Protein AF-A0A8T5GVD8-F1 (afdb_monomer_lite)

Sequence (443 aa):
IVLYRKSLIHLAFAGQWKEAVELLDAQPALKSAITKRFQLYLRVSFTSTQNTNEATRLLKDFVRSTKTITQENEEGEIESIDVTYFAEDDLDMLKTYPLEHQRVLPTDPFCGRVTAAVNSLQKNRRRQRNAFDTRFTQLMQGSSPSLDELYELAKEAAQEKPVEGLMFLERAQNKGQFNVREIKRIADAEQGLFSAYKDQIPNGSRRYLRNLSLSPLVLIDTNVLIDALMDAIKQRLEVFTEASLDIGGHGHFHHVLLKRAQEGKIQLWLPKIVKQELRGIASDLEFLRGRFSGLLVPPTMLDTVFRKEVISEIVDQVLSDYSTWRPMDLQLEVESEDAENKSRVVEFFKDYTEIYEEITAMKRTRGEPARTVVDGLDVYPESPDCTIMHLALHLAKQSLGNLGTVLVATRDSDFTLVSRALEERFGFGVAKNSRALNGFLHG

Secondary structure (DSSP, 8-state):
-HHHHHHHHHHHHTT-HHHHHHHHHH-HHHHHHS-HHHHHHHHHHHHHHH-HHHHHHHHHHHTEEEEEEEEE-TTS-EEEEEEEEE-HHHHHHGGGGGGSSSSPPP-TTHHHHHHHHHHHHHHH-TT-S--HHHHHHHHHHSSS--HHHHHHHHHHHHHH-HHHHHHHHHHHHHTS-S-HHHHHHHHHHHHHHHHHHGGGS-TTTGGG--SS--EEEEEEPHHHHHHHHHHHHHHHTT--------TT--TTHHHHHHHHHHTTS-EEE--HHHHHHHHHHHH-HHHHHHTTTTS---HHHHHHHTSHHHHHHHHHHHHHHT-----S-S-HHHHHT-HHHHHHHHHHHHHTHHHHHHHHHHHHTTS----EEETTEEEEPPHHHHHHHHHHHHHHHS--TTEEEEEEE---HHHHSSHHHHHHHHS-EEE-SHHHHHTT---

Radius of gyration: 24.91 Å; chains: 1; bounding box: 84×48×64 Å

Structure (mmCIF, N/CA/C/O backbone):
data_AF-A0A8T5GVD8-F1
#
_entry.id   AF-A0A8T5GVD8-F1
#
loop_
_atom_site.group_PDB
_atom_site.id
_atom_site.type_symbol
_atom_site.label_atom_id
_atom_site.label_alt_id
_atom_site.label_comp_id
_atom_site.label_asym_id
_atom_site.label_entity_id
_atom_site.label_seq_id
_atom_site.pdbx_PDB_ins_code
_atom_site.Cartn_x
_atom_site.Cartn_y
_atom_site.Cartn_z
_atom_site.occupancy
_atom_site.B_iso_or_equiv
_atom_site.auth_seq_id
_atom_site.auth_comp_id
_atom_site.auth_asym_id
_atom_site.auth_atom_id
_atom_site.pdbx_PDB_model_num
ATOM 1 N N . ILE A 1 1 ? 11.918 19.798 2.314 1.00 62.75 1 ILE A N 1
ATOM 2 C CA . ILE A 1 1 ? 10.892 19.324 3.294 1.00 62.75 1 ILE A CA 1
ATOM 3 C C . ILE A 1 1 ? 11.234 17.987 3.987 1.00 62.75 1 ILE A C 1
ATOM 5 O O . ILE A 1 1 ? 10.845 17.756 5.133 1.00 62.75 1 ILE A O 1
ATOM 9 N N . VAL A 1 2 ? 12.036 17.120 3.355 1.00 68.25 2 VAL A N 1
ATOM 10 C CA . VAL A 1 2 ? 12.390 15.771 3.855 1.00 68.25 2 VAL A CA 1
ATOM 11 C C . VAL A 1 2 ? 13.000 15.731 5.269 1.00 68.25 2 VAL A C 1
ATOM 13 O O . VAL A 1 2 ? 12.661 14.839 6.050 1.00 68.25 2 VAL A O 1
ATOM 16 N N . LEU A 1 3 ? 13.891 16.670 5.616 1.00 74.94 3 LEU A N 1
ATOM 17 C CA . LEU A 1 3 ? 14.541 16.703 6.934 1.00 74.94 3 LEU A CA 1
ATOM 18 C C . LEU A 1 3 ? 13.518 16.948 8.052 1.00 74.94 3 LEU A C 1
ATOM 20 O O . LEU A 1 3 ? 13.451 16.174 9.002 1.00 74.94 3 LEU A O 1
ATOM 24 N N . TYR A 1 4 ? 12.670 17.964 7.890 1.00 79.62 4 TYR A N 1
ATOM 25 C CA . TYR A 1 4 ? 11.619 18.295 8.850 1.00 79.62 4 TYR A CA 1
ATOM 26 C C . TYR A 1 4 ? 10.609 17.159 9.021 1.00 79.62 4 TYR A C 1
ATOM 28 O O . TYR A 1 4 ? 10.221 16.856 10.146 1.00 79.62 4 TYR A O 1
ATOM 36 N N . ARG A 1 5 ? 10.251 16.455 7.936 1.00 77.62 5 ARG A N 1
ATOM 37 C CA . ARG A 1 5 ? 9.379 15.274 8.013 1.00 77.62 5 ARG A CA 1
ATOM 38 C C . ARG A 1 5 ? 9.999 14.163 8.863 1.00 77.62 5 ARG A C 1
ATOM 40 O O . ARG A 1 5 ? 9.307 13.572 9.688 1.00 77.62 5 ARG A O 1
ATOM 47 N N . LYS A 1 6 ? 11.298 13.883 8.694 1.00 81.00 6 LYS A N 1
ATOM 48 C CA . LYS A 1 6 ? 12.009 12.903 9.534 1.00 81.00 6 LYS A CA 1
ATOM 49 C C . LYS A 1 6 ? 12.049 13.346 10.994 1.00 81.00 6 LYS A C 1
ATOM 51 O O . LYS A 1 6 ? 11.733 12.540 11.863 1.00 81.00 6 LYS A O 1
ATOM 56 N N . SER A 1 7 ? 12.391 14.606 11.259 1.00 84.62 7 SER A N 1
ATOM 57 C CA . SER A 1 7 ? 12.412 15.156 12.619 1.00 84.62 7 SER A CA 1
ATOM 58 C C . SER A 1 7 ? 11.055 15.012 13.302 1.00 84.62 7 SER A C 1
ATOM 60 O O . SER A 1 7 ? 10.984 14.518 14.421 1.00 84.62 7 SER A O 1
ATOM 62 N N . LEU A 1 8 ? 9.969 15.340 12.602 1.00 86.31 8 LEU A N 1
ATOM 63 C CA . LEU A 1 8 ? 8.612 15.241 13.130 1.00 86.31 8 LEU A CA 1
ATOM 64 C C . LEU A 1 8 ? 8.214 13.790 13.456 1.00 86.31 8 LEU A C 1
ATOM 66 O O . LEU A 1 8 ? 7.635 13.529 14.508 1.00 86.31 8 LEU A O 1
ATOM 70 N N . ILE A 1 9 ? 8.603 12.826 12.617 1.00 82.88 9 ILE A N 1
ATOM 71 C CA . ILE A 1 9 ? 8.431 11.394 12.907 1.00 82.88 9 ILE A CA 1
ATOM 72 C C . ILE A 1 9 ? 9.222 10.980 14.162 1.00 82.88 9 ILE A C 1
ATOM 74 O O . ILE A 1 9 ? 8.708 10.237 14.997 1.00 82.88 9 ILE A O 1
ATOM 78 N N . HIS A 1 10 ? 10.457 11.459 14.329 1.00 86.50 10 HIS A N 1
ATOM 79 C CA . HIS A 1 10 ? 11.262 11.166 15.519 1.00 86.50 10 HIS A CA 1
ATOM 80 C C . HIS A 1 10 ? 10.666 11.762 16.801 1.00 86.50 10 HIS A C 1
ATOM 82 O O . HIS A 1 10 ? 10.634 11.067 17.815 1.00 86.50 10 HIS A O 1
ATOM 88 N N . LEU A 1 11 ? 10.148 12.992 16.744 1.00 90.00 11 LEU A N 1
ATOM 89 C CA . LEU A 1 11 ? 9.444 13.626 17.864 1.00 90.00 11 LEU A CA 1
ATOM 90 C C . LEU A 1 11 ? 8.19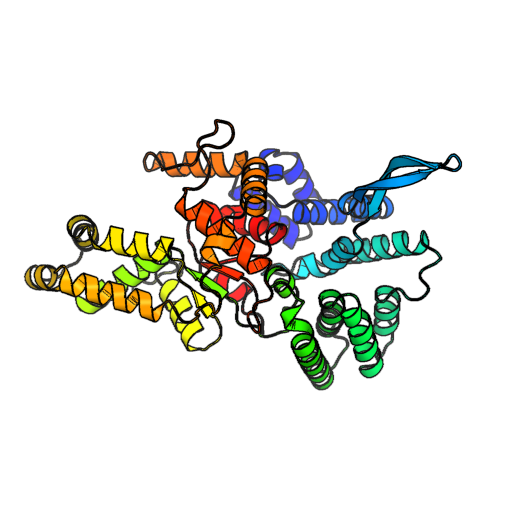5 12.827 18.259 1.00 90.00 11 LEU A C 1
ATOM 92 O O . LEU A 1 11 ? 7.981 12.566 19.442 1.00 90.00 11 LEU A O 1
ATOM 96 N N . ALA A 1 12 ? 7.427 12.349 17.272 1.00 87.94 12 ALA A N 1
ATOM 97 C CA . ALA A 1 12 ? 6.271 11.485 17.505 1.00 87.94 12 ALA A CA 1
ATOM 98 C C . ALA A 1 12 ? 6.660 10.183 18.226 1.00 87.94 12 ALA A C 1
ATOM 100 O O . ALA A 1 12 ? 6.010 9.776 19.185 1.00 87.94 12 ALA A O 1
ATOM 101 N N . PHE A 1 13 ? 7.762 9.547 17.814 1.00 87.31 13 PHE A N 1
ATOM 102 C CA . PHE A 1 13 ? 8.274 8.348 18.487 1.00 87.31 13 PHE A CA 1
ATOM 103 C C . PHE A 1 13 ? 8.755 8.604 19.915 1.00 87.31 13 PHE A C 1
ATOM 105 O O . PHE A 1 13 ? 8.694 7.698 20.741 1.00 87.31 13 PHE A O 1
ATOM 112 N N . ALA A 1 14 ? 9.255 9.805 20.195 1.00 88.31 14 ALA A N 1
ATOM 113 C CA . ALA A 1 14 ? 9.714 10.199 21.521 1.00 88.31 14 ALA A CA 1
ATOM 114 C C . ALA A 1 14 ? 8.572 10.650 22.450 1.00 88.31 14 ALA A C 1
ATOM 116 O O . ALA A 1 14 ? 8.824 10.940 23.616 1.00 88.31 14 ALA A O 1
ATOM 117 N N . GLY A 1 15 ? 7.333 10.742 21.953 1.00 86.69 15 GLY A N 1
ATOM 118 C CA . GLY A 1 15 ? 6.210 11.301 22.708 1.00 86.69 15 GLY A CA 1
ATOM 119 C C . GLY A 1 15 ? 6.299 12.815 22.929 1.00 86.69 15 GLY A C 1
ATOM 120 O O . GLY A 1 15 ? 5.605 13.359 23.785 1.00 86.69 15 GLY A O 1
ATOM 121 N N . GLN A 1 16 ? 7.145 13.507 22.162 1.00 91.06 16 GLN A N 1
ATOM 122 C CA . GLN A 1 16 ? 7.331 14.959 22.206 1.00 91.06 16 GLN A CA 1
ATOM 123 C C . GLN A 1 16 ? 6.262 15.653 21.352 1.00 91.06 16 GLN A C 1
ATOM 125 O O . GLN A 1 16 ? 6.522 16.191 20.273 1.00 91.06 16 GLN A O 1
ATOM 130 N N . TRP A 1 17 ? 5.007 15.554 21.806 1.00 91.56 17 TRP A N 1
ATOM 131 C CA . TRP A 1 17 ? 3.833 15.991 21.042 1.00 91.56 17 TRP A CA 1
ATOM 132 C C . TRP A 1 17 ? 3.801 17.497 20.809 1.00 91.56 17 TRP A C 1
ATOM 134 O O . TRP A 1 17 ? 3.390 17.940 19.740 1.00 91.56 17 TRP A O 1
ATOM 144 N N . LYS A 1 18 ? 4.235 18.276 21.804 1.00 91.38 18 LYS A N 1
ATOM 145 C CA . LYS A 1 18 ? 4.238 19.738 21.738 1.00 91.38 18 LYS A CA 1
ATOM 146 C C . LYS A 1 18 ? 5.166 20.216 20.628 1.00 91.38 18 LYS A C 1
ATOM 148 O O . LYS A 1 18 ? 4.728 20.920 19.726 1.00 91.38 18 LYS A O 1
ATOM 153 N N . GLU A 1 19 ? 6.411 19.758 20.652 1.00 91.12 19 GLU A N 1
ATOM 154 C CA . GLU A 1 19 ? 7.435 20.101 19.670 1.00 91.12 19 GLU A CA 1
ATOM 155 C C . GLU A 1 19 ? 7.040 19.625 18.265 1.00 91.12 19 GLU A C 1
ATOM 157 O O . GLU A 1 19 ? 7.272 20.321 17.277 1.00 91.12 19 GLU A O 1
ATOM 162 N N . ALA A 1 20 ? 6.402 18.452 18.160 1.00 90.75 20 ALA A N 1
ATOM 163 C CA . ALA A 1 20 ? 5.908 17.936 16.887 1.00 90.75 20 ALA A CA 1
ATOM 164 C C . ALA A 1 20 ? 4.792 18.812 16.291 1.00 90.75 20 ALA A C 1
ATOM 166 O O . ALA A 1 20 ? 4.801 19.070 15.086 1.00 90.75 20 ALA A O 1
ATOM 167 N N . VAL A 1 21 ? 3.843 19.275 17.114 1.00 90.19 21 VAL A N 1
ATOM 168 C CA . VAL A 1 21 ? 2.747 20.156 16.673 1.00 90.19 21 VAL A CA 1
ATOM 169 C C . VAL A 1 21 ? 3.262 21.559 16.352 1.00 90.19 21 VAL A C 1
ATOM 171 O O . VAL A 1 21 ? 2.897 22.101 15.314 1.00 90.19 21 VAL A O 1
ATOM 174 N N . GLU A 1 22 ? 4.165 22.116 17.161 1.00 90.81 22 GLU A N 1
ATOM 175 C CA . GLU A 1 22 ? 4.802 23.411 16.883 1.00 90.81 22 GLU A CA 1
ATOM 176 C C . GLU A 1 22 ? 5.573 23.385 15.557 1.00 90.81 22 GLU A C 1
ATOM 178 O O . GLU A 1 22 ? 5.430 24.295 14.740 1.00 90.81 22 GLU A O 1
ATOM 183 N N . LEU A 1 23 ? 6.329 22.313 15.289 1.00 89.38 23 LEU A N 1
ATOM 184 C CA . LEU A 1 23 ? 7.026 22.132 14.016 1.00 89.38 23 LEU A CA 1
ATOM 185 C C . LEU A 1 23 ? 6.051 22.010 12.834 1.00 89.38 23 LEU A C 1
ATOM 187 O O . LEU A 1 23 ? 6.309 22.568 11.766 1.00 89.38 23 LEU A O 1
ATOM 191 N N . LEU A 1 24 ? 4.939 21.291 13.021 1.00 87.56 24 LEU A N 1
ATOM 192 C CA . LEU A 1 24 ? 3.889 21.153 12.012 1.00 87.56 24 LEU A CA 1
ATOM 193 C C . LEU A 1 24 ? 3.224 22.499 11.702 1.00 87.56 24 LEU A C 1
ATOM 195 O O . LEU A 1 24 ? 2.934 22.789 10.545 1.00 87.56 24 LEU A O 1
ATOM 199 N N . ASP A 1 25 ? 2.963 23.317 12.721 1.00 87.31 25 ASP A N 1
ATOM 200 C CA . ASP A 1 25 ? 2.303 24.611 12.563 1.00 87.31 25 ASP A CA 1
ATOM 201 C C . ASP A 1 25 ? 3.237 25.695 12.015 1.00 87.31 25 ASP A C 1
ATOM 203 O O . ASP A 1 25 ? 2.787 26.525 11.225 1.00 87.31 25 ASP A O 1
ATOM 207 N N . ALA A 1 26 ? 4.530 25.640 12.345 1.00 87.19 26 ALA A N 1
ATOM 208 C CA . ALA A 1 26 ? 5.538 26.569 11.841 1.00 87.19 26 ALA A CA 1
ATOM 209 C C . ALA A 1 26 ? 5.844 26.397 10.344 1.00 87.19 26 ALA A C 1
ATOM 211 O O . ALA A 1 26 ? 6.363 27.323 9.723 1.00 87.19 26 ALA A O 1
ATOM 212 N N . GLN A 1 27 ? 5.566 25.226 9.763 1.00 84.12 27 GLN A N 1
ATOM 213 C CA . GLN A 1 27 ? 5.912 24.907 8.377 1.00 84.12 27 GLN A CA 1
ATOM 214 C C . GLN A 1 27 ? 4.674 24.460 7.583 1.00 84.12 27 GLN A C 1
ATOM 216 O O . GLN A 1 27 ? 4.335 23.275 7.598 1.00 84.12 27 GLN A O 1
ATOM 221 N N . PRO A 1 28 ? 4.014 25.371 6.836 1.00 76.69 28 PRO A N 1
ATOM 222 C CA . PRO A 1 28 ? 2.846 25.046 6.011 1.00 76.69 28 PRO A CA 1
ATOM 223 C C . PRO A 1 28 ? 3.104 23.906 5.019 1.00 76.69 28 PRO A C 1
ATOM 225 O O . PRO A 1 28 ? 2.301 22.981 4.934 1.00 76.69 28 PRO A O 1
ATOM 228 N N . ALA A 1 29 ? 4.285 23.893 4.392 1.00 71.44 29 ALA A N 1
ATOM 229 C CA . ALA A 1 29 ? 4.700 22.835 3.469 1.00 71.44 29 ALA A CA 1
ATOM 230 C C . ALA A 1 29 ? 4.856 21.451 4.130 1.00 71.44 29 ALA A C 1
ATOM 232 O O . ALA A 1 29 ? 4.947 20.424 3.466 1.00 71.44 29 ALA A O 1
ATOM 233 N N . LEU A 1 30 ? 4.914 21.390 5.464 1.00 75.31 30 LEU A N 1
ATOM 234 C CA . LEU A 1 30 ? 4.904 20.131 6.203 1.00 75.31 30 LEU A CA 1
ATOM 235 C C . LEU A 1 30 ? 3.483 19.586 6.387 1.00 75.31 30 LEU A C 1
ATOM 237 O O . LEU A 1 30 ? 3.305 18.372 6.483 1.00 75.31 30 LEU A O 1
ATOM 241 N N . LYS A 1 31 ? 2.477 20.470 6.432 1.00 74.88 31 LYS A N 1
ATOM 242 C CA . LYS A 1 31 ? 1.060 20.098 6.556 1.00 74.88 31 LYS A CA 1
ATOM 243 C C . LYS A 1 31 ? 0.537 19.450 5.282 1.00 74.88 31 LYS A C 1
ATOM 245 O O . LYS A 1 31 ? -0.225 18.498 5.371 1.00 74.88 31 LYS A O 1
ATOM 250 N N . SER A 1 32 ? 0.955 19.922 4.116 1.00 70.62 32 SER A N 1
ATOM 251 C CA . SER A 1 32 ? 0.665 19.262 2.837 1.00 70.62 32 SER A CA 1
ATOM 252 C C . SER A 1 32 ? 1.442 17.945 2.697 1.00 70.62 32 SER A C 1
ATOM 254 O O . SER A 1 32 ? 0.926 16.955 2.185 1.00 70.62 32 SER A O 1
ATOM 256 N N . ALA A 1 33 ? 2.672 17.895 3.222 1.00 70.75 33 ALA A N 1
ATOM 257 C CA . ALA A 1 33 ? 3.576 16.765 3.027 1.00 70.75 33 ALA A CA 1
ATOM 258 C C . ALA A 1 33 ? 3.292 15.515 3.883 1.00 70.75 33 ALA A C 1
ATOM 260 O O . ALA A 1 33 ? 3.931 14.471 3.695 1.00 70.75 33 ALA A O 1
ATOM 261 N N . ILE A 1 34 ? 2.395 15.608 4.868 1.00 81.81 34 ILE A N 1
ATOM 262 C CA . ILE A 1 34 ? 2.126 14.533 5.825 1.00 81.81 34 ILE A CA 1
ATOM 263 C C . ILE A 1 34 ? 0.640 14.178 5.836 1.00 81.81 34 ILE A C 1
ATOM 265 O O . ILE A 1 34 ? -0.221 15.042 5.707 1.00 81.81 34 ILE A O 1
ATOM 269 N N . THR A 1 35 ? 0.322 12.898 6.033 1.00 84.31 35 THR A N 1
ATOM 270 C CA . THR A 1 35 ? -1.054 12.415 5.965 1.00 84.31 35 THR A CA 1
ATOM 271 C C . THR A 1 35 ? -1.954 13.021 7.038 1.00 84.31 35 THR A C 1
ATOM 273 O O . THR A 1 35 ? -1.535 13.281 8.172 1.00 84.31 35 THR A O 1
ATOM 276 N N . LYS A 1 36 ? -3.233 13.208 6.689 1.00 85.25 36 LYS A N 1
ATOM 277 C CA . LYS A 1 36 ? -4.244 13.758 7.602 1.00 85.25 36 LYS A CA 1
ATOM 278 C C . LYS A 1 36 ? -4.392 12.904 8.870 1.00 85.25 36 LYS A C 1
ATOM 280 O O . LYS A 1 36 ? -4.549 13.467 9.951 1.00 85.25 36 LYS A O 1
ATOM 285 N N . ARG A 1 37 ? -4.268 11.570 8.774 1.00 87.62 37 ARG A N 1
ATOM 286 C CA . ARG A 1 37 ? -4.314 10.670 9.944 1.00 87.62 37 ARG A CA 1
ATOM 287 C C . ARG A 1 37 ? -3.134 10.886 10.890 1.00 87.62 37 ARG A C 1
ATOM 289 O O . ARG A 1 37 ? -3.333 10.925 12.100 1.00 87.62 37 ARG A O 1
ATOM 296 N N . PHE A 1 38 ? -1.924 11.098 10.374 1.00 88.62 38 PHE A N 1
ATOM 297 C CA . PHE A 1 38 ? -0.779 11.374 11.242 1.00 88.62 38 PHE A CA 1
ATOM 298 C C . PHE A 1 38 ? -0.860 12.756 11.891 1.00 88.62 38 PHE A C 1
ATOM 300 O O . PHE A 1 38 ? -0.538 12.906 13.068 1.00 88.62 38 PHE A O 1
ATOM 307 N N . GLN A 1 39 ? -1.350 13.762 11.162 1.00 89.69 39 GLN A N 1
ATOM 308 C CA . GLN A 1 39 ? -1.625 15.078 11.743 1.00 89.69 39 GLN A CA 1
ATOM 309 C C . GLN A 1 39 ? -2.670 14.989 12.861 1.00 89.69 39 GLN A C 1
ATOM 311 O O . GLN A 1 39 ? -2.480 15.579 13.926 1.00 89.69 39 GLN A O 1
ATOM 316 N N . LEU A 1 40 ? -3.741 14.217 12.647 1.00 91.12 40 LEU A N 1
ATOM 317 C CA . LEU A 1 40 ? -4.749 13.933 13.666 1.00 91.12 40 LEU A CA 1
ATOM 318 C C . LEU A 1 40 ? -4.125 13.247 14.883 1.00 91.12 40 LEU A C 1
ATOM 320 O O . LEU A 1 40 ? -4.363 13.687 16.004 1.00 91.12 40 LEU A O 1
ATOM 324 N N . TYR A 1 41 ? -3.301 12.219 14.668 1.00 92.50 41 TYR A N 1
ATOM 325 C CA . TYR A 1 41 ? -2.597 11.510 15.735 1.00 92.50 41 TYR A CA 1
ATOM 326 C C . TYR A 1 41 ? -1.802 12.467 16.628 1.00 92.50 41 TYR A C 1
ATOM 328 O O . TYR A 1 41 ? -1.970 12.454 17.848 1.00 92.50 41 TYR A O 1
ATOM 336 N N . LEU A 1 42 ? -1.002 13.354 16.032 1.00 91.75 42 LEU A N 1
ATOM 337 C CA . LEU A 1 42 ? -0.202 14.326 16.780 1.00 91.75 42 LEU A CA 1
ATOM 338 C C . LEU A 1 42 ? -1.065 15.343 17.524 1.00 91.75 42 LEU A C 1
ATOM 340 O O . LEU A 1 42 ? -0.851 15.565 18.715 1.00 91.75 42 LEU A O 1
ATOM 344 N N . ARG A 1 43 ? -2.061 15.929 16.846 1.00 92.44 43 ARG A N 1
ATOM 345 C CA . ARG A 1 43 ? -2.952 16.934 17.441 1.00 92.44 43 ARG A CA 1
ATOM 346 C C . ARG A 1 43 ? -3.752 16.351 18.599 1.00 92.44 43 ARG A C 1
ATOM 348 O O . ARG A 1 43 ? -3.760 16.932 19.673 1.00 92.44 43 ARG A O 1
ATOM 355 N N . VAL A 1 44 ? -4.361 15.179 18.429 1.00 92.69 44 VAL A N 1
ATOM 356 C CA . VAL A 1 44 ? -5.123 14.508 19.494 1.00 92.69 44 VAL A CA 1
ATOM 357 C C . VAL A 1 44 ? -4.212 14.148 20.664 1.00 92.69 44 VAL A C 1
ATOM 359 O O . VAL A 1 44 ? -4.596 14.359 21.815 1.00 92.69 44 VAL A O 1
ATOM 362 N N . SER A 1 45 ? -3.000 13.656 20.389 1.00 91.94 45 SER A N 1
ATOM 363 C CA . SER A 1 45 ? -2.046 13.287 21.439 1.00 91.94 45 SER A CA 1
ATOM 364 C C . SER A 1 45 ? -1.583 14.501 22.243 1.00 91.94 45 SER A C 1
ATOM 366 O O . SER A 1 45 ? -1.586 14.457 23.471 1.00 91.94 45 SER A O 1
ATOM 368 N N . PHE A 1 46 ? -1.282 15.612 21.567 1.00 92.94 46 PHE A N 1
ATOM 369 C CA . PHE A 1 46 ? -0.939 16.882 22.202 1.00 92.94 46 PHE A CA 1
ATOM 370 C C . PHE A 1 46 ? -2.116 17.473 22.984 1.00 92.94 46 PHE A C 1
ATOM 372 O O . PHE A 1 46 ? -2.002 17.703 24.188 1.00 92.94 46 PHE A O 1
ATOM 379 N N . THR A 1 47 ? -3.272 17.663 22.344 1.00 91.38 47 THR A N 1
ATOM 380 C CA . THR A 1 47 ? -4.456 18.257 22.977 1.00 91.38 47 THR A CA 1
ATOM 381 C C . THR A 1 47 ? -4.929 17.418 24.158 1.00 91.38 47 THR A C 1
ATOM 383 O O . THR A 1 47 ? -5.374 17.978 25.151 1.00 91.38 47 THR A O 1
ATOM 386 N N . SER A 1 48 ? -4.758 16.091 24.137 1.00 90.12 48 SER A N 1
ATOM 387 C CA . SER A 1 48 ? -5.115 15.240 25.277 1.00 90.12 48 SER A CA 1
ATOM 388 C C . SER A 1 48 ? -4.298 15.528 26.541 1.00 90.12 48 SER A C 1
ATOM 390 O O . SER A 1 48 ? -4.758 15.169 27.624 1.00 90.12 48 SER A O 1
ATOM 392 N N . THR A 1 49 ? -3.116 16.147 26.431 1.00 87.00 49 THR A N 1
ATOM 393 C CA . THR A 1 49 ? -2.326 16.573 27.602 1.00 87.00 49 THR A CA 1
ATOM 394 C C . THR A 1 49 ? -2.890 17.833 28.263 1.00 87.00 49 THR A C 1
ATOM 396 O O . THR A 1 49 ? -2.643 18.063 29.442 1.00 87.00 49 THR A O 1
ATOM 399 N N . GLN A 1 50 ? -3.674 18.626 27.524 1.00 87.94 50 GLN A N 1
ATOM 400 C CA . GLN A 1 50 ? -4.260 19.888 27.984 1.00 87.94 50 GLN A CA 1
ATOM 401 C C . GLN A 1 50 ? -5.759 19.751 28.276 1.00 87.94 50 GLN A C 1
ATOM 403 O O . GLN A 1 50 ? -6.226 20.082 29.363 1.00 87.94 50 GLN A O 1
ATOM 408 N N . ASN A 1 51 ? -6.522 19.250 27.302 1.00 89.88 51 ASN A N 1
ATOM 409 C CA . ASN A 1 51 ? -7.973 19.154 27.330 1.00 89.88 51 ASN A CA 1
ATOM 410 C C . ASN A 1 51 ? -8.462 17.869 26.642 1.00 89.88 51 ASN A C 1
ATOM 412 O O . ASN A 1 51 ? -8.542 17.747 25.417 1.00 89.88 51 ASN A O 1
ATOM 416 N N . THR A 1 52 ? -8.862 16.897 27.457 1.00 88.50 52 THR A N 1
ATOM 417 C CA . THR A 1 52 ? -9.322 15.586 26.983 1.00 88.50 52 THR A CA 1
ATOM 418 C C . THR A 1 52 ? -10.637 15.644 26.199 1.00 88.50 52 THR A C 1
ATOM 420 O O . THR A 1 52 ? -10.841 14.825 25.297 1.00 88.50 52 THR A O 1
ATOM 423 N N . ASN A 1 53 ? -11.518 16.605 26.496 1.00 86.44 53 ASN A N 1
ATOM 424 C CA . ASN A 1 53 ? -12.790 16.780 25.789 1.00 86.44 53 ASN A CA 1
ATOM 425 C C . ASN A 1 53 ? -12.568 17.347 24.386 1.00 86.44 53 ASN A C 1
ATOM 427 O O . ASN A 1 53 ? -13.170 16.874 23.423 1.00 86.44 53 ASN A O 1
ATOM 431 N N . GLU A 1 54 ? -11.664 18.314 24.262 1.00 89.06 54 GLU A N 1
ATOM 432 C CA . GLU A 1 54 ? -11.292 18.902 22.977 1.00 89.06 54 GLU A CA 1
ATOM 433 C C . GLU A 1 54 ? -10.588 17.882 22.074 1.00 89.06 54 GLU A C 1
ATOM 435 O O . GLU A 1 54 ? -10.962 17.732 20.914 1.00 89.06 54 GLU A O 1
ATOM 440 N N . ALA A 1 55 ? -9.677 17.075 22.627 1.00 87.00 55 ALA A N 1
ATOM 441 C CA . ALA A 1 55 ? -9.051 15.972 21.893 1.00 87.00 55 ALA A CA 1
ATOM 442 C C . ALA A 1 55 ? -10.087 14.962 21.360 1.00 87.00 55 ALA A C 1
ATOM 444 O O . ALA A 1 55 ? -9.981 14.469 20.238 1.00 87.00 55 ALA A O 1
ATOM 445 N N . THR A 1 56 ? -11.131 14.687 22.149 1.00 86.56 56 THR A N 1
ATOM 446 C CA . THR A 1 56 ? -12.244 13.814 21.742 1.00 86.56 56 THR A CA 1
ATOM 447 C C . THR A 1 56 ? -13.090 14.458 20.638 1.00 86.56 56 THR A C 1
ATOM 449 O O . THR A 1 56 ? -13.587 13.763 19.754 1.00 86.56 56 THR A O 1
ATOM 452 N N . ARG A 1 57 ? -13.254 15.786 20.661 1.00 86.94 57 ARG A N 1
ATOM 453 C CA . ARG A 1 57 ? -13.963 16.537 19.619 1.00 86.94 57 ARG A CA 1
ATOM 454 C C . ARG A 1 57 ? -13.207 16.506 18.290 1.00 86.94 57 ARG A C 1
ATOM 456 O O . ARG A 1 57 ? -13.840 16.226 17.282 1.00 86.94 57 ARG A O 1
ATOM 463 N N . LEU A 1 58 ? -11.8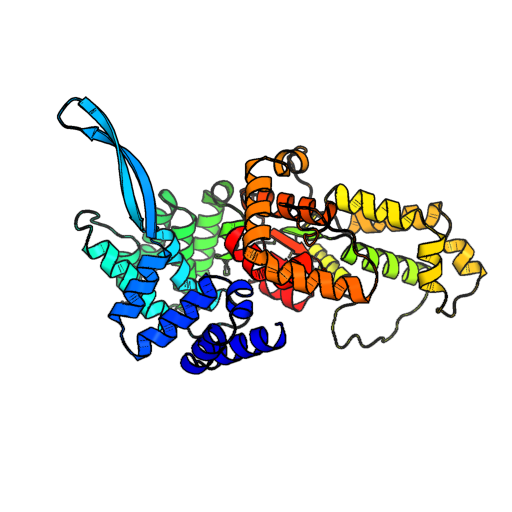82 16.677 18.298 1.00 88.06 58 LEU A N 1
ATOM 464 C CA . LEU A 1 58 ? -11.050 16.579 17.089 1.00 88.06 58 LEU A CA 1
ATOM 465 C C . LEU A 1 58 ? -11.234 15.239 16.362 1.00 88.06 58 LEU A C 1
ATOM 467 O O . LEU A 1 58 ? -11.347 15.207 15.141 1.00 88.06 58 LEU A O 1
ATOM 471 N N . LEU A 1 59 ? -11.312 14.136 17.112 1.00 86.88 59 LEU A N 1
ATOM 472 C CA . LEU A 1 59 ? -11.568 12.806 16.554 1.00 86.88 59 LEU A CA 1
ATOM 473 C C . LEU A 1 59 ? -12.952 12.694 15.907 1.00 86.88 59 LEU A C 1
ATOM 475 O O . LEU A 1 59 ? -13.079 12.123 14.829 1.00 86.88 59 LEU A O 1
ATOM 479 N N . LYS A 1 60 ? -13.986 13.251 16.547 1.00 83.75 60 LYS A N 1
ATOM 480 C CA . LYS A 1 60 ? -15.345 13.267 15.989 1.00 83.75 60 LYS A CA 1
ATOM 481 C C . LYS A 1 60 ? -15.426 14.133 14.740 1.00 83.75 60 LYS A C 1
ATOM 483 O O . LYS A 1 60 ? -16.033 13.717 13.765 1.00 83.75 60 LYS A O 1
ATOM 488 N N . ASP A 1 61 ? -14.801 15.305 14.766 1.00 84.50 61 ASP A N 1
ATOM 489 C CA . ASP A 1 61 ? -14.769 16.223 13.630 1.00 84.50 61 ASP A CA 1
ATOM 490 C C . ASP A 1 61 ? -14.012 15.608 12.441 1.00 84.50 61 ASP A C 1
ATOM 492 O O . ASP A 1 61 ? -14.399 15.828 11.299 1.00 84.50 61 ASP A O 1
ATOM 496 N N . PHE A 1 62 ? -12.999 14.770 12.691 1.00 82.88 62 PHE A N 1
ATOM 497 C CA . PHE A 1 62 ? -12.271 14.057 11.638 1.00 82.88 62 PHE A CA 1
ATOM 498 C C . PHE A 1 62 ? -13.123 13.026 10.888 1.00 82.88 62 PHE A C 1
ATOM 500 O O . PHE A 1 62 ? -12.989 12.891 9.677 1.00 82.88 62 PHE A O 1
ATOM 507 N N . VAL A 1 63 ? -14.000 12.305 11.593 1.00 77.75 63 VAL A N 1
ATOM 508 C CA . VAL A 1 63 ? -14.905 11.309 10.985 1.00 77.75 63 VAL A CA 1
ATOM 509 C C . VAL A 1 63 ? -16.270 11.891 10.622 1.00 77.75 63 VAL A C 1
ATOM 511 O O . VAL A 1 63 ? -17.183 11.162 10.229 1.00 77.75 63 VAL A O 1
ATOM 514 N N . ARG A 1 64 ? -16.436 13.207 10.779 1.00 77.50 64 ARG A N 1
ATOM 515 C CA . ARG A 1 64 ? -17.658 13.920 10.431 1.00 77.50 64 ARG A CA 1
ATOM 516 C C . ARG A 1 64 ? -17.776 13.987 8.913 1.00 77.50 64 ARG A C 1
ATOM 518 O O . ARG A 1 64 ? -16.935 14.573 8.245 1.00 77.50 64 ARG A O 1
ATOM 525 N N . SER A 1 65 ? -18.852 13.424 8.388 1.00 63.25 65 SER A N 1
ATOM 526 C CA . SER A 1 65 ? -19.223 13.494 6.978 1.00 63.25 65 SER A CA 1
ATOM 527 C C . SER A 1 65 ? -20.649 14.026 6.853 1.00 63.25 65 SER A C 1
ATOM 529 O O . SER A 1 65 ? -21.494 13.809 7.720 1.00 63.25 65 SER A O 1
ATOM 531 N N . THR A 1 66 ? -20.936 14.754 5.785 1.00 49.94 66 THR A N 1
ATOM 532 C CA . THR A 1 66 ? -22.287 15.220 5.455 1.00 49.94 66 THR A CA 1
ATOM 533 C C . THR A 1 66 ? -22.828 14.362 4.322 1.00 49.94 66 THR A C 1
ATOM 535 O O . THR A 1 66 ? -22.178 14.227 3.289 1.00 49.94 66 THR A O 1
ATOM 538 N N . LYS A 1 67 ? -23.997 13.742 4.523 1.00 47.06 67 LYS A N 1
ATOM 539 C CA . LYS A 1 67 ? -24.731 13.039 3.467 1.00 47.06 67 LYS A CA 1
ATOM 540 C C . LYS A 1 67 ? -26.040 13.765 3.232 1.00 47.06 67 LYS A C 1
ATOM 542 O O . LYS A 1 67 ? -26.812 13.949 4.170 1.00 47.06 67 LYS A O 1
ATOM 547 N N . THR A 1 68 ? -26.296 14.121 1.986 1.00 51.00 68 THR A N 1
ATOM 548 C CA . THR A 1 68 ? -27.591 14.638 1.566 1.00 51.00 68 THR A CA 1
ATOM 549 C C . THR A 1 68 ? -28.558 13.459 1.482 1.00 51.00 68 THR A C 1
ATOM 551 O O . THR A 1 68 ? -28.342 12.518 0.716 1.00 51.00 68 THR A O 1
ATOM 554 N N . ILE A 1 69 ? -29.574 13.453 2.340 1.00 50.84 69 ILE A N 1
ATOM 555 C CA . ILE A 1 69 ? -30.617 12.427 2.372 1.00 50.84 69 ILE A CA 1
ATOM 556 C C . ILE A 1 69 ? -31.896 13.080 1.861 1.00 50.84 69 ILE A C 1
ATOM 558 O O . ILE A 1 69 ? -32.271 14.157 2.315 1.00 50.84 69 ILE A O 1
ATOM 562 N N . THR A 1 70 ? -32.554 12.434 0.905 1.00 51.31 70 THR A N 1
ATOM 563 C CA . THR A 1 70 ? -33.891 12.823 0.457 1.00 51.31 70 THR A CA 1
ATOM 564 C C . THR A 1 70 ? -34.909 12.331 1.476 1.00 51.31 70 THR A C 1
ATOM 566 O O . THR A 1 70 ? -35.044 11.119 1.666 1.00 51.31 70 THR A O 1
ATOM 569 N N . GLN A 1 71 ? -35.592 13.256 2.141 1.00 50.25 71 GLN A N 1
ATOM 570 C CA . GLN A 1 71 ? -36.658 12.971 3.091 1.00 50.25 71 GLN A CA 1
ATOM 571 C C . GLN A 1 71 ? -37.954 13.611 2.591 1.00 50.25 71 GLN A C 1
ATOM 573 O O . GLN A 1 71 ? -37.956 14.739 2.113 1.00 50.25 71 GLN A O 1
ATOM 578 N N . GLU A 1 72 ? -39.047 12.860 2.668 1.00 41.12 72 GLU A N 1
ATOM 579 C CA . GLU A 1 72 ? -40.380 13.351 2.330 1.00 41.12 72 GLU A CA 1
ATOM 580 C C . GLU A 1 72 ? -40.943 14.094 3.553 1.00 41.12 72 GLU A C 1
ATOM 582 O O . GLU A 1 72 ? -41.008 13.526 4.650 1.00 41.12 72 GLU A O 1
ATOM 587 N N . ASN A 1 73 ? -41.267 15.377 3.391 1.00 56.31 73 ASN A N 1
ATOM 588 C CA . ASN A 1 73 ? -41.837 16.207 4.453 1.00 56.31 73 ASN A CA 1
ATOM 589 C C . ASN A 1 73 ? -43.310 15.846 4.721 1.00 56.31 73 ASN A C 1
ATOM 591 O O . ASN A 1 73 ? -43.932 15.116 3.952 1.00 56.31 73 ASN A O 1
ATOM 595 N N . GLU A 1 74 ? -43.895 16.378 5.803 1.00 51.84 74 GLU A N 1
ATOM 596 C CA . GLU A 1 74 ? -45.293 16.107 6.207 1.00 51.84 74 GLU A CA 1
ATOM 597 C C . GLU A 1 74 ? -46.341 16.480 5.132 1.00 51.84 74 GLU A C 1
ATOM 599 O O . GLU A 1 74 ? -47.478 16.015 5.194 1.00 51.84 74 GLU A O 1
ATOM 604 N N . GL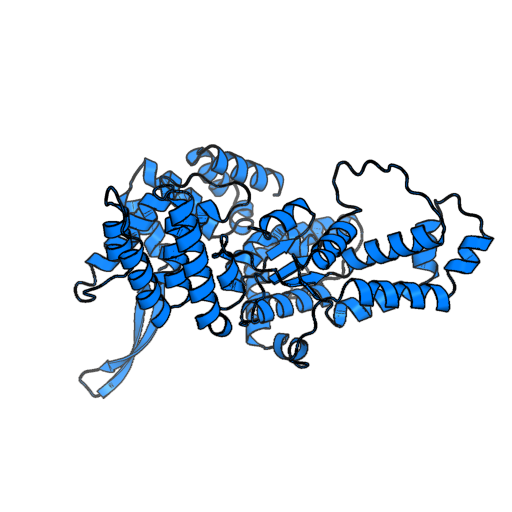U A 1 75 ? -45.949 17.262 4.120 1.00 56.62 75 GLU A N 1
ATOM 605 C CA . GLU A 1 75 ? -46.771 17.679 2.974 1.00 56.62 75 GLU A CA 1
ATOM 606 C C . GLU A 1 75 ? -46.551 16.831 1.697 1.00 56.62 75 GLU A C 1
ATOM 608 O O . GLU A 1 75 ? -47.199 17.079 0.682 1.00 56.62 75 GLU A O 1
ATOM 613 N N . GLY A 1 76 ? -45.687 15.805 1.732 1.00 48.75 76 GLY A N 1
ATOM 614 C CA . GLY A 1 76 ? -45.427 14.908 0.592 1.00 48.75 76 GLY A CA 1
ATOM 615 C C . GLY A 1 76 ? -44.381 15.414 -0.413 1.00 48.75 76 GLY A C 1
ATOM 616 O O . GLY A 1 76 ? -44.224 14.836 -1.488 1.00 48.75 76 GLY A O 1
ATOM 617 N N . GLU A 1 77 ? -43.661 16.494 -0.096 1.00 52.75 77 GLU A N 1
ATOM 618 C CA . GLU A 1 77 ? -42.570 17.016 -0.928 1.00 52.75 77 GLU A CA 1
ATOM 619 C C . GLU A 1 77 ? -41.219 16.405 -0.530 1.00 52.75 77 GLU A C 1
ATOM 621 O O . GLU A 1 77 ? -40.902 16.269 0.654 1.00 52.75 77 GLU A O 1
ATOM 626 N N . ILE A 1 78 ? -40.413 16.028 -1.528 1.00 58.34 78 ILE A N 1
ATOM 627 C CA . ILE A 1 78 ? -39.082 15.441 -1.329 1.00 58.34 78 ILE A CA 1
ATOM 628 C C . ILE A 1 78 ? -38.070 16.572 -1.125 1.00 58.34 78 ILE A C 1
ATOM 630 O O . ILE A 1 78 ? -37.655 17.215 -2.090 1.00 58.34 78 ILE A O 1
ATOM 634 N N . GLU A 1 79 ? -37.627 16.782 0.112 1.00 47.69 79 GLU A N 1
ATOM 635 C CA . GLU A 1 79 ? -36.550 17.717 0.435 1.00 47.69 79 GLU A CA 1
ATOM 636 C C . GLU A 1 79 ? -35.208 16.998 0.604 1.00 47.69 79 GLU A C 1
ATOM 638 O O . GLU A 1 79 ? -35.097 15.915 1.184 1.00 47.69 79 GLU A O 1
ATOM 643 N N . SER A 1 80 ? -34.147 17.618 0.092 1.00 49.56 80 SER A N 1
ATOM 644 C CA . SER A 1 80 ? -32.769 17.173 0.282 1.00 49.56 80 SER A CA 1
ATOM 645 C C . SER A 1 80 ? -32.190 17.812 1.547 1.00 49.56 80 SER A C 1
ATOM 647 O O . SER A 1 80 ? -31.823 18.987 1.531 1.00 49.56 80 SER A O 1
ATOM 649 N N . ILE A 1 81 ? -32.096 17.051 2.639 1.00 55.97 81 ILE A N 1
ATOM 650 C CA . ILE A 1 81 ? -31.545 17.526 3.914 1.00 55.97 81 ILE A CA 1
ATOM 651 C C . ILE A 1 81 ? -30.109 17.018 4.066 1.00 55.97 81 ILE A C 1
ATOM 653 O O . ILE A 1 81 ? -29.840 15.818 3.964 1.00 55.97 81 ILE A O 1
ATOM 657 N N . ASP A 1 82 ? -29.178 17.924 4.364 1.00 56.25 82 ASP A N 1
ATOM 658 C CA . ASP A 1 82 ? -27.798 17.569 4.696 1.00 56.25 82 ASP A CA 1
ATOM 659 C C . ASP A 1 82 ? -27.714 17.035 6.128 1.00 56.25 82 ASP A C 1
ATOM 661 O O . ASP A 1 82 ? -27.632 17.774 7.114 1.00 56.25 82 ASP A O 1
ATOM 665 N N . VAL A 1 83 ? -27.704 15.711 6.257 1.00 56.44 83 VAL A N 1
ATOM 666 C CA . VAL A 1 83 ? -27.542 15.045 7.545 1.00 56.44 83 VAL A CA 1
ATOM 667 C C . VAL A 1 83 ? -26.055 14.859 7.820 1.00 56.44 83 VAL A C 1
ATOM 669 O O . VAL A 1 83 ? -25.329 14.173 7.098 1.00 56.44 83 VAL A O 1
ATOM 672 N N . THR A 1 84 ? -25.584 15.462 8.913 1.00 62.62 84 THR A N 1
ATOM 673 C CA . THR A 1 84 ? -24.250 15.170 9.443 1.00 62.62 84 THR A CA 1
ATOM 674 C C . THR A 1 84 ? -24.255 13.766 10.049 1.00 62.62 84 THR A C 1
ATOM 676 O O . THR A 1 84 ? -24.951 13.513 11.034 1.00 62.62 84 THR A O 1
ATOM 679 N N . TYR A 1 85 ? -23.448 12.865 9.501 1.00 59.53 85 TYR A N 1
ATOM 680 C CA . TYR A 1 85 ? -23.178 11.550 10.069 1.00 59.53 85 TYR A CA 1
ATOM 681 C C . TYR A 1 85 ? -21.700 11.427 10.454 1.00 59.53 85 TYR A C 1
ATOM 683 O O . TYR A 1 85 ? -20.838 12.150 9.963 1.00 59.53 85 TYR A O 1
ATOM 691 N N . PHE A 1 86 ? -21.406 10.522 11.380 1.00 62.50 86 PHE A N 1
ATOM 692 C CA . PHE A 1 86 ? -20.039 10.197 11.773 1.00 62.50 86 PHE A CA 1
ATOM 693 C C . PHE A 1 86 ? -19.729 8.792 11.265 1.00 62.50 86 PHE A C 1
ATOM 695 O O . PHE A 1 86 ? -20.506 7.872 11.533 1.00 62.50 86 PHE A O 1
ATOM 702 N N . ALA A 1 87 ? -18.636 8.636 10.521 1.00 63.31 87 ALA A N 1
ATOM 703 C CA . ALA A 1 87 ? -18.136 7.333 10.099 1.00 63.31 87 ALA A CA 1
ATOM 704 C C . ALA A 1 87 ? -17.510 6.626 11.314 1.00 63.31 87 ALA A C 1
ATOM 706 O O . ALA A 1 87 ? -16.321 6.765 11.598 1.00 63.31 87 ALA A O 1
ATOM 707 N N . GLU A 1 88 ? -18.344 5.936 12.096 1.00 64.00 88 GLU A N 1
ATOM 708 C CA . GLU A 1 88 ? -17.914 5.228 13.310 1.00 64.00 88 GLU A CA 1
ATOM 709 C C . GLU A 1 88 ? -16.880 4.139 12.992 1.00 64.00 88 GLU A C 1
ATOM 711 O O . GLU A 1 88 ? -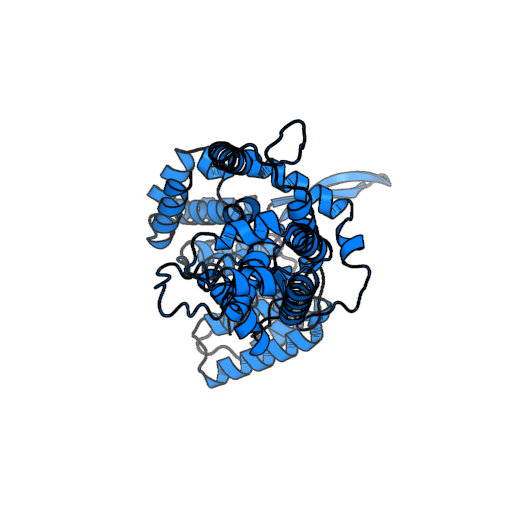15.926 3.972 13.745 1.00 64.00 88 GLU A O 1
ATOM 716 N N . ASP A 1 89 ? -17.007 3.493 11.836 1.00 62.41 89 ASP A N 1
ATOM 717 C CA . ASP A 1 89 ? -16.086 2.465 11.346 1.00 62.41 89 ASP A CA 1
ATOM 718 C C . ASP A 1 89 ? -14.681 3.043 11.140 1.00 62.41 89 ASP A C 1
ATOM 720 O O . ASP A 1 89 ? -13.690 2.493 11.616 1.00 62.41 89 ASP A O 1
ATOM 724 N N . ASP A 1 90 ? -14.589 4.217 10.505 1.00 68.88 90 ASP A N 1
ATOM 725 C CA . ASP A 1 90 ? -13.319 4.921 10.316 1.00 68.88 90 ASP A CA 1
ATOM 726 C C . ASP A 1 90 ? -12.715 5.358 11.651 1.00 68.88 90 ASP A C 1
ATOM 728 O O . ASP A 1 90 ? -11.493 5.338 11.815 1.00 68.88 90 ASP A O 1
ATOM 732 N N . LEU A 1 91 ? -13.560 5.730 12.619 1.00 77.88 91 LEU A N 1
ATOM 733 C CA . LEU A 1 91 ? -13.122 6.078 13.967 1.00 77.88 91 LEU A CA 1
ATOM 734 C C . LEU A 1 91 ? -12.568 4.854 14.698 1.00 77.88 91 LEU A C 1
ATOM 736 O O . LEU A 1 91 ? -11.555 4.964 15.387 1.00 77.88 91 LEU A O 1
ATOM 740 N N . ASP A 1 92 ? -13.207 3.697 14.548 1.00 71.44 92 ASP A N 1
ATOM 741 C CA . ASP A 1 92 ? -12.757 2.459 15.170 1.00 71.44 92 ASP A CA 1
ATOM 742 C C . ASP A 1 92 ? -11.428 1.975 14.573 1.00 71.44 92 ASP A C 1
ATOM 744 O O . ASP A 1 92 ? -10.511 1.608 15.313 1.00 71.44 92 ASP A O 1
ATOM 748 N N . MET A 1 93 ? -11.255 2.088 13.253 1.00 74.88 93 MET A N 1
ATOM 749 C CA . MET A 1 93 ? -9.985 1.787 12.578 1.00 74.88 93 MET A CA 1
ATOM 750 C C . MET A 1 93 ? -8.813 2.621 13.120 1.00 74.88 93 MET A C 1
ATOM 752 O O . MET A 1 93 ? -7.673 2.158 13.130 1.00 74.88 93 MET A O 1
ATOM 756 N N . LEU A 1 94 ? -9.059 3.824 13.658 1.00 84.88 94 LEU A N 1
ATOM 757 C CA . LEU A 1 94 ? -7.995 4.620 14.279 1.00 84.88 94 LEU A CA 1
ATOM 758 C C . LEU A 1 94 ? -7.407 3.965 15.539 1.00 84.88 94 LEU A C 1
ATOM 760 O O . LEU A 1 94 ? -6.272 4.280 15.892 1.00 84.88 94 LEU A O 1
ATOM 764 N N . LYS A 1 95 ? -8.094 3.022 16.203 1.00 81.44 95 LYS A N 1
ATOM 765 C CA . LYS A 1 95 ? -7.535 2.315 17.374 1.00 81.44 95 LYS A CA 1
ATOM 766 C C . LYS A 1 95 ? -6.260 1.536 17.033 1.00 81.44 95 LYS A C 1
ATOM 768 O O . LYS A 1 95 ? -5.406 1.372 17.903 1.00 81.44 95 LYS A O 1
ATOM 773 N N . THR A 1 96 ? -6.120 1.069 15.791 1.00 79.38 96 THR A N 1
ATOM 774 C CA . THR A 1 96 ? -4.938 0.329 15.324 1.00 79.38 96 THR A CA 1
ATOM 775 C C . THR A 1 96 ? -3.892 1.207 14.659 1.00 79.38 96 THR A C 1
ATOM 777 O O . THR A 1 96 ? -2.779 0.739 14.436 1.00 79.38 96 THR A O 1
ATOM 780 N N . TYR A 1 97 ? -4.183 2.491 14.436 1.00 86.31 97 TYR A N 1
ATOM 781 C CA . TYR A 1 97 ? -3.277 3.407 13.748 1.00 86.31 97 TYR A CA 1
ATOM 782 C C . TYR A 1 97 ? -1.847 3.428 14.327 1.00 86.31 97 TYR A C 1
ATOM 784 O O . TYR A 1 97 ? -0.902 3.300 13.549 1.00 86.31 97 TYR A O 1
ATOM 792 N N . PRO A 1 98 ? -1.617 3.487 15.660 1.00 85.56 98 PRO A N 1
ATOM 793 C CA . PRO A 1 98 ? -0.250 3.470 16.194 1.00 85.56 98 PRO A CA 1
ATOM 794 C C . PRO A 1 98 ? 0.517 2.175 15.897 1.00 85.56 98 PRO A C 1
ATOM 796 O O . PRO A 1 98 ? 1.747 2.190 15.791 1.00 85.56 98 PRO A O 1
ATOM 799 N N . LEU A 1 99 ? -0.213 1.069 15.738 1.00 81.62 99 LEU A N 1
ATOM 800 C CA . LEU A 1 99 ? 0.329 -0.245 15.412 1.00 81.62 99 LEU A CA 1
ATOM 801 C C . LEU A 1 99 ? 0.618 -0.386 13.917 1.00 81.62 99 LEU A C 1
ATOM 803 O O . LEU A 1 99 ? 1.429 -1.226 13.556 1.00 81.62 99 LEU A O 1
ATOM 807 N N . GLU A 1 100 ? 0.019 0.441 13.051 1.00 77.31 100 GLU A N 1
ATOM 808 C CA . GLU A 1 100 ? 0.209 0.374 11.596 1.00 77.31 100 GLU A CA 1
ATOM 809 C C . GLU A 1 100 ? 1.636 0.741 11.147 1.00 77.31 100 GLU A C 1
ATOM 811 O O . GLU A 1 100 ? 2.066 0.436 10.032 1.00 77.31 100 GLU A O 1
ATOM 816 N N . HIS A 1 101 ? 2.418 1.390 12.000 1.00 75.00 101 HIS A N 1
ATOM 817 C CA . HIS A 1 101 ? 3.759 1.832 11.643 1.00 75.00 101 HIS A CA 1
ATOM 818 C C . HIS A 1 101 ? 4.792 0.706 11.801 1.00 75.00 101 HIS A C 1
ATOM 820 O O . HIS A 1 101 ? 4.751 -0.064 12.755 1.00 75.00 101 HIS A O 1
ATOM 826 N N . GLN A 1 102 ? 5.781 0.643 10.893 1.00 66.06 102 GLN A N 1
ATOM 827 C CA . GLN A 1 102 ? 6.899 -0.323 10.975 1.00 66.06 102 GLN A CA 1
ATOM 828 C C . GLN A 1 102 ? 7.609 -0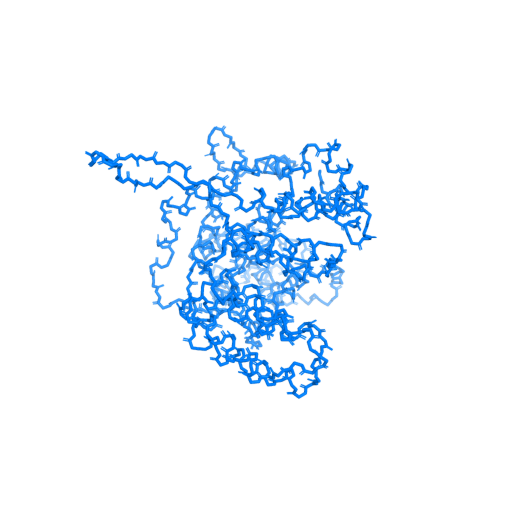.292 12.333 1.00 66.06 102 GLN A C 1
ATOM 830 O O . GLN A 1 102 ? 8.074 -1.309 12.839 1.00 66.06 102 GLN A O 1
ATOM 835 N N . ARG A 1 103 ? 7.723 0.908 12.901 1.00 76.44 103 ARG A N 1
ATOM 836 C CA . ARG A 1 103 ? 8.046 1.111 14.305 1.00 76.44 103 ARG A CA 1
ATOM 837 C C . ARG A 1 103 ? 6.759 1.568 14.965 1.00 76.44 103 ARG A C 1
ATOM 839 O O . ARG A 1 103 ? 6.204 2.567 14.525 1.00 76.44 103 ARG A O 1
ATOM 846 N N . VAL A 1 104 ? 6.317 0.850 15.989 1.00 82.44 104 VAL A N 1
ATOM 847 C CA . VAL A 1 104 ? 5.076 1.152 16.707 1.00 82.44 104 VAL A CA 1
ATOM 848 C C . VAL A 1 104 ? 5.158 2.551 17.319 1.00 82.44 104 VAL A C 1
ATOM 850 O O . VAL A 1 104 ? 6.156 2.902 17.957 1.00 82.44 104 VAL A O 1
ATOM 853 N N . LEU A 1 105 ? 4.129 3.361 17.077 1.00 88.25 105 LEU A N 1
ATOM 854 C CA . LEU A 1 105 ? 3.958 4.655 17.733 1.00 88.25 105 LEU A CA 1
ATOM 855 C C . LEU A 1 105 ? 3.383 4.461 19.146 1.00 88.25 105 LEU A C 1
ATOM 857 O O . LEU A 1 105 ? 2.674 3.480 19.382 1.00 88.25 105 LEU A O 1
ATOM 861 N N . PRO A 1 106 ? 3.622 5.398 20.081 1.00 89.31 106 PRO A N 1
ATOM 862 C CA . PRO A 1 106 ? 2.957 5.380 21.380 1.00 89.31 106 PRO A CA 1
ATOM 863 C C . PRO A 1 106 ? 1.430 5.279 21.239 1.00 89.31 106 PRO A C 1
ATOM 865 O O . PRO A 1 106 ? 0.803 6.082 20.540 1.00 89.31 106 PRO A O 1
ATOM 868 N N . THR A 1 107 ? 0.832 4.277 21.885 1.00 87.06 107 THR A N 1
ATOM 869 C CA . THR A 1 107 ? -0.617 4.029 21.827 1.00 87.06 107 THR A CA 1
ATOM 870 C C . THR A 1 107 ? -1.393 5.069 22.622 1.00 87.06 107 THR A C 1
ATOM 872 O O . THR A 1 107 ? -2.412 5.574 22.155 1.00 87.06 107 THR A O 1
ATOM 875 N N . ASP A 1 108 ? -0.900 5.430 23.805 1.00 86.75 108 ASP A N 1
ATOM 876 C CA . ASP A 1 108 ? -1.508 6.437 24.666 1.00 86.75 108 ASP A CA 1
ATOM 877 C C . ASP A 1 108 ? -0.817 7.800 24.525 1.00 86.75 108 ASP A C 1
ATOM 879 O O . ASP A 1 108 ? 0.403 7.864 24.355 1.00 86.75 108 ASP A O 1
ATOM 883 N N . PRO A 1 109 ? -1.584 8.907 24.589 1.00 89.31 109 PRO A N 1
ATOM 884 C CA . PRO A 1 109 ? -3.005 8.973 24.969 1.00 89.31 109 PRO A CA 1
ATOM 885 C C . PRO A 1 109 ? -4.005 8.750 23.812 1.00 89.31 109 PRO A C 1
ATOM 887 O O . PRO A 1 109 ? -5.217 8.761 24.041 1.00 89.31 109 PRO A O 1
ATOM 890 N N . PHE A 1 110 ? -3.529 8.561 22.576 1.00 91.12 110 PHE A N 1
ATOM 891 C CA . PHE A 1 110 ? -4.359 8.530 21.368 1.00 91.12 110 PHE A CA 1
ATOM 892 C C . PHE A 1 110 ? -5.460 7.456 21.392 1.00 91.12 110 PHE A C 1
ATOM 894 O O . PHE A 1 110 ? -6.641 7.793 21.301 1.00 91.12 110 PHE A O 1
ATOM 901 N N . CYS A 1 111 ? -5.113 6.178 21.575 1.00 86.00 111 CYS A N 1
ATOM 902 C CA . CYS A 1 111 ? -6.074 5.067 21.572 1.00 86.00 111 CYS A CA 1
ATOM 903 C C . CYS A 1 111 ? -7.124 5.206 22.686 1.00 86.00 111 CYS A C 1
ATOM 905 O O . CYS A 1 111 ? -8.311 4.927 22.475 1.00 86.00 111 CYS A O 1
ATOM 907 N N . GLY A 1 112 ? -6.720 5.707 23.859 1.00 85.50 112 GLY A N 1
ATOM 908 C CA . GLY A 1 112 ? -7.642 6.044 24.941 1.00 85.50 112 GLY A CA 1
ATOM 909 C C . GLY A 1 112 ? -8.653 7.128 24.543 1.00 85.50 112 GLY A C 1
ATOM 910 O O . GLY A 1 112 ? -9.833 7.031 24.891 1.00 85.50 112 GLY A O 1
ATOM 911 N N . ARG A 1 113 ? -8.232 8.144 23.773 1.00 90.44 113 ARG A N 1
ATOM 912 C CA . ARG A 1 113 ? -9.136 9.184 23.248 1.00 90.44 113 ARG A CA 1
ATOM 913 C C . ARG A 1 113 ? -10.057 8.667 22.147 1.00 90.44 113 ARG A C 1
ATOM 915 O O . ARG A 1 113 ? -11.238 9.004 22.173 1.00 90.44 113 ARG A O 1
ATOM 922 N N . VAL A 1 114 ? -9.571 7.810 21.248 1.00 86.75 114 VAL A N 1
ATOM 923 C CA . VAL A 1 114 ? -10.409 7.139 20.234 1.00 86.75 114 VAL A CA 1
ATOM 924 C C . VAL A 1 114 ? -11.526 6.345 20.909 1.00 86.75 114 VAL A C 1
ATOM 926 O O . VAL A 1 114 ? -12.699 6.526 20.591 1.00 86.75 114 VAL A O 1
ATOM 929 N N . THR A 1 115 ? -11.188 5.565 21.936 1.00 82.88 115 THR A N 1
ATOM 930 C CA . THR A 1 115 ? -12.171 4.801 22.720 1.00 82.88 115 THR A CA 1
ATOM 931 C C . THR A 1 115 ? -13.208 5.714 23.386 1.00 82.88 115 THR A C 1
ATOM 933 O O . THR A 1 115 ? -14.405 5.426 23.369 1.00 82.88 115 THR A O 1
ATOM 936 N N . ALA A 1 116 ? -12.784 6.855 23.939 1.00 84.44 116 ALA A N 1
ATOM 937 C CA . ALA A 1 116 ? -13.701 7.838 24.515 1.00 84.44 116 ALA A CA 1
ATOM 938 C C . ALA A 1 116 ? -14.628 8.478 23.461 1.00 84.44 116 ALA A C 1
ATOM 940 O O . ALA A 1 116 ? -15.809 8.702 23.741 1.00 84.44 116 ALA A O 1
ATOM 941 N N . ALA A 1 117 ? -14.117 8.747 22.255 1.00 84.19 117 ALA A N 1
ATOM 942 C CA . ALA A 1 117 ? -14.888 9.312 21.151 1.00 84.19 117 ALA A CA 1
ATOM 943 C C . ALA A 1 117 ? -15.976 8.345 20.668 1.00 84.19 117 ALA A C 1
ATOM 945 O O . ALA A 1 117 ? -17.140 8.750 20.609 1.00 84.19 117 ALA A O 1
ATOM 946 N N . VAL A 1 118 ? -15.617 7.076 20.434 1.00 78.88 118 VAL A N 1
ATOM 947 C CA . VAL A 1 118 ? -16.551 5.997 20.062 1.00 78.88 118 VAL A CA 1
ATOM 948 C C . VAL A 1 118 ? -17.658 5.865 21.109 1.00 78.88 118 VAL A C 1
ATOM 950 O O . VAL A 1 118 ? -18.840 6.006 20.794 1.00 78.88 118 VAL A O 1
ATOM 953 N N . ASN A 1 119 ? -17.285 5.728 22.386 1.00 76.44 119 ASN A N 1
ATOM 954 C CA . ASN A 1 119 ? -18.246 5.613 23.485 1.00 76.44 119 ASN A CA 1
ATOM 955 C C . ASN A 1 119 ? -19.186 6.824 23.574 1.00 76.44 119 ASN A C 1
ATOM 957 O O . ASN A 1 119 ? -20.360 6.694 23.923 1.00 76.44 119 ASN A O 1
ATOM 961 N N . SER A 1 120 ? -18.685 8.027 23.286 1.00 79.38 120 SER A N 1
ATOM 962 C CA . SER A 1 120 ? -19.505 9.235 23.321 1.00 79.38 120 SER A CA 1
ATOM 963 C C . SER A 1 120 ? -20.491 9.320 22.154 1.00 79.38 120 SER A C 1
ATOM 965 O O . SER A 1 120 ? -21.592 9.827 22.366 1.00 79.38 120 SER A O 1
ATOM 967 N N . LEU A 1 121 ? -20.128 8.849 20.958 1.00 74.38 121 LEU A N 1
ATOM 968 C CA . LEU A 1 121 ? -21.048 8.777 19.817 1.00 74.38 121 LEU A CA 1
ATOM 969 C C . LEU A 1 121 ? -22.138 7.722 20.058 1.00 74.38 121 LEU A C 1
ATOM 971 O O . LEU A 1 121 ? -23.322 8.019 19.891 1.00 74.38 121 LEU A O 1
ATOM 975 N N . GLN A 1 122 ? -21.761 6.556 20.589 1.00 68.38 122 GLN A N 1
ATOM 976 C CA . GLN A 1 122 ? -22.697 5.479 20.932 1.00 68.38 122 GLN A CA 1
ATOM 977 C C . GLN A 1 122 ? -23.689 5.887 22.038 1.00 68.38 122 GLN A C 1
ATOM 979 O O . GLN A 1 122 ? -24.883 5.610 21.932 1.00 68.38 122 GLN A O 1
ATOM 984 N N . LYS A 1 123 ? -23.249 6.629 23.070 1.00 64.56 123 LYS A N 1
ATOM 985 C CA . LYS A 1 123 ? -24.140 7.136 24.139 1.00 64.56 123 LYS A CA 1
ATOM 986 C C . LYS A 1 123 ? -25.246 8.067 23.632 1.00 64.56 123 LYS A C 1
ATOM 988 O O . LYS A 1 123 ? -26.338 8.059 24.201 1.00 64.56 123 LYS A O 1
ATOM 993 N N . ASN A 1 124 ? -24.985 8.846 22.581 1.00 58.75 124 ASN A N 1
ATOM 994 C CA . ASN A 1 124 ? -25.986 9.737 21.986 1.00 58.75 124 ASN A CA 1
ATOM 995 C C . ASN A 1 124 ? -27.046 8.963 21.180 1.00 58.75 124 ASN A C 1
ATOM 997 O O . ASN A 1 124 ? -28.170 9.434 21.030 1.00 58.75 124 ASN A O 1
ATOM 1001 N N . ARG A 1 125 ? -26.731 7.744 20.722 1.00 56.59 125 ARG A N 1
ATOM 1002 C CA . ARG A 1 125 ? -27.620 6.861 19.952 1.00 56.59 125 ARG A CA 1
ATOM 1003 C C . ARG A 1 125 ? -28.189 5.736 20.826 1.00 56.59 125 ARG A C 1
ATOM 1005 O O . ARG A 1 125 ? -28.003 4.560 20.531 1.00 56.59 125 ARG A O 1
ATOM 1012 N N . ARG A 1 126 ? -28.936 6.090 21.883 1.00 48.19 126 ARG A N 1
ATOM 1013 C CA . ARG A 1 126 ? -29.607 5.202 22.876 1.00 48.19 126 ARG A CA 1
ATOM 1014 C C . ARG A 1 126 ? -30.570 4.108 22.322 1.00 48.19 126 ARG A C 1
ATOM 1016 O O . ARG A 1 126 ? -31.426 3.630 23.061 1.00 48.19 126 ARG A O 1
ATOM 1023 N N . ARG A 1 127 ? -30.465 3.677 21.058 1.00 48.53 127 ARG A N 1
ATOM 1024 C CA . ARG A 1 127 ? -31.293 2.625 20.434 1.00 48.53 127 ARG A CA 1
ATOM 1025 C C . ARG A 1 127 ? -30.535 1.456 19.787 1.00 48.53 127 ARG A C 1
ATOM 1027 O O . ARG A 1 127 ? -31.204 0.527 19.351 1.00 48.53 127 ARG A O 1
ATOM 1034 N N . GLN A 1 128 ? -29.199 1.417 19.763 1.00 49.12 128 GLN A N 1
ATOM 1035 C CA . GLN A 1 128 ? -28.487 0.186 19.381 1.00 49.12 128 GLN A CA 1
ATOM 1036 C C . GLN A 1 128 ? -28.092 -0.604 20.627 1.00 49.12 128 GLN A C 1
ATOM 1038 O O . GLN A 1 128 ? -27.147 -0.282 21.339 1.00 49.12 128 GLN A O 1
ATOM 1043 N N . ARG A 1 129 ? -28.889 -1.630 20.921 1.00 42.00 129 ARG A N 1
ATOM 1044 C CA . ARG A 1 129 ? -28.834 -2.415 22.156 1.00 42.00 129 ARG A CA 1
ATOM 1045 C C . ARG A 1 129 ? -27.618 -3.359 22.240 1.00 42.00 129 ARG A C 1
ATOM 1047 O O . ARG A 1 129 ? -27.444 -3.937 23.298 1.00 42.00 129 ARG A O 1
ATOM 1054 N N . ASN A 1 130 ? -26.770 -3.464 21.205 1.00 52.97 130 ASN A N 1
ATOM 1055 C CA . ASN A 1 130 ? -25.615 -4.375 21.137 1.00 52.97 130 ASN A CA 1
ATOM 1056 C C . ASN A 1 130 ? -24.457 -3.804 20.281 1.00 52.97 130 ASN A C 1
ATOM 1058 O O . ASN A 1 130 ? -24.173 -4.324 19.209 1.00 52.97 130 ASN A O 1
ATOM 1062 N N . ALA A 1 131 ? -23.768 -2.742 20.709 1.00 72.12 131 ALA A N 1
ATOM 1063 C CA . ALA A 1 131 ? -22.546 -2.333 20.005 1.00 72.12 131 ALA A CA 1
ATOM 1064 C C . ALA A 1 131 ? -21.443 -3.386 20.240 1.00 72.12 131 ALA A C 1
ATOM 1066 O O . ALA A 1 131 ? -21.007 -3.563 21.385 1.00 72.12 131 ALA A O 1
ATOM 1067 N N . PHE A 1 132 ? -20.998 -4.083 19.185 1.00 78.25 132 PHE A N 1
ATOM 1068 C CA . PHE A 1 132 ? -19.957 -5.124 19.255 1.00 78.25 132 PHE A CA 1
ATOM 1069 C C . PHE A 1 132 ? -18.708 -4.650 20.012 1.00 78.25 132 PHE A C 1
ATOM 1071 O O . PHE A 1 132 ? -18.167 -5.367 20.848 1.00 78.25 132 PHE A O 1
ATOM 1078 N N . ASP A 1 133 ? -18.341 -3.384 19.832 1.00 72.94 133 ASP A N 1
ATOM 1079 C CA . ASP A 1 133 ? -17.245 -2.706 20.526 1.00 72.94 133 ASP A CA 1
ATOM 1080 C C . ASP A 1 133 ? -17.389 -2.654 22.056 1.00 72.94 133 ASP A C 1
ATOM 1082 O O . ASP A 1 133 ? -16.416 -2.820 22.801 1.00 72.94 133 ASP A O 1
ATOM 1086 N N . THR A 1 134 ? -18.609 -2.414 22.546 1.00 76.31 134 THR A N 1
ATOM 1087 C CA . THR A 1 134 ? -18.883 -2.377 23.988 1.00 76.31 134 THR A CA 1
ATOM 1088 C C . THR A 1 134 ? -18.745 -3.780 24.570 1.00 76.31 134 THR A C 1
ATOM 1090 O O . THR A 1 134 ? -18.104 -3.944 25.608 1.00 76.31 134 THR A O 1
ATOM 1093 N N . ARG A 1 135 ? -19.272 -4.795 23.870 1.00 81.31 135 ARG A N 1
ATOM 1094 C CA . ARG A 1 135 ? -19.129 -6.207 24.260 1.00 81.31 135 ARG A CA 1
ATOM 1095 C C . ARG A 1 135 ? -17.664 -6.643 24.241 1.00 81.31 135 ARG A C 1
ATOM 1097 O O . ARG A 1 135 ? -17.207 -7.227 25.216 1.00 81.31 135 ARG A O 1
ATOM 1104 N N . PHE A 1 136 ? -16.907 -6.279 23.204 1.00 84.94 136 PHE A N 1
ATOM 1105 C CA . PHE A 1 136 ? -15.468 -6.539 23.130 1.00 84.94 136 PHE A CA 1
ATOM 1106 C C . PHE A 1 136 ? -14.726 -5.903 24.305 1.00 84.94 136 PHE A C 1
ATOM 1108 O O . PHE A 1 136 ? -13.923 -6.545 24.976 1.00 84.94 136 PHE A O 1
ATOM 1115 N N . THR A 1 137 ? -15.004 -4.630 24.588 1.00 80.12 137 THR A N 1
ATOM 1116 C CA . THR A 1 137 ? -14.344 -3.911 25.680 1.00 80.12 137 THR A CA 1
ATOM 1117 C C . THR A 1 137 ? -14.654 -4.547 27.033 1.00 80.12 137 THR A C 1
ATOM 1119 O O . THR A 1 137 ? -13.737 -4.719 27.829 1.00 80.12 137 THR A O 1
ATOM 1122 N N . GLN A 1 138 ? -15.910 -4.929 27.279 1.00 82.19 138 GLN A N 1
ATOM 1123 C CA . GLN A 1 138 ? -16.323 -5.623 28.502 1.00 82.19 138 GLN A CA 1
ATOM 1124 C C . GLN A 1 138 ? -15.642 -6.988 28.639 1.00 82.19 138 GLN A C 1
ATOM 1126 O O . GLN A 1 138 ? -15.089 -7.286 29.695 1.00 82.19 138 GLN A O 1
ATOM 1131 N N . LEU A 1 139 ? -15.608 -7.776 27.563 1.00 84.62 139 LEU A N 1
ATOM 1132 C CA . LEU A 1 139 ? -14.951 -9.082 27.537 1.00 84.62 139 LEU A CA 1
ATOM 1133 C C . LEU A 1 139 ? -13.456 -8.960 27.857 1.00 84.62 139 LEU A C 1
ATOM 1135 O O . LEU A 1 139 ? -12.938 -9.672 28.711 1.00 84.62 139 LEU A O 1
ATOM 1139 N N . MET A 1 140 ? -12.779 -7.987 27.244 1.00 84.38 140 MET A N 1
ATOM 1140 C CA . MET A 1 140 ? -11.347 -7.749 27.444 1.00 84.38 140 MET A CA 1
ATOM 1141 C C . MET A 1 140 ? -10.999 -7.012 28.754 1.00 84.38 140 MET A C 1
ATOM 1143 O O . MET A 1 140 ? -9.817 -6.836 29.058 1.00 84.38 140 MET A O 1
ATOM 1147 N N . GLN A 1 141 ? -11.988 -6.516 29.506 1.00 80.62 141 GLN A N 1
ATOM 1148 C CA . GLN A 1 141 ? -11.789 -5.961 30.854 1.00 80.62 141 GLN A CA 1
ATOM 1149 C C . GLN A 1 141 ? -11.755 -7.054 31.930 1.00 80.62 141 GLN A C 1
ATOM 1151 O O . GLN A 1 141 ? -11.241 -6.810 33.021 1.00 80.62 141 GLN A O 1
ATOM 1156 N N . GLY A 1 142 ? -12.292 -8.243 31.638 1.00 75.12 142 GLY A N 1
ATOM 1157 C CA . GLY A 1 142 ? -12.239 -9.384 32.544 1.00 75.12 142 GLY A CA 1
ATOM 1158 C C . GLY A 1 142 ? -10.811 -9.893 32.753 1.00 75.12 142 GLY A C 1
ATOM 1159 O O . GLY A 1 142 ? -9.980 -9.841 31.851 1.00 75.12 142 GLY A O 1
ATOM 1160 N N . SER A 1 143 ? -10.529 -10.427 33.944 1.00 67.38 143 SER A N 1
ATOM 1161 C CA . SER A 1 143 ? -9.214 -10.990 34.300 1.00 67.38 143 SER A CA 1
ATOM 1162 C C . SER A 1 143 ? -8.825 -12.212 33.454 1.00 67.38 143 SER A C 1
ATOM 1164 O O . SER A 1 143 ? -7.647 -12.541 33.360 1.00 67.38 143 SER A O 1
ATOM 1166 N N . SER A 1 144 ? -9.813 -12.891 32.866 1.00 74.06 144 SER A N 1
ATOM 1167 C CA . SER A 1 144 ? -9.655 -14.064 32.004 1.00 74.06 144 SER A CA 1
ATOM 1168 C C . SER A 1 144 ? -10.727 -14.023 30.898 1.00 74.06 144 SER A C 1
ATOM 1170 O O . SER A 1 144 ? -11.816 -14.572 31.091 1.00 74.06 144 SER A O 1
ATOM 1172 N N . PRO A 1 145 ? -10.480 -13.313 29.782 1.00 81.75 145 PRO A N 1
ATOM 1173 C CA . PRO A 1 145 ? -11.432 -13.214 28.675 1.00 81.75 145 PRO A CA 1
ATOM 1174 C C . PRO A 1 145 ? -11.762 -14.596 28.088 1.00 81.75 145 PRO A C 1
ATOM 1176 O O . PRO A 1 145 ? -10.865 -15.394 27.813 1.00 81.75 145 PRO A O 1
ATOM 1179 N N . SER A 1 146 ? -13.053 -14.882 27.889 1.00 86.50 146 SER A N 1
ATOM 1180 C CA . SER A 1 146 ? -13.515 -16.149 27.308 1.00 86.50 146 SER A CA 1
ATOM 1181 C C . SER A 1 146 ? -13.242 -16.193 25.803 1.00 86.50 146 SER A C 1
ATOM 1183 O O . SER A 1 146 ? -13.686 -15.317 25.058 1.00 86.50 146 SER A O 1
ATOM 1185 N N . LEU A 1 147 ? -12.531 -17.231 25.347 1.00 86.62 147 LEU A N 1
ATOM 1186 C CA . LEU A 1 147 ? -12.253 -17.448 23.923 1.00 86.62 147 LEU A CA 1
ATOM 1187 C C . LEU A 1 147 ? -13.525 -17.712 23.114 1.00 86.62 147 LEU A C 1
ATOM 1189 O O . LEU A 1 147 ? -13.642 -17.218 21.995 1.00 86.62 147 LEU A O 1
ATOM 1193 N N . ASP A 1 148 ? -14.469 -18.464 23.678 1.00 87.19 148 ASP A N 1
ATOM 1194 C CA . ASP A 1 148 ? -15.704 -18.836 22.984 1.00 87.19 148 ASP A CA 1
ATOM 1195 C C . ASP A 1 148 ? -16.597 -17.606 22.779 1.00 87.19 148 ASP A C 1
ATOM 1197 O O . ASP A 1 148 ? -17.122 -17.382 21.691 1.00 87.19 148 ASP A O 1
ATOM 1201 N N . GLU A 1 149 ? -16.699 -16.746 23.797 1.00 89.19 149 GLU A N 1
ATOM 1202 C CA . GLU A 1 149 ? -17.443 -15.488 23.688 1.00 89.19 149 GLU A CA 1
ATOM 1203 C C . GLU A 1 149 ? -16.775 -14.506 22.718 1.00 89.19 149 GLU A C 1
ATOM 1205 O O . GLU A 1 149 ? -17.470 -13.813 21.976 1.00 89.19 149 GLU A O 1
ATOM 1210 N N . LEU A 1 150 ? -15.436 -14.452 22.695 1.00 90.19 150 LEU A N 1
ATOM 1211 C CA . LEU A 1 150 ? -14.689 -13.635 21.739 1.00 90.19 150 LEU A CA 1
ATOM 1212 C C . LEU A 1 150 ? -14.929 -14.113 20.302 1.00 90.19 150 LEU A C 1
ATOM 1214 O O . LEU A 1 150 ? -15.126 -13.290 19.409 1.00 90.19 150 LEU A O 1
ATOM 1218 N N . TYR A 1 151 ? -14.921 -15.429 20.083 1.00 90.94 151 TYR A N 1
ATOM 1219 C CA . TYR A 1 151 ? -15.168 -16.011 18.771 1.00 90.94 151 TYR A CA 1
ATOM 1220 C C . TYR A 1 151 ? -16.596 -15.754 18.287 1.00 90.94 151 TYR A C 1
ATOM 1222 O O . TYR A 1 151 ? -16.774 -15.294 17.161 1.00 90.94 151 TYR A O 1
ATOM 1230 N N . GLU A 1 152 ? -17.609 -15.986 19.127 1.00 90.81 152 GLU A N 1
ATOM 1231 C CA . GLU A 1 152 ? -19.000 -15.703 18.755 1.00 90.81 152 GLU A CA 1
ATOM 1232 C C . GLU A 1 152 ? -19.219 -14.207 18.501 1.00 90.81 152 GLU A C 1
ATOM 1234 O O . GLU A 1 152 ? -19.853 -13.844 17.514 1.00 90.81 152 GLU A O 1
ATOM 1239 N N . LEU A 1 153 ? -18.606 -13.324 19.300 1.00 90.88 153 LEU A N 1
ATOM 1240 C CA . LEU A 1 153 ? -18.637 -11.883 19.045 1.00 90.88 153 LEU A CA 1
ATOM 1241 C C . LEU A 1 153 ? -18.034 -11.527 17.677 1.00 90.88 153 LEU A C 1
ATOM 1243 O O . LEU A 1 153 ? -18.639 -10.774 16.915 1.00 90.88 153 LEU A O 1
ATOM 1247 N N . ALA A 1 154 ? -16.848 -12.056 17.367 1.00 91.06 154 ALA A N 1
ATOM 1248 C CA . ALA A 1 154 ? -16.171 -11.809 16.097 1.00 91.06 154 ALA A CA 1
ATOM 1249 C C . ALA A 1 154 ? -16.976 -12.350 14.909 1.00 91.06 154 ALA A C 1
ATOM 1251 O O . ALA A 1 154 ? -17.052 -11.708 13.864 1.00 91.06 154 ALA A O 1
ATOM 1252 N N . LYS A 1 155 ? -17.608 -13.513 15.075 1.00 92.50 155 LYS A N 1
ATOM 1253 C CA . LYS A 1 155 ? -18.445 -14.157 14.064 1.00 92.50 155 LYS A CA 1
ATOM 1254 C C . LYS A 1 155 ? -19.739 -13.389 13.807 1.00 92.50 155 LYS A C 1
ATOM 1256 O O . LYS A 1 155 ? -20.087 -13.208 12.644 1.00 92.50 155 LYS A O 1
ATOM 1261 N N . GLU A 1 156 ? -20.430 -12.931 14.851 1.00 90.31 156 GLU A N 1
ATOM 1262 C CA . GLU A 1 156 ? -21.613 -12.068 14.728 1.00 90.31 156 GLU A CA 1
ATOM 1263 C C . GLU A 1 156 ? -21.249 -10.744 14.041 1.00 90.31 156 GLU A C 1
ATOM 1265 O O . GLU A 1 156 ? -21.905 -10.351 13.080 1.00 90.31 156 GLU A O 1
ATOM 1270 N N . ALA A 1 157 ? -20.154 -10.099 14.460 1.00 88.19 157 ALA A N 1
ATOM 1271 C CA . ALA A 1 157 ? -19.682 -8.863 13.838 1.00 88.19 157 ALA A CA 1
ATOM 1272 C C . ALA A 1 157 ? -19.296 -9.065 12.364 1.00 88.19 157 ALA A C 1
ATOM 1274 O O . ALA A 1 157 ? -19.632 -8.242 11.517 1.00 88.19 157 ALA A O 1
ATOM 1275 N N . ALA A 1 158 ? -18.646 -10.185 12.032 1.00 89.19 158 ALA A N 1
ATOM 1276 C CA . ALA A 1 158 ? -18.243 -10.496 10.664 1.00 89.19 158 ALA A CA 1
ATOM 1277 C C . ALA A 1 158 ? -19.419 -10.748 9.709 1.00 89.19 158 ALA A C 1
ATOM 1279 O O . ALA A 1 158 ? -19.252 -10.550 8.508 1.00 89.19 158 ALA A O 1
ATOM 1280 N N . GLN A 1 159 ? -20.591 -11.158 10.214 1.00 88.06 159 GLN A N 1
ATOM 1281 C CA . GLN A 1 159 ? -21.800 -11.293 9.390 1.00 88.06 159 GLN A CA 1
ATOM 1282 C C . GLN A 1 159 ? -22.292 -9.940 8.871 1.00 88.06 159 GLN A C 1
ATOM 1284 O O . GLN A 1 159 ? -22.790 -9.865 7.751 1.00 88.06 159 GLN A O 1
ATOM 1289 N N . GLU A 1 160 ? -22.158 -8.881 9.673 1.00 84.44 160 GLU A N 1
ATOM 1290 C CA . GLU A 1 160 ? -22.487 -7.522 9.242 1.00 84.44 160 GLU A CA 1
ATOM 1291 C C . GLU A 1 160 ? -21.324 -6.907 8.458 1.00 84.44 160 GLU A C 1
ATOM 1293 O O . GLU A 1 160 ? -21.510 -6.372 7.364 1.00 84.44 160 GLU A O 1
ATOM 1298 N N . LYS A 1 161 ? -20.113 -6.987 9.019 1.00 85.06 161 LYS A N 1
ATOM 1299 C CA . LYS A 1 161 ? -18.895 -6.389 8.473 1.00 85.06 161 LYS A CA 1
ATOM 1300 C C . LYS A 1 161 ? -17.688 -7.298 8.720 1.00 85.06 161 LYS A C 1
ATOM 1302 O O . LYS A 1 161 ? -17.090 -7.264 9.800 1.00 85.06 161 LYS A O 1
ATOM 1307 N N . PRO A 1 162 ? -17.249 -8.058 7.701 1.00 88.81 162 PRO A N 1
ATOM 1308 C CA . PRO A 1 162 ? -16.180 -9.046 7.844 1.00 88.81 162 PRO A CA 1
ATOM 1309 C C . PRO A 1 162 ? -14.872 -8.510 8.437 1.00 88.81 162 PRO A C 1
ATOM 1311 O O . PRO A 1 162 ? -14.246 -9.174 9.262 1.00 88.81 162 PRO A O 1
ATOM 1314 N N . VAL A 1 163 ? -14.466 -7.299 8.039 1.00 87.31 163 VAL A N 1
ATOM 1315 C CA . VAL A 1 163 ? -13.218 -6.687 8.516 1.00 87.31 163 VAL A CA 1
ATOM 1316 C C . VAL A 1 163 ? -13.292 -6.401 10.015 1.00 87.31 163 VAL A C 1
ATOM 1318 O O . VAL A 1 163 ? -12.363 -6.748 10.731 1.00 87.31 163 VAL A O 1
ATOM 1321 N N . GLU A 1 164 ? -14.394 -5.834 10.514 1.00 83.44 164 GLU A N 1
ATOM 1322 C CA . GLU A 1 164 ? -14.548 -5.511 11.941 1.00 83.44 164 GLU A CA 1
ATOM 1323 C C . GLU A 1 164 ? -14.477 -6.764 12.825 1.00 83.44 164 GLU A C 1
ATOM 1325 O O . GLU A 1 164 ? -13.792 -6.763 13.849 1.00 83.44 164 GLU A O 1
ATOM 1330 N N . GLY A 1 165 ? -15.116 -7.860 12.401 1.00 88.06 165 GLY A N 1
ATOM 1331 C CA . GLY A 1 165 ? -15.047 -9.137 13.115 1.00 88.06 165 GLY A CA 1
ATOM 1332 C C . GLY A 1 165 ? -13.618 -9.668 13.251 1.00 88.06 165 GLY A C 1
ATOM 1333 O O . GLY A 1 165 ? -13.193 -10.044 14.345 1.00 88.06 165 GLY A O 1
ATOM 1334 N N . LEU A 1 166 ? -12.844 -9.632 12.162 1.00 90.25 166 LEU A N 1
ATOM 1335 C CA . LEU A 1 166 ? -11.434 -10.037 12.169 1.00 90.25 166 LEU A CA 1
ATOM 1336 C C . LEU A 1 166 ? -10.572 -9.107 13.038 1.00 90.25 166 LEU A C 1
ATOM 1338 O O . LEU A 1 166 ? -9.750 -9.585 13.821 1.00 90.25 166 LEU A O 1
ATOM 1342 N N . MET A 1 167 ? -10.831 -7.796 12.999 1.00 86.75 167 MET A N 1
ATOM 1343 C CA . MET A 1 167 ? -10.126 -6.820 13.836 1.00 86.75 167 MET A CA 1
ATOM 1344 C C . MET A 1 167 ? -10.277 -7.102 15.336 1.00 86.75 167 MET A C 1
ATOM 1346 O O . MET A 1 167 ? -9.353 -6.818 16.102 1.00 86.75 167 MET A O 1
ATOM 1350 N N . PHE A 1 168 ? -11.404 -7.658 15.799 1.00 88.38 168 PHE A N 1
ATOM 1351 C CA . PHE A 1 168 ? -11.544 -8.045 17.209 1.00 88.38 168 PHE A CA 1
ATOM 1352 C C . PHE A 1 168 ? -10.574 -9.162 17.601 1.00 88.38 168 PHE A C 1
ATOM 1354 O O . PHE A 1 168 ? -9.942 -9.071 18.657 1.00 88.38 168 PHE A O 1
ATOM 1361 N N . LEU A 1 169 ? -10.413 -10.178 16.750 1.00 90.81 169 LEU A N 1
ATOM 1362 C CA . LEU A 1 169 ? -9.482 -11.287 16.983 1.00 90.81 169 LEU A CA 1
ATOM 1363 C C . LEU A 1 169 ? -8.029 -10.808 16.946 1.00 90.81 169 LEU A C 1
ATOM 1365 O O . LEU A 1 169 ? -7.217 -11.186 17.792 1.00 90.81 169 LEU A O 1
ATOM 1369 N N . GLU A 1 170 ? -7.712 -9.907 16.026 1.00 88.50 170 GLU A N 1
ATOM 1370 C CA . GLU A 1 170 ? -6.387 -9.311 15.927 1.00 88.50 170 GLU A CA 1
ATOM 1371 C C . GLU A 1 170 ? -6.039 -8.440 17.144 1.00 88.50 170 GLU A C 1
ATOM 1373 O O . GLU A 1 170 ? -4.974 -8.577 17.756 1.00 88.50 170 GLU A O 1
ATOM 1378 N N . ARG A 1 171 ? -6.959 -7.563 17.562 1.00 85.69 171 ARG A N 1
ATOM 1379 C CA . ARG A 1 171 ? -6.793 -6.739 18.771 1.00 85.69 171 ARG A CA 1
ATOM 1380 C C . ARG A 1 171 ? -6.661 -7.601 20.021 1.00 85.69 171 ARG A C 1
ATOM 1382 O O . ARG A 1 171 ? -5.908 -7.240 20.924 1.00 85.69 171 ARG A O 1
ATOM 1389 N N . ALA A 1 172 ? -7.387 -8.715 20.088 1.00 87.56 172 ALA A N 1
ATOM 1390 C CA . ALA A 1 172 ? -7.311 -9.647 21.203 1.00 87.56 172 ALA A CA 1
ATOM 1391 C C . ALA A 1 172 ? -5.913 -10.269 21.334 1.00 87.56 172 ALA A C 1
ATOM 1393 O O . ALA A 1 172 ? -5.341 -10.243 22.424 1.00 87.56 172 ALA A O 1
ATOM 1394 N N . GLN A 1 173 ? -5.325 -10.727 20.224 1.00 88.06 173 GLN A N 1
ATOM 1395 C CA . GLN A 1 173 ? -3.954 -11.253 20.198 1.00 88.06 173 GLN A CA 1
ATOM 1396 C C . GLN A 1 173 ? -2.925 -10.207 20.653 1.00 88.06 173 GLN A C 1
ATOM 1398 O O . GLN A 1 173 ? -2.031 -10.510 21.441 1.00 88.06 173 GLN A O 1
ATOM 1403 N N . ASN A 1 174 ? -3.099 -8.951 20.235 1.00 84.06 174 ASN A N 1
ATOM 1404 C CA . ASN A 1 174 ? -2.166 -7.863 20.541 1.00 84.06 174 ASN A CA 1
ATOM 1405 C C . ASN A 1 174 ? -2.254 -7.328 21.984 1.00 84.06 174 ASN A C 1
ATOM 1407 O O . ASN A 1 174 ? -1.363 -6.602 22.424 1.00 84.06 174 ASN A O 1
ATOM 1411 N N . LYS A 1 175 ? -3.299 -7.672 22.750 1.00 80.25 175 LYS A N 1
ATOM 1412 C CA . LYS A 1 175 ? -3.481 -7.195 24.135 1.00 80.25 175 LYS A CA 1
ATOM 1413 C C . LYS A 1 175 ? -2.608 -7.906 25.174 1.00 80.25 175 LYS A C 1
ATOM 1415 O O . LYS A 1 175 ? -2.563 -7.451 26.314 1.00 80.25 175 LYS A O 1
ATOM 1420 N N . GLY A 1 176 ? -1.949 -9.013 24.821 1.00 79.19 176 GLY A N 1
ATOM 1421 C CA . GLY A 1 176 ? -1.053 -9.746 25.728 1.00 79.19 176 GLY A CA 1
ATOM 1422 C C . GLY A 1 176 ? -1.740 -10.402 26.936 1.00 79.19 176 GLY A C 1
ATOM 1423 O O . GLY A 1 176 ? -1.063 -10.781 27.886 1.00 79.19 176 GLY A O 1
ATOM 1424 N N . GLN A 1 177 ? -3.073 -10.522 26.920 1.00 83.75 177 GLN A N 1
ATOM 1425 C CA . GLN A 1 177 ? -3.865 -11.143 27.994 1.00 83.75 177 GLN A CA 1
ATOM 1426 C C . GLN A 1 177 ? -3.999 -12.667 27.845 1.00 83.75 177 GLN A C 1
ATOM 1428 O O . GLN A 1 177 ? -4.365 -13.343 28.802 1.00 83.75 177 GLN A O 1
ATOM 1433 N N . PHE A 1 178 ? -3.708 -13.201 26.659 1.00 86.12 178 PHE A N 1
ATOM 1434 C CA . PHE A 1 178 ? -3.847 -14.616 26.328 1.00 86.12 178 PHE A CA 1
ATOM 1435 C C . PHE A 1 178 ? -2.496 -15.330 26.366 1.00 86.12 178 PHE A C 1
ATOM 1437 O O . PHE A 1 178 ? -1.461 -14.763 26.010 1.00 86.12 178 PHE A O 1
ATOM 1444 N N . ASN A 1 179 ? -2.499 -16.601 26.762 1.00 88.12 179 ASN A N 1
ATOM 1445 C CA . ASN A 1 179 ? -1.308 -17.443 26.697 1.00 88.12 179 ASN A CA 1
ATOM 1446 C C . ASN A 1 179 ? -1.035 -17.940 25.261 1.00 88.12 179 ASN A C 1
ATOM 1448 O O . ASN A 1 179 ? -1.873 -17.842 24.370 1.00 88.12 179 ASN A O 1
ATOM 1452 N N . VAL A 1 180 ? 0.134 -18.545 25.029 1.00 88.19 180 VAL A N 1
ATOM 1453 C CA . VAL A 1 180 ? 0.562 -19.004 23.689 1.00 88.19 180 VAL A CA 1
ATOM 1454 C C . VAL A 1 180 ? -0.425 -19.988 23.040 1.00 88.19 180 VAL A C 1
ATOM 1456 O O . VAL A 1 180 ? -0.620 -19.958 21.825 1.00 88.19 180 VAL A O 1
ATOM 1459 N N . ARG A 1 181 ? -1.068 -20.867 23.823 1.00 89.44 181 ARG A N 1
ATOM 1460 C CA . ARG A 1 181 ? -2.047 -21.832 23.289 1.00 89.44 181 ARG A CA 1
ATOM 1461 C C . ARG A 1 181 ? -3.345 -21.142 22.885 1.00 89.44 181 ARG A C 1
ATOM 1463 O O . ARG A 1 181 ? -3.934 -21.509 21.874 1.00 89.44 181 ARG A O 1
ATOM 1470 N N . GLU A 1 182 ? -3.781 -20.167 23.670 1.00 89.31 182 GLU A N 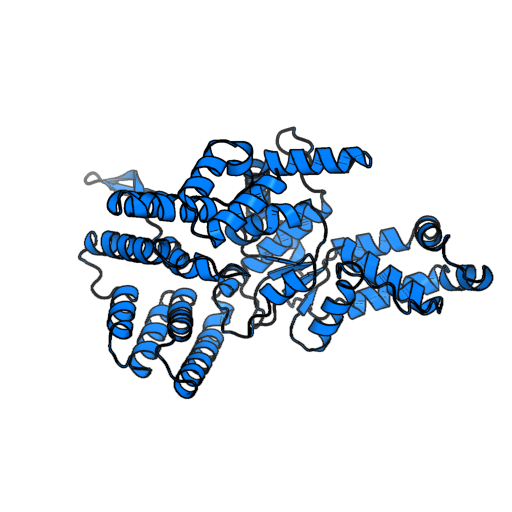1
ATOM 1471 C CA . GLU A 1 182 ? -4.966 -19.357 23.397 1.00 89.31 182 GLU A CA 1
ATOM 1472 C C . GLU A 1 182 ? -4.746 -18.457 22.182 1.00 89.31 182 GLU A C 1
ATOM 1474 O O . GLU A 1 182 ? -5.584 -18.460 21.290 1.00 89.31 182 GLU A O 1
ATOM 1479 N N . ILE A 1 183 ? -3.589 -17.795 22.075 1.00 89.31 183 ILE A N 1
ATOM 1480 C CA . ILE A 1 183 ? -3.209 -17.004 20.892 1.00 89.31 183 ILE A CA 1
ATOM 1481 C C . ILE A 1 183 ? -3.272 -17.864 19.632 1.00 89.31 183 ILE A C 1
ATOM 1483 O O . ILE A 1 183 ? -3.868 -17.450 18.643 1.00 89.31 183 ILE A O 1
ATOM 1487 N N . LYS A 1 184 ? -2.737 -19.092 19.679 1.00 89.88 184 LYS A N 1
ATOM 1488 C CA . LYS A 1 184 ? -2.822 -20.015 18.543 1.00 89.88 184 LYS A CA 1
ATOM 1489 C C . LYS A 1 184 ? -4.272 -20.328 18.160 1.00 89.88 184 LYS A C 1
ATOM 1491 O O . LYS A 1 184 ? -4.597 -20.312 16.982 1.00 89.88 184 LYS A O 1
ATOM 1496 N N . ARG A 1 185 ? -5.153 -20.565 19.138 1.00 90.69 185 ARG A N 1
ATOM 1497 C CA . ARG A 1 185 ? -6.585 -20.791 18.873 1.00 90.69 185 ARG A CA 1
ATOM 1498 C C . ARG A 1 185 ? -7.270 -19.562 18.281 1.00 90.69 185 ARG A C 1
ATOM 1500 O O . ARG A 1 185 ? -8.115 -19.720 17.408 1.00 90.69 185 ARG A O 1
ATOM 1507 N N . ILE A 1 186 ? -6.912 -18.360 18.738 1.00 91.38 186 ILE A N 1
ATOM 1508 C CA . ILE A 1 186 ? -7.432 -17.111 18.169 1.00 91.38 186 ILE A CA 1
ATOM 1509 C C . ILE A 1 186 ? -6.959 -16.960 16.720 1.00 91.38 186 ILE A C 1
ATOM 1511 O O . ILE A 1 186 ? -7.773 -16.636 15.864 1.00 91.38 186 ILE A O 1
ATOM 1515 N N . ALA A 1 187 ? -5.692 -17.258 16.426 1.00 90.50 187 ALA A N 1
ATOM 1516 C CA . ALA A 1 187 ? -5.160 -17.230 15.065 1.00 90.50 187 ALA A CA 1
ATOM 1517 C C . ALA A 1 187 ? -5.843 -18.267 14.152 1.00 90.50 187 ALA A C 1
ATOM 1519 O O . ALA A 1 187 ? -6.221 -17.946 13.027 1.00 90.50 187 ALA A O 1
ATOM 1520 N N . ASP A 1 188 ? -6.079 -19.489 14.644 1.00 91.00 188 ASP A N 1
ATOM 1521 C CA . ASP A 1 188 ? -6.814 -20.525 13.903 1.00 91.00 188 ASP A CA 1
ATOM 1522 C C . ASP A 1 188 ? -8.264 -20.077 13.613 1.00 91.00 188 ASP A C 1
ATOM 1524 O O . ASP A 1 188 ? -8.781 -20.269 12.508 1.00 91.00 188 ASP A O 1
ATOM 1528 N N . ALA A 1 189 ? -8.915 -19.432 14.586 1.00 91.75 189 ALA A N 1
ATOM 1529 C CA . ALA A 1 189 ? -10.244 -18.848 14.428 1.00 91.75 189 ALA A CA 1
ATOM 1530 C C . ALA A 1 189 ? -10.265 -17.681 13.427 1.00 91.75 189 ALA A C 1
ATOM 1532 O O . ALA A 1 189 ? -11.170 -17.611 12.594 1.00 91.75 189 ALA A O 1
ATOM 1533 N N . GLU A 1 190 ? -9.269 -16.797 13.478 1.00 91.88 190 GLU A N 1
ATOM 1534 C CA . GLU A 1 190 ? -9.098 -15.675 12.551 1.00 91.88 190 GLU A CA 1
ATOM 1535 C C . GLU A 1 190 ? -8.911 -16.180 11.117 1.00 91.88 190 GLU A C 1
ATOM 1537 O O . GLU A 1 190 ? -9.601 -15.727 10.204 1.00 91.88 190 GLU A O 1
ATOM 1542 N N . GLN A 1 191 ? -8.067 -17.197 10.923 1.00 91.88 191 GLN A N 1
ATOM 1543 C CA . GLN A 1 191 ? -7.850 -17.835 9.625 1.00 91.88 191 GLN A CA 1
ATOM 1544 C C . GLN A 1 191 ? -9.126 -18.502 9.089 1.00 91.88 191 GLN A C 1
ATOM 1546 O O . GLN A 1 191 ? -9.428 -18.402 7.893 1.00 91.88 191 GLN A O 1
ATOM 1551 N N . GLY A 1 192 ? -9.885 -19.181 9.954 1.00 92.12 192 GLY A N 1
ATOM 1552 C CA . GLY A 1 192 ? -11.167 -19.787 9.595 1.00 92.12 192 GLY A CA 1
ATOM 1553 C C . GLY A 1 192 ? -12.204 -18.744 9.179 1.00 92.12 192 GLY A C 1
ATOM 1554 O O . GLY A 1 192 ? -12.859 -18.896 8.146 1.00 92.12 192 GLY A O 1
ATOM 1555 N N . LEU A 1 193 ? -12.304 -17.650 9.938 1.00 93.06 193 LEU A N 1
ATOM 1556 C CA . LEU A 1 193 ? -13.224 -16.551 9.658 1.00 93.06 193 LEU A CA 1
ATOM 1557 C C . LEU A 1 193 ? -12.844 -15.813 8.369 1.00 93.06 193 LEU A C 1
ATOM 1559 O O . LEU A 1 193 ? -13.702 -15.567 7.522 1.00 93.06 193 LEU A O 1
ATOM 1563 N N . PHE A 1 194 ? -11.553 -15.543 8.164 1.00 93.38 194 PHE A N 1
ATOM 1564 C CA . PHE A 1 194 ? -11.051 -14.957 6.925 1.00 93.38 194 PHE A CA 1
ATOM 1565 C C . PHE A 1 194 ? -11.379 -15.847 5.727 1.00 93.38 194 PHE A C 1
ATOM 1567 O O . PHE A 1 194 ? -11.883 -15.363 4.721 1.00 93.38 194 PHE A O 1
ATOM 1574 N N . SER A 1 195 ? -11.173 -17.161 5.842 1.00 92.44 195 SER A N 1
ATOM 1575 C CA . SER A 1 195 ? -11.457 -18.102 4.752 1.00 92.44 195 SER A CA 1
ATOM 1576 C C . SER A 1 195 ? -12.930 -18.100 4.326 1.00 92.44 195 SER A C 1
ATOM 1578 O O . SER A 1 195 ? -13.206 -18.308 3.145 1.00 92.44 195 SER A O 1
ATOM 1580 N N . ALA A 1 196 ? -13.858 -17.839 5.254 1.00 92.50 196 ALA A N 1
ATOM 1581 C CA . ALA A 1 196 ? -15.291 -17.757 4.975 1.00 92.50 196 ALA A CA 1
ATOM 1582 C C . ALA A 1 196 ? -15.703 -16.453 4.268 1.00 92.50 196 ALA A C 1
ATOM 1584 O O . ALA A 1 196 ? -16.623 -16.470 3.454 1.00 92.50 196 ALA A O 1
ATOM 1585 N N . TYR A 1 197 ? -15.021 -15.338 4.555 1.00 92.38 197 TYR A N 1
ATOM 1586 C CA . TYR A 1 197 ? -15.396 -14.007 4.060 1.00 92.38 197 TYR A CA 1
ATOM 1587 C C . TYR A 1 197 ? -14.380 -13.365 3.107 1.00 92.38 197 TYR A C 1
ATOM 1589 O O . TYR A 1 197 ? -14.564 -12.217 2.704 1.00 92.38 197 TYR A O 1
ATOM 1597 N N . LYS A 1 198 ? -13.313 -14.069 2.713 1.00 91.19 198 LYS A N 1
ATOM 1598 C CA . LYS A 1 198 ? -12.217 -13.511 1.900 1.00 91.19 198 LYS A CA 1
ATOM 1599 C C . LYS A 1 198 ? -12.694 -12.823 0.621 1.00 91.19 198 LYS A C 1
ATOM 1601 O O . LYS A 1 198 ? -12.156 -11.782 0.267 1.00 91.19 198 LYS A O 1
ATOM 1606 N N . ASP A 1 199 ? -13.730 -13.340 -0.034 1.00 90.75 199 ASP A N 1
ATOM 1607 C CA . ASP A 1 199 ? -14.243 -12.782 -1.292 1.00 90.75 199 ASP A CA 1
ATOM 1608 C C . ASP A 1 199 ? -15.043 -11.478 -1.083 1.00 90.75 199 ASP A C 1
ATOM 1610 O O . ASP A 1 199 ? -15.310 -10.741 -2.028 1.00 90.75 199 ASP A O 1
ATOM 1614 N N . GLN A 1 200 ? -15.373 -11.141 0.166 1.00 91.00 200 GLN A N 1
ATOM 1615 C CA . GLN A 1 200 ? -16.060 -9.905 0.554 1.00 91.00 200 GLN A CA 1
ATOM 1616 C C . GLN A 1 200 ? -15.105 -8.851 1.134 1.00 91.00 200 GLN A C 1
ATOM 1618 O O . GLN A 1 200 ? -15.527 -7.729 1.404 1.00 91.00 200 GLN A O 1
ATOM 1623 N N . ILE A 1 201 ? -13.829 -9.196 1.352 1.00 91.19 201 ILE A N 1
ATOM 1624 C CA . ILE A 1 201 ? -12.840 -8.310 1.972 1.00 91.19 201 ILE A CA 1
ATOM 1625 C C . ILE A 1 201 ? -11.894 -7.748 0.902 1.00 91.19 201 ILE A C 1
ATOM 1627 O O . ILE A 1 201 ? -11.026 -8.493 0.419 1.00 91.19 201 ILE A O 1
ATOM 1631 N N . PRO A 1 202 ? -11.962 -6.431 0.618 1.00 92.56 202 PRO A N 1
ATOM 1632 C CA . PRO A 1 202 ? -11.036 -5.778 -0.296 1.00 92.56 202 PRO A CA 1
ATOM 1633 C C . PRO A 1 202 ? -9.583 -5.930 0.156 1.00 92.56 202 PRO A C 1
ATOM 1635 O O . PRO A 1 202 ? -9.282 -5.797 1.348 1.00 92.56 202 PRO A O 1
ATOM 1638 N N . ASN A 1 203 ? -8.656 -6.148 -0.778 1.00 92.81 203 ASN A N 1
ATOM 1639 C CA . ASN A 1 203 ? -7.228 -6.288 -0.484 1.00 92.81 203 ASN A CA 1
ATOM 1640 C C . ASN A 1 203 ? -6.651 -5.072 0.258 1.00 92.81 203 ASN A C 1
ATOM 1642 O O . ASN A 1 203 ? -5.775 -5.235 1.107 1.00 92.81 203 ASN A O 1
ATOM 1646 N N . GLY A 1 204 ? -7.174 -3.870 0.007 1.00 88.81 204 GLY A N 1
ATOM 1647 C CA . GLY A 1 204 ? -6.772 -2.654 0.711 1.00 88.81 204 GLY A CA 1
ATOM 1648 C C . GLY A 1 204 ? -7.127 -2.650 2.200 1.00 88.81 204 GLY A C 1
ATOM 1649 O O . GLY A 1 204 ? -6.401 -2.068 3.005 1.00 88.81 204 GLY A O 1
ATOM 1650 N N . SER A 1 205 ? -8.192 -3.355 2.593 1.00 87.81 205 SER A N 1
ATOM 1651 C CA . SER A 1 205 ? -8.588 -3.523 3.998 1.00 87.81 205 SER A CA 1
ATOM 1652 C C . SER A 1 205 ? -7.801 -4.634 4.697 1.00 87.81 205 SER A C 1
ATOM 1654 O O . SER A 1 205 ? -7.635 -4.595 5.913 1.00 87.81 205 SER A O 1
ATOM 1656 N N . ARG A 1 206 ? -7.237 -5.594 3.950 1.00 89.25 206 ARG A N 1
ATOM 1657 C CA . ARG A 1 206 ? -6.433 -6.697 4.518 1.00 89.25 206 ARG A CA 1
ATOM 1658 C C . ARG A 1 206 ? -5.140 -6.220 5.180 1.00 89.25 206 ARG A C 1
ATOM 1660 O O . ARG A 1 206 ? -4.564 -6.955 5.965 1.00 89.25 206 ARG A O 1
ATOM 1667 N N . ARG A 1 207 ? -4.705 -4.980 4.926 1.00 83.88 207 ARG A N 1
ATOM 1668 C CA . ARG A 1 207 ? -3.537 -4.364 5.588 1.00 83.88 207 ARG A CA 1
ATOM 1669 C C . ARG A 1 207 ? -3.667 -4.258 7.100 1.00 83.88 207 ARG A C 1
ATOM 1671 O O . ARG A 1 207 ? -2.654 -4.132 7.789 1.00 83.88 207 ARG A O 1
ATOM 1678 N N . TYR A 1 208 ? -4.907 -4.196 7.579 1.00 82.00 208 TYR A N 1
ATOM 1679 C CA . TYR A 1 208 ? -5.161 -4.087 8.999 1.00 82.00 208 TYR A CA 1
ATOM 1680 C C . TYR A 1 208 ? -4.932 -5.428 9.682 1.00 82.00 208 TYR A C 1
ATOM 1682 O O . TYR A 1 208 ? -4.480 -5.368 10.807 1.00 82.00 208 TYR A O 1
ATOM 1690 N N . LEU A 1 209 ? -5.096 -6.546 8.952 1.00 85.75 209 LEU A N 1
ATOM 1691 C CA . LEU A 1 209 ? -5.002 -7.947 9.382 1.00 85.75 209 LEU A CA 1
ATOM 1692 C C . LEU A 1 209 ? -3.558 -8.471 9.373 1.00 85.75 209 LEU A C 1
ATOM 1694 O O . LEU A 1 209 ? -3.157 -9.226 8.488 1.00 85.75 209 LEU A O 1
ATOM 1698 N N . ARG A 1 210 ? -2.746 -8.047 10.339 1.00 82.31 210 ARG A N 1
ATOM 1699 C CA . ARG A 1 210 ? -1.298 -8.319 10.404 1.00 82.31 210 ARG A CA 1
ATOM 1700 C C . ARG A 1 210 ? -0.929 -9.685 10.948 1.00 82.31 210 ARG A C 1
ATOM 1702 O O . ARG A 1 210 ? 0.174 -10.153 10.677 1.00 82.31 210 ARG A O 1
ATOM 1709 N N . ASN A 1 211 ? -1.808 -10.282 11.745 1.00 84.31 211 ASN A N 1
ATOM 1710 C CA . ASN A 1 211 ? -1.571 -11.604 12.322 1.00 84.31 211 ASN A CA 1
ATOM 1711 C C . ASN A 1 211 ? -1.868 -12.725 11.315 1.00 84.31 211 ASN A C 1
ATOM 1713 O O . ASN A 1 211 ? -1.367 -13.840 11.461 1.00 84.31 211 ASN A O 1
ATOM 1717 N N . LEU A 1 212 ? -2.636 -12.423 10.262 1.00 84.81 212 LEU A N 1
ATOM 1718 C CA . LEU A 1 212 ? -2.819 -13.320 9.131 1.00 84.81 212 LEU A CA 1
ATOM 1719 C C . LEU A 1 212 ? -1.599 -13.256 8.210 1.00 84.81 212 LEU A C 1
ATOM 1721 O O . LEU A 1 212 ? -1.273 -12.218 7.639 1.00 84.81 212 LEU A O 1
ATOM 1725 N N . SER A 1 213 ? -0.971 -14.409 7.996 1.00 83.06 213 SER A N 1
ATOM 1726 C CA . SER A 1 213 ? 0.187 -14.575 7.111 1.00 83.06 213 SER A CA 1
ATOM 1727 C C . SER A 1 213 ? -0.220 -14.613 5.629 1.00 83.06 213 SER A C 1
ATOM 1729 O O . SER A 1 213 ? 0.009 -15.589 4.914 1.00 83.06 213 SER A O 1
ATOM 1731 N N . LEU A 1 214 ? -0.862 -13.545 5.150 1.00 88.62 214 LEU A N 1
ATOM 1732 C CA . LEU A 1 214 ? -1.316 -13.425 3.764 1.00 88.62 214 LEU A CA 1
ATOM 1733 C C . LEU A 1 214 ? -0.174 -12.969 2.849 1.00 88.62 214 LEU A C 1
ATOM 1735 O O . LEU A 1 214 ? 0.443 -11.932 3.087 1.00 88.62 214 LEU A O 1
ATOM 1739 N N . SER A 1 215 ? 0.062 -13.688 1.750 1.00 91.62 215 SER A N 1
ATOM 1740 C CA . SER A 1 215 ? 1.089 -13.311 0.771 1.00 91.62 215 SER A CA 1
ATOM 1741 C C . SER A 1 215 ? 0.657 -12.063 -0.015 1.00 91.62 215 SER A C 1
ATOM 1743 O O . SER A 1 215 ? -0.321 -12.146 -0.767 1.00 91.62 215 SER A O 1
ATOM 1745 N N . PRO A 1 216 ? 1.340 -10.908 0.103 1.00 94.19 216 PRO A N 1
ATOM 1746 C CA . PRO A 1 216 ? 0.969 -9.711 -0.642 1.00 94.19 216 PRO A CA 1
ATOM 1747 C C . PRO A 1 216 ? 1.221 -9.874 -2.144 1.00 94.19 216 PRO A C 1
ATOM 1749 O O . PRO A 1 216 ? 2.123 -10.603 -2.572 1.00 94.19 216 PRO A O 1
ATOM 1752 N N . LEU A 1 217 ? 0.436 -9.147 -2.937 1.00 95.81 217 LEU A N 1
ATOM 1753 C CA . LEU A 1 217 ? 0.624 -9.000 -4.377 1.00 95.81 217 LEU A CA 1
ATOM 1754 C C . LEU A 1 217 ? 1.520 -7.793 -4.648 1.00 95.81 217 LEU A C 1
ATOM 1756 O O . LEU A 1 217 ? 1.184 -6.675 -4.271 1.00 95.81 217 LEU A O 1
ATOM 1760 N N . VAL A 1 218 ? 2.641 -8.008 -5.323 1.00 96.81 218 VAL A N 1
ATOM 1761 C CA . VAL A 1 218 ? 3.632 -6.982 -5.635 1.00 96.81 218 VAL A CA 1
ATOM 1762 C C . VAL A 1 218 ? 3.628 -6.706 -7.134 1.00 96.81 218 VAL A C 1
ATOM 1764 O O . VAL A 1 218 ? 4.059 -7.544 -7.927 1.00 96.81 218 VAL A O 1
ATOM 1767 N N . LEU A 1 219 ? 3.171 -5.514 -7.512 1.00 96.38 219 LEU A N 1
ATOM 1768 C CA . LEU A 1 219 ? 3.382 -4.952 -8.840 1.00 96.38 219 LEU A CA 1
ATOM 1769 C C . LEU A 1 219 ? 4.820 -4.464 -8.934 1.00 96.38 219 LEU A C 1
ATOM 1771 O O . LEU A 1 219 ? 5.255 -3.658 -8.110 1.00 96.38 219 LEU A O 1
ATOM 1775 N N . ILE A 1 220 ? 5.563 -4.950 -9.918 1.00 95.00 220 ILE A N 1
ATOM 1776 C CA . ILE A 1 220 ? 6.956 -4.545 -10.098 1.00 95.00 220 ILE A CA 1
ATOM 1777 C C . ILE A 1 220 ? 7.012 -3.414 -11.111 1.00 95.00 220 ILE A C 1
ATOM 1779 O O . ILE A 1 220 ? 6.463 -3.532 -12.201 1.00 95.00 220 ILE A O 1
ATOM 1783 N N . ASP A 1 221 ? 7.691 -2.340 -10.732 1.00 94.44 221 ASP A N 1
ATOM 1784 C CA . ASP A 1 221 ? 7.973 -1.202 -11.593 1.00 94.44 221 ASP A CA 1
ATOM 1785 C C . ASP A 1 221 ? 9.185 -1.469 -12.509 1.00 94.44 221 ASP A C 1
ATOM 1787 O O . ASP A 1 221 ? 10.089 -2.252 -12.189 1.00 94.44 221 ASP A O 1
ATOM 1791 N N . THR A 1 222 ? 9.240 -0.775 -13.642 1.00 91.50 222 THR A N 1
ATOM 1792 C CA . THR A 1 222 ? 10.285 -0.894 -14.661 1.00 91.50 222 THR A CA 1
ATOM 1793 C C . THR A 1 222 ? 11.670 -0.630 -14.071 1.00 91.50 222 THR A C 1
ATOM 1795 O O . THR A 1 222 ? 12.617 -1.354 -14.377 1.00 91.50 222 THR A O 1
ATOM 1798 N N . ASN A 1 223 ? 11.809 0.321 -13.137 1.00 91.06 223 ASN A N 1
ATOM 1799 C CA . ASN A 1 223 ? 13.102 0.618 -12.506 1.00 91.06 223 ASN A CA 1
ATOM 1800 C C . ASN A 1 223 ? 13.698 -0.549 -11.693 1.00 91.06 223 ASN A C 1
ATOM 1802 O O . ASN A 1 223 ? 14.915 -0.589 -11.506 1.00 91.06 223 ASN A O 1
ATOM 1806 N N . VAL A 1 224 ? 12.880 -1.484 -11.201 1.00 91.94 224 VAL A N 1
ATOM 1807 C CA . VAL A 1 224 ? 13.343 -2.680 -10.484 1.00 91.94 224 VAL A CA 1
ATOM 1808 C C . VAL A 1 224 ? 13.702 -3.776 -11.484 1.00 91.94 224 VAL A C 1
ATOM 1810 O O . VAL A 1 224 ? 14.695 -4.477 -11.291 1.00 91.94 224 VAL A O 1
ATOM 1813 N N . LEU A 1 225 ? 12.939 -3.904 -12.573 1.00 92.62 225 LEU A N 1
ATOM 1814 C CA . LEU A 1 225 ? 13.241 -4.864 -13.637 1.00 92.62 225 LEU A CA 1
ATOM 1815 C C . LEU A 1 225 ? 14.496 -4.507 -14.426 1.00 92.62 225 LEU A C 1
ATOM 1817 O O . LEU A 1 225 ? 15.215 -5.412 -14.836 1.00 92.62 225 LEU A O 1
ATOM 1821 N N . ILE A 1 226 ? 14.790 -3.217 -14.614 1.00 90.75 226 ILE A N 1
ATOM 1822 C CA . ILE A 1 226 ? 16.052 -2.789 -15.223 1.00 90.75 226 ILE A CA 1
ATOM 1823 C C . ILE A 1 226 ? 17.225 -3.307 -14.389 1.00 90.75 226 ILE A C 1
ATOM 1825 O O . ILE A 1 226 ? 18.155 -3.861 -14.960 1.00 90.75 226 ILE A O 1
ATOM 1829 N N . ASP A 1 227 ? 17.180 -3.202 -13.057 1.00 89.19 227 ASP A N 1
ATOM 1830 C CA . ASP A 1 227 ? 18.241 -3.758 -12.205 1.00 89.19 227 ASP A CA 1
ATOM 1831 C C . ASP A 1 227 ? 18.373 -5.276 -12.386 1.00 89.19 227 ASP A C 1
ATOM 1833 O O . ASP A 1 227 ? 19.489 -5.771 -12.533 1.00 89.19 227 ASP A O 1
ATOM 1837 N N . ALA A 1 228 ? 17.249 -5.999 -12.429 1.00 91.12 228 ALA A N 1
ATOM 1838 C CA . ALA A 1 228 ? 17.246 -7.444 -12.653 1.00 91.12 228 ALA A CA 1
ATOM 1839 C C . ALA A 1 228 ? 17.838 -7.821 -14.022 1.00 91.12 228 ALA A C 1
ATOM 1841 O O . ALA A 1 228 ? 18.627 -8.757 -14.122 1.00 91.12 228 ALA A O 1
ATOM 1842 N N . LEU A 1 229 ? 17.510 -7.059 -15.069 1.00 91.31 229 LEU A N 1
ATOM 1843 C CA . LEU A 1 229 ? 18.084 -7.216 -16.404 1.00 91.31 229 LEU A CA 1
ATOM 1844 C C . LEU A 1 229 ? 19.593 -6.947 -16.395 1.00 91.31 229 LEU A C 1
ATOM 1846 O O . LEU A 1 229 ? 20.361 -7.728 -16.953 1.00 91.31 229 LEU A O 1
ATOM 1850 N N . MET A 1 230 ? 20.030 -5.868 -15.744 1.00 87.81 230 MET A N 1
ATOM 1851 C CA . MET A 1 230 ? 21.448 -5.520 -15.644 1.00 87.81 230 MET A CA 1
ATOM 1852 C C . MET A 1 230 ? 22.234 -6.616 -14.927 1.00 87.81 230 MET A C 1
ATOM 1854 O O . MET A 1 230 ? 23.309 -6.992 -15.392 1.00 87.81 230 MET A O 1
ATOM 1858 N N . ASP A 1 231 ? 21.706 -7.156 -13.831 1.00 87.19 231 ASP A N 1
ATOM 1859 C CA . ASP A 1 231 ? 22.357 -8.234 -13.089 1.00 87.19 231 ASP A CA 1
ATOM 1860 C C . ASP A 1 231 ? 22.362 -9.555 -13.875 1.00 87.19 231 ASP A C 1
ATOM 1862 O O . ASP A 1 231 ? 23.392 -10.231 -13.907 1.00 87.19 231 ASP A O 1
ATOM 1866 N N . ALA A 1 232 ? 21.297 -9.879 -14.615 1.00 88.69 232 ALA A N 1
ATOM 1867 C CA . ALA A 1 232 ? 21.277 -11.039 -15.509 1.00 88.69 232 ALA A CA 1
ATOM 1868 C C . ALA A 1 232 ? 22.314 -10.924 -16.647 1.00 88.69 232 ALA A C 1
ATOM 1870 O O . ALA A 1 232 ? 23.006 -11.895 -16.966 1.00 88.69 232 ALA A O 1
ATOM 1871 N N . ILE A 1 233 ? 22.492 -9.729 -17.224 1.00 87.25 233 ILE A N 1
ATOM 1872 C CA . ILE A 1 233 ? 23.541 -9.469 -18.224 1.00 87.25 233 ILE A CA 1
ATOM 1873 C C . ILE A 1 233 ? 24.934 -9.597 -17.588 1.00 87.25 233 ILE A C 1
ATOM 1875 O O . ILE A 1 233 ? 25.807 -10.236 -18.172 1.00 87.25 233 ILE A O 1
ATOM 1879 N N . LYS A 1 234 ? 25.159 -9.055 -16.380 1.00 84.69 234 LYS A N 1
ATOM 1880 C CA . LYS A 1 234 ? 26.444 -9.209 -15.663 1.00 84.69 234 LYS A CA 1
ATOM 1881 C C . LYS A 1 234 ? 26.793 -10.677 -15.421 1.00 84.69 234 LYS A C 1
ATOM 1883 O O . LYS A 1 234 ? 27.947 -11.051 -15.614 1.00 84.69 234 LYS A O 1
ATOM 1888 N N . GLN A 1 235 ? 25.811 -11.499 -15.041 1.00 84.19 235 GLN A N 1
ATOM 1889 C CA . GLN A 1 235 ? 26.003 -12.941 -14.862 1.00 84.19 235 GLN A CA 1
ATOM 1890 C C . GLN A 1 235 ? 26.423 -13.623 -16.170 1.00 84.19 235 GLN A C 1
ATOM 1892 O O . GLN A 1 235 ? 27.352 -14.425 -16.167 1.00 84.19 235 GLN A O 1
ATOM 1897 N N . ARG A 1 236 ? 25.801 -13.263 -17.302 1.00 84.25 236 ARG A N 1
ATOM 1898 C CA . ARG A 1 236 ? 26.179 -13.776 -18.635 1.00 84.25 236 ARG A CA 1
ATOM 1899 C C . ARG A 1 236 ? 27.557 -13.300 -19.101 1.00 84.25 236 ARG A C 1
ATOM 1901 O O . ARG A 1 236 ? 28.196 -13.993 -19.883 1.00 84.25 236 ARG A O 1
ATOM 1908 N N . LEU A 1 237 ? 28.014 -12.142 -18.628 1.00 82.19 237 LEU A N 1
ATOM 1909 C CA . LEU A 1 237 ? 29.365 -11.629 -18.873 1.00 82.19 237 LEU A CA 1
ATOM 1910 C C . LEU A 1 237 ? 30.419 -12.234 -17.928 1.00 82.19 237 LEU A C 1
ATOM 1912 O O . LEU A 1 237 ? 31.574 -11.820 -17.994 1.00 82.19 237 LEU A O 1
ATOM 1916 N N . GLU A 1 238 ? 30.033 -13.167 -17.047 1.00 77.88 238 GLU A N 1
ATOM 1917 C CA . GLU A 1 238 ? 30.896 -13.784 -16.024 1.00 77.88 238 GLU A CA 1
ATOM 1918 C C . GLU A 1 238 ? 31.595 -12.755 -15.118 1.00 77.88 238 GLU A C 1
ATOM 1920 O O . GLU A 1 238 ? 32.663 -12.992 -14.553 1.00 77.88 238 GLU A O 1
ATOM 1925 N N . VAL A 1 239 ? 30.978 -11.581 -14.952 1.00 67.50 239 VAL A N 1
ATOM 1926 C CA . VAL A 1 239 ? 31.489 -10.542 -14.061 1.00 67.50 239 VAL A CA 1
ATOM 1927 C C . VAL A 1 239 ? 31.095 -10.914 -12.638 1.00 67.50 239 VAL A C 1
ATOM 1929 O O . VAL A 1 239 ? 30.002 -10.588 -12.166 1.00 67.50 239 VAL A O 1
ATOM 1932 N N . PHE A 1 240 ? 31.997 -11.606 -11.942 1.00 55.12 240 PHE A N 1
ATOM 1933 C CA . PHE A 1 240 ? 31.852 -11.887 -10.519 1.00 55.12 240 PHE A CA 1
ATOM 1934 C C . PHE A 1 240 ? 31.895 -10.574 -9.735 1.00 55.12 240 PHE A C 1
ATOM 1936 O O . PHE A 1 240 ? 32.945 -9.970 -9.528 1.00 55.12 240 PHE A O 1
ATOM 1943 N N . THR A 1 241 ? 30.729 -10.128 -9.276 1.00 52.91 241 THR A N 1
ATOM 1944 C CA . THR A 1 241 ? 30.608 -9.065 -8.275 1.00 52.91 241 THR A CA 1
ATOM 1945 C C . THR A 1 241 ? 30.763 -9.682 -6.886 1.00 52.91 241 THR A C 1
ATOM 1947 O O . THR A 1 241 ? 29.845 -9.676 -6.069 1.00 52.91 241 THR A O 1
ATOM 1950 N N . GLU A 1 242 ? 31.937 -10.247 -6.598 1.00 42.59 242 GLU A N 1
ATOM 1951 C CA . GLU A 1 242 ? 32.301 -10.529 -5.212 1.00 42.59 242 GLU A CA 1
ATOM 1952 C C . GLU A 1 242 ? 32.551 -9.186 -4.510 1.00 42.59 242 GLU A C 1
ATOM 1954 O O . GLU A 1 242 ? 33.535 -8.495 -4.752 1.00 42.59 242 GLU A O 1
ATOM 1959 N N . ALA A 1 243 ? 31.602 -8.810 -3.653 1.00 42.41 243 ALA A N 1
ATOM 1960 C CA . ALA A 1 243 ? 31.698 -7.714 -2.694 1.00 42.41 243 ALA A CA 1
ATOM 1961 C C . ALA A 1 243 ? 31.744 -6.279 -3.258 1.00 42.41 243 ALA A C 1
ATOM 1963 O O . ALA A 1 243 ? 32.615 -5.487 -2.904 1.00 42.41 243 ALA A O 1
ATOM 1964 N N . SER A 1 244 ? 30.688 -5.844 -3.953 1.00 41.28 244 SER A N 1
ATOM 1965 C CA . SER A 1 244 ? 30.186 -4.505 -3.614 1.00 41.28 244 SER A CA 1
ATOM 1966 C C . SER A 1 244 ? 29.371 -4.647 -2.331 1.00 41.28 244 SER A C 1
ATOM 1968 O O . SER A 1 244 ? 28.228 -5.101 -2.367 1.00 41.28 244 SER A O 1
ATOM 1970 N N . LEU A 1 245 ? 29.973 -4.325 -1.183 1.00 39.84 245 LEU A N 1
ATOM 1971 C CA . LEU A 1 245 ? 29.248 -4.132 0.073 1.00 39.84 245 LEU A CA 1
ATOM 1972 C C . LEU A 1 245 ? 28.228 -3.006 -0.142 1.00 39.84 245 LEU A C 1
ATOM 1974 O O . LEU A 1 245 ? 28.527 -1.829 0.050 1.00 39.84 245 LEU A O 1
ATOM 1978 N N . ASP A 1 246 ? 27.025 -3.361 -0.583 1.00 45.34 246 ASP A N 1
ATOM 1979 C CA . ASP A 1 246 ? 25.909 -2.436 -0.686 1.00 45.34 246 ASP A CA 1
ATOM 1980 C C . ASP A 1 246 ? 25.358 -2.202 0.722 1.00 45.34 246 ASP A C 1
ATOM 1982 O O . ASP A 1 246 ? 24.388 -2.818 1.165 1.00 45.34 246 ASP A O 1
ATOM 1986 N N . ILE A 1 247 ? 26.026 -1.307 1.450 1.00 42.81 247 ILE A N 1
ATOM 1987 C CA . ILE A 1 247 ? 25.668 -0.876 2.808 1.00 42.81 247 ILE A CA 1
ATOM 1988 C C . ILE A 1 247 ? 24.217 -0.325 2.849 1.00 42.81 247 ILE A C 1
ATOM 1990 O O . ILE A 1 247 ? 23.621 -0.243 3.923 1.00 42.81 247 ILE A O 1
ATOM 1994 N N . GLY A 1 248 ? 23.610 0.002 1.692 1.00 44.31 248 GLY A N 1
ATOM 1995 C CA . GLY A 1 248 ? 22.224 0.468 1.555 1.00 44.31 248 GLY A CA 1
ATOM 1996 C C . GLY A 1 248 ? 21.185 -0.579 1.117 1.00 44.31 248 GLY A C 1
ATOM 1997 O O . GLY A 1 248 ? 19.987 -0.307 1.219 1.00 44.31 248 GLY A O 1
ATOM 1998 N N . GLY A 1 249 ? 21.595 -1.766 0.649 1.00 50.69 249 GLY A N 1
ATOM 1999 C CA . GLY A 1 249 ? 20.692 -2.823 0.162 1.00 50.69 249 GLY A CA 1
ATOM 2000 C C . GLY A 1 249 ? 19.795 -2.417 -1.021 1.00 50.69 249 GLY A C 1
ATOM 2001 O O . GLY A 1 249 ? 18.696 -2.958 -1.175 1.00 50.69 249 GLY A O 1
ATOM 2002 N N . HIS A 1 250 ? 20.223 -1.436 -1.818 1.00 52.53 250 HIS A N 1
ATOM 2003 C CA . HIS A 1 250 ? 19.462 -0.826 -2.909 1.00 52.53 250 HIS A CA 1
ATOM 2004 C C . HIS A 1 250 ? 19.652 -1.522 -4.264 1.00 52.53 250 HIS A C 1
ATOM 2006 O O . HIS A 1 250 ? 18.702 -1.550 -5.044 1.00 52.53 250 HIS A O 1
ATOM 2012 N N . GLY A 1 251 ? 20.827 -2.093 -4.538 1.00 59.38 251 GLY A N 1
ATOM 2013 C CA . GLY A 1 251 ? 21.137 -2.817 -5.776 1.00 59.38 251 GLY A CA 1
ATOM 2014 C C . GLY A 1 251 ? 20.617 -4.256 -5.794 1.00 59.38 251 GLY A C 1
ATOM 2015 O O . GLY A 1 251 ? 20.407 -4.826 -6.854 1.00 59.38 251 GLY A O 1
ATOM 2016 N N . HIS A 1 252 ? 20.327 -4.836 -4.626 1.00 75.94 252 HIS A N 1
ATOM 2017 C CA . HIS A 1 252 ? 19.867 -6.227 -4.503 1.00 75.94 252 HIS A CA 1
ATOM 2018 C C . HIS A 1 252 ? 18.371 -6.365 -4.205 1.00 75.94 252 HIS A C 1
ATOM 2020 O O . HIS A 1 252 ? 17.902 -7.448 -3.849 1.00 75.94 252 HIS A O 1
ATOM 2026 N N . PHE A 1 253 ? 17.593 -5.284 -4.308 1.00 88.56 253 PHE A N 1
ATOM 2027 C CA . PHE A 1 253 ? 16.173 -5.347 -3.962 1.00 88.56 253 PHE A CA 1
ATOM 2028 C C . PHE A 1 253 ? 15.398 -6.324 -4.860 1.00 88.56 253 PHE A C 1
ATOM 2030 O O . PHE A 1 253 ? 14.591 -7.103 -4.352 1.00 88.56 253 PHE A O 1
ATOM 2037 N N . HIS A 1 254 ? 15.707 -6.363 -6.160 1.00 90.50 254 HIS A N 1
ATOM 2038 C CA . HIS A 1 254 ? 15.105 -7.314 -7.095 1.00 90.50 254 HIS A CA 1
ATOM 2039 C C . HIS A 1 254 ? 15.428 -8.778 -6.731 1.00 90.50 254 HIS A C 1
ATOM 2041 O O . HIS A 1 254 ? 14.542 -9.627 -6.830 1.00 90.50 254 HIS A O 1
ATOM 2047 N N . HIS A 1 255 ? 16.634 -9.090 -6.232 1.00 90.44 255 HIS A N 1
ATOM 2048 C CA . HIS A 1 255 ? 16.965 -10.428 -5.717 1.00 90.44 255 HIS A CA 1
ATOM 2049 C C . HIS A 1 255 ? 16.136 -10.794 -4.486 1.00 90.44 255 HIS A C 1
ATOM 2051 O O . HIS A 1 255 ? 15.677 -11.928 -4.355 1.00 90.44 255 HIS A O 1
ATOM 2057 N N . VAL A 1 256 ? 15.920 -9.838 -3.575 1.00 91.00 256 VAL A N 1
ATOM 2058 C CA . VAL A 1 256 ? 15.077 -10.067 -2.395 1.00 91.00 256 VAL A CA 1
ATOM 2059 C C . VAL A 1 256 ? 13.638 -10.358 -2.816 1.00 91.00 256 VAL A C 1
ATOM 2061 O O . VAL A 1 256 ? 13.049 -11.292 -2.281 1.00 91.00 256 VAL A O 1
ATOM 2064 N N . LEU A 1 257 ? 13.087 -9.613 -3.778 1.00 93.19 257 LEU A N 1
ATOM 2065 C CA . LEU A 1 257 ? 11.751 -9.881 -4.320 1.00 93.19 257 LEU A CA 1
ATOM 2066 C C . LEU A 1 257 ? 11.663 -11.293 -4.906 1.00 93.19 257 LEU A C 1
ATOM 2068 O O . LEU A 1 257 ? 10.800 -12.065 -4.497 1.00 93.19 257 LEU A O 1
ATOM 2072 N N . LEU A 1 258 ? 12.599 -11.659 -5.785 1.00 93.19 258 LEU A N 1
ATOM 2073 C CA . LEU A 1 258 ? 12.614 -12.977 -6.417 1.00 93.19 258 LEU A CA 1
ATOM 2074 C C . LEU A 1 258 ? 12.716 -14.105 -5.382 1.00 93.19 258 LEU A C 1
ATOM 2076 O O . LEU A 1 258 ? 11.914 -15.036 -5.397 1.00 93.19 258 LEU A O 1
ATOM 2080 N N . LYS A 1 259 ? 13.632 -13.984 -4.413 1.00 92.81 259 LYS A N 1
ATOM 2081 C CA . LYS A 1 259 ? 13.787 -14.962 -3.329 1.00 92.81 259 LYS A CA 1
ATOM 2082 C C . LYS A 1 259 ? 12.507 -15.109 -2.502 1.00 92.81 259 LYS A C 1
ATOM 2084 O O . LYS A 1 259 ? 12.090 -16.221 -2.197 1.00 92.81 259 LYS A O 1
ATOM 2089 N N . ARG A 1 260 ? 11.860 -13.999 -2.133 1.00 92.50 260 ARG A N 1
ATOM 2090 C CA . ARG A 1 260 ? 10.614 -14.034 -1.347 1.00 92.50 260 ARG A CA 1
ATOM 2091 C C . ARG A 1 260 ? 9.452 -14.632 -2.134 1.00 92.50 260 ARG A C 1
ATOM 2093 O O . ARG A 1 260 ? 8.602 -15.282 -1.531 1.00 92.50 260 ARG A O 1
ATOM 2100 N N . ALA A 1 261 ? 9.427 -14.434 -3.448 1.00 94.12 261 ALA A N 1
ATOM 2101 C CA . ALA A 1 261 ? 8.434 -15.039 -4.322 1.00 94.12 261 ALA A CA 1
ATOM 2102 C C . ALA A 1 261 ? 8.643 -16.556 -4.442 1.00 94.12 261 ALA A C 1
ATOM 2104 O O . ALA A 1 261 ? 7.691 -17.318 -4.303 1.00 94.12 261 ALA A O 1
ATOM 2105 N N . GLN A 1 262 ? 9.896 -17.003 -4.585 1.00 92.94 262 GLN A N 1
ATOM 2106 C CA . GLN A 1 262 ? 10.265 -18.426 -4.573 1.00 92.94 262 GLN A CA 1
ATOM 2107 C C . GLN A 1 262 ? 9.939 -19.110 -3.235 1.00 92.94 262 GLN A C 1
ATOM 2109 O O . GLN A 1 262 ? 9.525 -20.264 -3.215 1.00 92.94 262 GLN A O 1
ATOM 2114 N N . GLU A 1 263 ? 10.065 -18.391 -2.115 1.00 92.00 263 GLU A N 1
ATOM 2115 C CA . GLU A 1 263 ? 9.631 -18.850 -0.785 1.00 92.00 263 GLU A CA 1
ATOM 2116 C C . GLU A 1 263 ? 8.093 -18.863 -0.611 1.00 92.00 263 GLU A C 1
ATOM 2118 O O . GLU A 1 263 ? 7.609 -19.225 0.460 1.00 92.00 263 GLU A O 1
ATOM 2123 N N . GLY A 1 264 ? 7.313 -18.425 -1.609 1.00 90.25 264 GLY A N 1
ATOM 2124 C CA . GLY A 1 264 ? 5.848 -18.328 -1.544 1.00 90.25 264 GLY A CA 1
ATOM 2125 C C . GLY A 1 264 ? 5.318 -17.198 -0.650 1.00 90.25 264 GLY A C 1
ATOM 2126 O O . GLY A 1 264 ? 4.106 -17.058 -0.469 1.00 90.25 264 GLY A O 1
ATOM 2127 N N . LYS A 1 265 ? 6.210 -16.364 -0.100 1.00 91.62 265 LYS A N 1
ATOM 2128 C CA . LYS A 1 265 ? 5.855 -15.278 0.827 1.00 91.62 265 LYS A CA 1
ATOM 2129 C C . LYS A 1 265 ? 5.221 -14.087 0.132 1.00 91.62 265 LYS A C 1
ATOM 2131 O O . LYS A 1 265 ? 4.504 -13.342 0.781 1.00 91.62 265 LYS A O 1
ATOM 2136 N N . ILE A 1 266 ? 5.500 -13.885 -1.153 1.00 94.94 266 ILE A N 1
ATOM 2137 C CA . ILE A 1 266 ? 4.889 -12.832 -1.970 1.00 94.94 266 ILE A CA 1
ATOM 2138 C C . ILE A 1 266 ? 4.484 -13.383 -3.324 1.00 94.94 266 ILE A C 1
ATOM 2140 O O . ILE A 1 266 ? 4.997 -14.406 -3.772 1.00 94.94 266 ILE A O 1
ATOM 2144 N N . GLN A 1 267 ? 3.592 -12.661 -3.983 1.00 95.38 267 GLN A N 1
ATOM 2145 C CA . GLN A 1 267 ? 3.187 -12.915 -5.352 1.00 95.38 267 GLN A CA 1
ATOM 2146 C C . GLN A 1 267 ? 3.624 -11.743 -6.225 1.00 95.38 267 GLN A C 1
ATOM 2148 O O . GLN A 1 267 ? 3.368 -10.598 -5.876 1.00 95.38 267 GLN A O 1
ATOM 2153 N N . LEU A 1 268 ? 4.311 -12.012 -7.332 1.00 96.25 268 LEU A N 1
ATOM 2154 C CA . LEU A 1 268 ? 4.837 -10.993 -8.236 1.00 96.25 268 LEU A CA 1
ATOM 2155 C C . LEU A 1 268 ? 3.969 -10.883 -9.481 1.00 96.25 268 LEU A C 1
ATOM 2157 O O . LEU A 1 268 ? 3.599 -11.899 -10.077 1.00 96.25 268 LEU A O 1
ATOM 2161 N N . TRP A 1 269 ? 3.695 -9.653 -9.902 1.00 95.19 269 TRP A N 1
ATOM 2162 C CA . TRP A 1 269 ? 2.969 -9.391 -11.131 1.00 95.19 269 TRP A CA 1
ATOM 2163 C C . TRP A 1 269 ? 3.569 -8.240 -11.931 1.00 95.19 269 TRP A C 1
ATOM 2165 O O . TRP A 1 269 ? 4.038 -7.240 -11.385 1.00 95.19 269 TRP A O 1
ATOM 2175 N N . LEU A 1 270 ? 3.524 -8.409 -13.251 1.00 94.00 270 LEU A N 1
ATOM 2176 C CA . LEU A 1 270 ? 4.080 -7.497 -14.239 1.00 94.00 270 LEU A CA 1
ATOM 2177 C C . LEU A 1 270 ? 2.956 -6.962 -15.138 1.00 94.00 270 LEU A C 1
ATOM 2179 O O . LEU A 1 270 ? 2.483 -7.714 -16.006 1.00 94.00 270 LEU A O 1
ATOM 2183 N N . PRO A 1 271 ? 2.555 -5.690 -14.969 1.00 91.88 271 PRO A N 1
ATOM 2184 C CA . PRO A 1 271 ? 1.618 -5.017 -15.866 1.00 91.88 271 PRO A CA 1
ATOM 2185 C C . PRO A 1 271 ? 2.127 -4.977 -17.311 1.00 91.88 271 PRO A C 1
ATOM 2187 O O . PRO A 1 271 ? 3.341 -4.945 -17.545 1.00 91.88 271 PRO A O 1
ATOM 2190 N N . LYS A 1 272 ? 1.228 -4.923 -18.305 1.00 91.50 272 LYS A N 1
ATOM 2191 C CA . LYS A 1 272 ? 1.641 -4.811 -19.722 1.00 91.50 272 LYS A CA 1
ATOM 2192 C C . LYS A 1 272 ? 2.516 -3.589 -19.989 1.00 91.50 272 LYS A C 1
ATOM 2194 O O . LYS A 1 272 ? 3.478 -3.727 -20.740 1.00 91.50 272 LYS A O 1
ATOM 2199 N N . ILE A 1 273 ? 2.220 -2.446 -19.362 1.00 91.75 273 ILE A N 1
ATOM 2200 C CA . ILE A 1 273 ? 3.003 -1.212 -19.525 1.00 91.75 273 ILE A CA 1
ATOM 2201 C C . ILE A 1 273 ? 4.477 -1.435 -19.155 1.00 91.75 273 ILE A C 1
ATOM 2203 O O . ILE A 1 273 ? 5.359 -1.196 -19.971 1.00 91.75 273 ILE A O 1
ATOM 2207 N N . VAL A 1 274 ? 4.739 -2.068 -18.009 1.00 92.69 274 VAL A N 1
ATOM 2208 C CA . VAL A 1 274 ? 6.094 -2.394 -17.534 1.00 92.69 274 VAL A CA 1
ATOM 2209 C C . VAL A 1 274 ? 6.809 -3.369 -18.480 1.00 92.69 274 VAL A C 1
ATOM 2211 O O . VAL A 1 274 ? 7.992 -3.217 -18.785 1.00 92.69 274 VAL A O 1
ATOM 2214 N N . LYS A 1 275 ? 6.090 -4.373 -19.004 1.00 93.06 275 LYS A N 1
ATOM 2215 C CA . LYS A 1 275 ? 6.649 -5.320 -19.989 1.00 93.06 275 LYS A CA 1
ATOM 2216 C C . LYS A 1 275 ? 7.045 -4.624 -21.291 1.00 93.06 275 LYS A C 1
ATOM 2218 O O . LYS A 1 275 ? 8.057 -4.986 -21.891 1.00 93.06 275 LYS A O 1
ATOM 2223 N N . GLN A 1 276 ? 6.229 -3.678 -21.751 1.00 92.88 276 GLN A N 1
ATOM 2224 C CA . GLN A 1 276 ? 6.491 -2.906 -22.964 1.00 92.88 276 GLN A CA 1
ATOM 2225 C C . GLN A 1 276 ? 7.690 -1.978 -22.775 1.00 92.88 276 GLN A C 1
ATOM 2227 O O . GLN A 1 276 ? 8.569 -1.965 -23.633 1.00 92.88 276 GLN A O 1
ATOM 2232 N N . GLU A 1 277 ? 7.776 -1.285 -21.639 1.00 92.88 277 GLU A N 1
ATOM 2233 C CA . GLU A 1 277 ? 8.909 -0.413 -21.318 1.00 92.88 277 GLU A CA 1
ATOM 2234 C C . GLU A 1 277 ? 10.225 -1.182 -21.232 1.00 92.88 277 GLU A C 1
ATOM 2236 O O . GLU A 1 277 ? 11.202 -0.787 -21.867 1.00 92.88 277 GLU A O 1
ATOM 2241 N N . LEU A 1 278 ? 10.254 -2.323 -20.531 1.00 92.69 278 LEU A N 1
ATOM 2242 C CA . LEU A 1 278 ? 11.468 -3.136 -20.436 1.00 92.69 278 LEU A CA 1
ATOM 2243 C C . LEU A 1 278 ? 11.940 -3.609 -21.819 1.00 92.69 278 LEU A C 1
ATOM 2245 O O . LEU A 1 278 ? 13.131 -3.547 -22.119 1.00 92.69 278 LEU A O 1
ATOM 2249 N N . ARG A 1 279 ? 11.012 -4.046 -22.683 1.00 92.56 279 ARG A N 1
ATOM 2250 C CA . ARG A 1 279 ? 11.327 -4.446 -24.066 1.00 92.56 279 ARG A CA 1
ATOM 2251 C C . ARG A 1 279 ? 11.795 -3.270 -24.921 1.00 92.56 279 ARG A C 1
ATOM 2253 O O . ARG A 1 279 ? 12.707 -3.446 -25.724 1.00 92.56 279 ARG A O 1
ATOM 2260 N N . GLY A 1 280 ? 11.204 -2.090 -24.738 1.00 90.19 280 GLY A N 1
ATOM 2261 C CA . GLY A 1 280 ? 11.636 -0.856 -25.391 1.00 90.19 280 GLY A CA 1
ATOM 2262 C C . GLY A 1 280 ? 13.073 -0.502 -25.020 1.00 90.19 280 GLY A C 1
ATOM 2263 O O . GLY A 1 280 ? 13.913 -0.350 -25.902 1.00 90.19 280 GLY A O 1
ATOM 2264 N N . ILE A 1 281 ? 13.391 -0.489 -23.724 1.00 87.50 281 ILE A N 1
ATOM 2265 C CA . ILE A 1 281 ? 14.749 -0.228 -23.222 1.00 87.50 281 ILE A CA 1
ATOM 2266 C C . ILE A 1 281 ? 15.733 -1.281 -23.734 1.00 87.50 281 ILE A C 1
ATOM 2268 O O . ILE A 1 281 ? 16.836 -0.945 -24.156 1.00 87.50 281 ILE A O 1
ATOM 2272 N N . ALA A 1 282 ? 15.336 -2.553 -23.738 1.00 86.81 282 ALA A N 1
ATOM 2273 C CA . ALA A 1 282 ? 16.201 -3.629 -24.197 1.00 86.81 282 ALA A CA 1
ATOM 2274 C C . ALA A 1 282 ? 16.470 -3.622 -25.708 1.00 86.81 282 ALA A C 1
ATOM 2276 O O . ALA A 1 282 ? 17.438 -4.231 -26.164 1.00 86.81 282 ALA A O 1
ATOM 2277 N N . SER A 1 283 ? 15.629 -2.937 -26.487 1.00 87.75 283 SER A N 1
ATOM 2278 C CA . SER A 1 283 ? 15.838 -2.775 -27.926 1.00 87.75 283 SER A CA 1
ATOM 2279 C C . SER A 1 283 ? 16.947 -1.772 -28.265 1.00 87.75 283 SER A C 1
ATOM 2281 O O . SER A 1 283 ? 17.555 -1.889 -29.330 1.00 87.75 283 SER A O 1
ATOM 2283 N N . ASP A 1 284 ? 17.263 -0.847 -27.352 1.00 88.50 284 ASP A N 1
ATOM 2284 C CA . ASP A 1 284 ? 18.373 0.096 -27.484 1.00 88.50 284 ASP A CA 1
ATOM 2285 C C . ASP A 1 284 ? 19.678 -0.525 -26.953 1.00 88.50 284 ASP A C 1
ATOM 2287 O O . ASP A 1 284 ? 20.092 -0.357 -25.800 1.00 88.50 284 ASP A O 1
ATOM 2291 N N . LEU A 1 285 ? 20.325 -1.302 -27.825 1.00 83.75 285 LEU A N 1
ATOM 2292 C CA . LEU A 1 285 ? 21.564 -2.008 -27.503 1.00 83.75 285 LEU A CA 1
ATOM 2293 C C . LEU A 1 285 ? 22.730 -1.057 -27.214 1.00 83.75 285 LEU A C 1
ATOM 2295 O O . LEU A 1 285 ? 23.599 -1.411 -26.419 1.00 83.75 285 LEU A O 1
ATOM 2299 N N . GLU A 1 286 ? 22.770 0.129 -27.826 1.00 83.50 286 GLU A N 1
ATOM 2300 C CA . GLU A 1 286 ? 23.833 1.109 -27.580 1.00 83.50 286 GLU A CA 1
ATOM 2301 C C . GLU A 1 286 ? 23.701 1.709 -26.183 1.00 83.50 286 GLU A C 1
ATOM 2303 O O . GLU A 1 286 ? 24.681 1.743 -25.432 1.00 83.50 286 GLU A O 1
ATOM 2308 N N . PHE A 1 287 ? 22.482 2.092 -25.794 1.00 82.81 287 PHE A N 1
ATOM 2309 C CA . PHE A 1 287 ? 22.190 2.550 -24.441 1.00 82.81 287 PHE A CA 1
ATOM 2310 C C . PHE A 1 287 ? 22.539 1.488 -23.396 1.00 82.81 287 PHE A C 1
ATOM 2312 O O . PHE A 1 287 ? 23.238 1.785 -22.419 1.00 82.81 287 PHE A O 1
ATOM 2319 N N . LEU A 1 288 ? 22.100 0.240 -23.605 1.00 82.19 288 LEU A N 1
ATOM 2320 C CA . LEU A 1 288 ? 22.420 -0.856 -22.695 1.00 82.19 288 LEU A CA 1
ATOM 2321 C C . LEU A 1 288 ? 23.931 -1.098 -22.630 1.00 82.19 288 LEU A C 1
ATOM 2323 O O . LEU A 1 288 ? 24.483 -1.155 -21.534 1.00 82.19 288 LEU A O 1
ATOM 2327 N N . ARG A 1 289 ? 24.622 -1.181 -23.773 1.00 82.19 289 ARG A N 1
ATOM 2328 C CA . ARG A 1 289 ? 26.077 -1.396 -23.839 1.00 82.19 289 ARG A CA 1
ATOM 2329 C C . ARG A 1 289 ? 26.844 -0.281 -23.134 1.00 82.19 289 ARG A C 1
ATOM 2331 O O . ARG A 1 289 ? 27.813 -0.559 -22.425 1.00 82.19 289 ARG A O 1
ATOM 2338 N N . GLY A 1 290 ? 26.387 0.965 -23.258 1.00 80.69 290 GLY A N 1
ATOM 2339 C CA . GLY A 1 290 ? 26.964 2.122 -22.575 1.00 80.69 290 GLY A CA 1
ATOM 2340 C C . GLY A 1 290 ? 27.049 1.943 -21.055 1.00 80.69 290 GLY A C 1
ATOM 2341 O O . GLY A 1 290 ? 28.036 2.359 -20.446 1.00 80.69 290 GLY A O 1
ATOM 2342 N N . ARG A 1 291 ? 26.092 1.232 -20.440 1.00 80.62 291 ARG A N 1
ATOM 2343 C CA . ARG A 1 291 ? 26.082 0.932 -18.993 1.00 80.62 291 ARG A CA 1
ATOM 2344 C C . ARG A 1 291 ? 27.184 -0.034 -18.543 1.00 80.62 291 ARG A C 1
ATOM 2346 O O . ARG A 1 291 ? 27.500 -0.062 -17.357 1.00 80.62 291 ARG A O 1
ATOM 2353 N N . PHE A 1 292 ? 27.782 -0.786 -19.467 1.00 78.62 292 PHE A N 1
ATOM 2354 C CA . PHE A 1 292 ? 28.834 -1.776 -19.199 1.00 78.62 292 PHE A CA 1
ATOM 2355 C C . PHE A 1 292 ? 30.213 -1.314 -19.690 1.00 78.62 292 PHE A C 1
ATOM 2357 O O . PHE A 1 292 ? 31.198 -2.021 -19.499 1.00 78.62 292 PHE A O 1
ATOM 2364 N N . SER A 1 293 ? 30.306 -0.111 -20.270 1.00 70.69 293 SER A N 1
ATOM 2365 C CA . SER A 1 293 ? 31.546 0.461 -20.821 1.00 70.69 293 SER A CA 1
ATOM 2366 C C . SER A 1 293 ? 32.686 0.602 -19.801 1.00 70.69 293 SER A C 1
ATOM 2368 O O . SER A 1 293 ? 33.852 0.578 -20.183 1.00 70.69 293 SER A O 1
ATOM 2370 N N . GLY A 1 294 ? 32.362 0.719 -18.509 1.00 69.00 294 GLY A N 1
ATOM 2371 C CA . GLY A 1 294 ? 33.336 0.802 -17.417 1.00 69.00 294 GLY A CA 1
ATOM 2372 C C . GLY A 1 294 ? 33.781 -0.542 -16.827 1.00 69.00 294 GLY A C 1
ATOM 2373 O O . GLY A 1 294 ? 34.567 -0.542 -15.882 1.00 69.00 294 GLY A O 1
ATOM 2374 N N . LEU A 1 295 ? 33.275 -1.680 -17.320 1.00 72.06 295 LEU A N 1
ATOM 2375 C CA . LEU A 1 295 ? 33.638 -3.002 -16.804 1.00 72.06 295 LEU A CA 1
ATOM 2376 C C . LEU A 1 295 ? 34.829 -3.586 -17.574 1.00 72.06 295 LEU A C 1
ATOM 2378 O O . LEU A 1 295 ? 34.899 -3.501 -18.798 1.00 72.06 295 LEU A O 1
ATOM 2382 N N . LEU A 1 296 ? 35.751 -4.225 -16.849 1.00 72.00 296 LEU A N 1
ATOM 2383 C CA . LEU A 1 296 ? 36.912 -4.918 -17.418 1.00 72.00 296 LEU A CA 1
ATOM 2384 C C . LEU A 1 296 ? 36.491 -6.266 -18.022 1.00 72.00 296 LEU A C 1
ATOM 2386 O O . LEU A 1 296 ? 36.782 -7.325 -17.473 1.00 72.00 296 LEU A O 1
ATOM 2390 N N . VAL A 1 297 ? 35.779 -6.216 -19.147 1.00 76.31 297 VAL A N 1
ATOM 2391 C CA . VAL A 1 297 ? 35.291 -7.394 -19.874 1.00 76.31 297 VAL A CA 1
ATOM 2392 C C . VAL A 1 297 ? 35.902 -7.420 -21.278 1.00 76.31 297 VAL A C 1
ATOM 2394 O O . VAL A 1 297 ? 35.988 -6.366 -21.915 1.00 76.31 297 VAL A O 1
ATOM 2397 N N . PRO A 1 298 ? 36.323 -8.590 -21.801 1.00 78.56 298 PRO A N 1
ATOM 2398 C CA . PRO A 1 298 ? 36.826 -8.692 -23.166 1.00 78.56 298 PRO A CA 1
ATOM 2399 C C . PRO A 1 298 ? 35.815 -8.143 -24.194 1.00 78.56 298 PRO A C 1
ATOM 2401 O O . PRO A 1 298 ? 34.637 -8.506 -24.132 1.00 78.56 298 PRO A O 1
ATOM 2404 N N . PRO A 1 299 ? 36.241 -7.335 -25.186 1.00 78.06 299 PRO A N 1
ATOM 2405 C CA . PRO A 1 299 ? 35.339 -6.786 -26.205 1.00 78.06 299 PRO A CA 1
ATOM 2406 C C . PRO A 1 299 ? 34.539 -7.859 -26.957 1.00 78.06 299 PRO A C 1
ATOM 2408 O O . PRO A 1 299 ? 33.364 -7.673 -27.252 1.00 78.06 299 PRO A O 1
ATOM 2411 N N . THR A 1 300 ? 35.148 -9.024 -27.180 1.00 80.69 300 THR A N 1
ATOM 2412 C CA . THR A 1 300 ? 34.523 -10.185 -27.829 1.00 80.69 300 THR A CA 1
ATOM 2413 C C . THR A 1 300 ? 33.361 -10.777 -27.025 1.00 80.69 300 THR A C 1
ATOM 2415 O O . THR A 1 300 ? 32.379 -11.232 -27.612 1.00 80.69 300 THR A O 1
ATOM 2418 N N . MET A 1 301 ? 33.437 -10.750 -25.690 1.00 79.81 301 MET A N 1
ATOM 2419 C CA . MET A 1 301 ? 32.350 -11.177 -24.798 1.00 79.81 301 MET A CA 1
ATOM 2420 C C . MET A 1 301 ? 31.191 -10.180 -24.847 1.00 79.81 301 MET A C 1
ATOM 2422 O O . MET A 1 301 ? 30.037 -10.587 -24.968 1.00 79.81 301 MET A O 1
ATOM 2426 N N . LEU A 1 302 ? 31.496 -8.877 -24.841 1.00 80.31 302 LEU A N 1
ATOM 2427 C CA . LEU A 1 302 ? 30.488 -7.827 -24.995 1.00 80.31 302 LEU A CA 1
ATOM 2428 C C . LEU A 1 302 ? 29.743 -7.972 -26.330 1.00 80.31 302 LEU A C 1
ATOM 2430 O O . LEU A 1 302 ? 28.520 -8.032 -26.337 1.00 80.31 302 LEU A O 1
ATOM 2434 N N . ASP A 1 303 ? 30.451 -8.131 -27.448 1.00 82.88 303 ASP A N 1
ATOM 2435 C CA . ASP A 1 303 ? 29.814 -8.294 -28.765 1.00 82.88 303 ASP A CA 1
ATOM 2436 C C . ASP A 1 303 ? 29.022 -9.612 -28.901 1.00 82.88 303 ASP A C 1
ATOM 2438 O O . ASP A 1 303 ? 28.179 -9.754 -29.789 1.00 82.88 303 ASP A O 1
ATOM 2442 N N . THR A 1 304 ? 29.278 -10.595 -28.032 1.00 84.81 304 THR A N 1
ATOM 2443 C CA . THR A 1 304 ? 28.517 -11.852 -27.986 1.00 84.81 304 THR A CA 1
ATOM 2444 C C . THR A 1 304 ? 27.237 -11.704 -27.167 1.00 84.81 304 THR A C 1
ATOM 2446 O O . THR A 1 304 ? 26.178 -12.139 -27.615 1.00 84.81 304 THR A O 1
ATOM 2449 N N . VAL A 1 305 ? 27.311 -11.069 -25.994 1.00 83.00 305 VAL A N 1
ATOM 2450 C CA . VAL A 1 305 ? 26.158 -10.893 -25.095 1.00 83.00 305 VAL A CA 1
ATOM 2451 C C . VAL A 1 305 ? 25.205 -9.807 -25.590 1.00 83.00 305 VAL A C 1
ATOM 2453 O O . VAL A 1 305 ? 23.995 -9.986 -25.515 1.00 83.00 305 VAL A O 1
ATOM 2456 N N . PHE A 1 306 ? 25.718 -8.716 -26.164 1.00 85.56 306 PHE A N 1
ATOM 2457 C CA . PHE A 1 306 ? 24.906 -7.613 -26.699 1.00 85.56 306 PHE A CA 1
ATOM 2458 C C . PHE A 1 306 ? 24.342 -7.889 -28.102 1.00 85.56 306 PHE A C 1
ATOM 2460 O O . PHE A 1 306 ? 24.026 -6.965 -28.849 1.00 85.56 306 PHE A O 1
ATOM 2467 N N . ARG A 1 307 ? 24.181 -9.163 -28.472 1.00 88.06 307 ARG A N 1
ATOM 2468 C CA . ARG A 1 307 ? 23.400 -9.549 -29.651 1.00 88.06 307 ARG A CA 1
ATOM 2469 C C . ARG A 1 307 ? 21.919 -9.458 -29.331 1.00 88.06 307 ARG A C 1
ATOM 2471 O O . ARG A 1 307 ? 21.493 -9.815 -28.233 1.00 88.06 307 ARG A O 1
ATOM 2478 N N . LYS A 1 308 ? 21.127 -9.027 -30.311 1.00 88.50 308 LYS A N 1
ATOM 2479 C CA . LYS A 1 308 ? 19.683 -8.830 -30.147 1.00 88.50 308 LYS A CA 1
ATOM 2480 C C . LYS A 1 308 ? 18.985 -10.095 -29.641 1.00 88.50 308 LYS A C 1
ATOM 2482 O O . LYS A 1 308 ? 18.115 -10.009 -28.783 1.00 88.50 308 LYS A O 1
ATOM 2487 N N . GLU A 1 309 ? 19.392 -11.256 -30.141 1.00 89.69 309 GLU A N 1
ATOM 2488 C CA . GLU A 1 309 ? 18.821 -12.553 -29.779 1.00 89.69 309 GLU A CA 1
ATOM 2489 C C . GLU A 1 309 ? 19.114 -12.901 -28.315 1.00 89.69 309 GLU A C 1
ATOM 2491 O O . GLU A 1 309 ? 18.209 -13.294 -27.584 1.00 89.69 309 GLU A O 1
ATOM 2496 N N . VAL A 1 310 ? 20.357 -12.686 -27.869 1.00 89.19 310 VAL A N 1
ATOM 2497 C CA . VAL A 1 310 ? 20.793 -12.987 -26.496 1.00 89.19 310 VAL A CA 1
ATOM 2498 C C . VAL A 1 310 ? 20.126 -12.043 -25.498 1.00 89.19 310 VAL A C 1
ATOM 2500 O O . VAL A 1 310 ? 19.611 -12.491 -24.478 1.00 89.19 310 VAL A O 1
ATOM 2503 N N . ILE A 1 311 ? 20.068 -10.742 -25.797 1.00 91.31 311 ILE A N 1
ATOM 2504 C CA . ILE A 1 311 ? 19.365 -9.777 -24.943 1.00 91.31 311 ILE A CA 1
ATOM 2505 C C . ILE A 1 311 ? 17.868 -10.094 -24.879 1.00 91.31 311 ILE A C 1
ATOM 2507 O O . ILE A 1 311 ? 17.294 -10.050 -23.794 1.00 91.31 311 ILE A O 1
ATOM 2511 N N . SER A 1 312 ? 17.237 -10.467 -25.998 1.00 91.94 312 SER A N 1
ATOM 2512 C CA . SER A 1 312 ? 15.826 -10.875 -26.002 1.00 91.94 312 SER A CA 1
ATOM 2513 C C . SER A 1 312 ? 15.582 -12.102 -25.120 1.00 91.94 312 SER A C 1
ATOM 2515 O O . SER A 1 312 ? 14.624 -12.104 -24.353 1.00 91.94 312 SER A O 1
ATOM 2517 N N . GLU A 1 313 ? 16.459 -13.111 -25.177 1.00 93.81 313 GLU A N 1
ATOM 2518 C CA . GLU A 1 313 ? 16.387 -14.297 -24.312 1.00 93.81 313 GLU A CA 1
ATOM 2519 C C . GLU A 1 313 ? 16.488 -13.912 -22.828 1.00 93.81 313 GLU A C 1
ATOM 2521 O O . GLU A 1 313 ? 15.687 -14.365 -22.011 1.00 93.81 313 GLU A O 1
ATOM 2526 N N . ILE A 1 314 ? 17.432 -13.029 -22.476 1.00 92.81 314 ILE A N 1
ATOM 2527 C CA . ILE A 1 314 ? 17.595 -12.549 -21.097 1.00 92.81 314 ILE A CA 1
ATOM 2528 C C . ILE A 1 314 ? 16.349 -11.780 -20.639 1.00 92.81 314 ILE A C 1
ATOM 2530 O O . ILE A 1 314 ? 15.881 -11.983 -19.520 1.00 92.81 314 ILE A O 1
ATOM 2534 N N . VAL A 1 315 ? 15.788 -10.917 -21.488 1.00 94.00 315 VAL A N 1
ATOM 2535 C CA . VAL A 1 315 ? 14.568 -10.161 -21.169 1.00 94.00 315 VAL A CA 1
ATOM 2536 C C . VAL A 1 315 ? 13.395 -11.101 -20.929 1.00 94.00 315 VAL A C 1
ATOM 2538 O O . VAL A 1 315 ? 12.707 -10.952 -19.923 1.00 94.00 315 VAL A O 1
ATOM 2541 N N . ASP A 1 316 ? 13.161 -12.073 -21.810 1.00 94.25 316 ASP A N 1
ATOM 2542 C CA . ASP A 1 316 ? 12.048 -13.010 -21.647 1.00 94.25 316 ASP A CA 1
ATOM 2543 C C . ASP A 1 316 ? 12.228 -13.893 -20.399 1.00 94.25 316 ASP A C 1
ATOM 2545 O O . ASP A 1 316 ? 11.248 -14.151 -19.694 1.00 94.25 316 ASP A O 1
ATOM 2549 N N . GLN A 1 317 ? 13.467 -14.265 -20.054 1.00 94.25 317 GLN A N 1
ATOM 2550 C CA . GLN A 1 317 ? 13.780 -14.950 -18.798 1.00 94.25 317 GLN A CA 1
ATOM 2551 C C . GLN A 1 317 ? 13.429 -14.083 -17.579 1.00 94.25 317 GLN A C 1
ATOM 2553 O O . GLN A 1 317 ? 12.688 -14.528 -16.704 1.00 94.25 317 GLN A O 1
ATOM 2558 N N . VAL A 1 318 ? 13.876 -12.821 -17.547 1.00 93.94 318 VAL A N 1
ATOM 2559 C CA . VAL A 1 318 ? 13.557 -11.879 -16.458 1.00 93.94 318 VAL A CA 1
ATOM 2560 C C . VAL A 1 318 ? 12.044 -11.667 -16.344 1.00 93.94 318 VAL A C 1
ATOM 2562 O O . VAL A 1 318 ? 11.486 -11.723 -15.250 1.00 93.94 318 VAL A O 1
ATOM 2565 N N . LEU A 1 319 ? 11.343 -11.470 -17.463 1.00 94.12 319 LEU A N 1
ATOM 2566 C CA . LEU A 1 319 ? 9.887 -11.309 -17.466 1.00 94.12 319 LEU A CA 1
ATOM 2567 C C . LEU A 1 319 ? 9.156 -12.552 -16.939 1.00 94.12 319 LEU A C 1
ATOM 2569 O O . LEU A 1 319 ? 8.104 -12.419 -16.310 1.00 94.12 319 LEU A O 1
ATOM 2573 N N . SER A 1 320 ? 9.691 -13.745 -17.198 1.00 93.69 320 SER A N 1
ATOM 2574 C CA . SER A 1 320 ? 9.150 -15.002 -16.683 1.00 93.69 320 SER A CA 1
ATOM 2575 C C . SER A 1 320 ? 9.388 -15.145 -15.176 1.00 93.69 320 SER A C 1
ATOM 2577 O O . SER A 1 320 ? 8.444 -15.410 -14.431 1.00 93.69 320 SER A O 1
ATOM 2579 N N . ASP A 1 321 ? 10.618 -14.912 -14.715 1.00 93.06 321 ASP A N 1
ATOM 2580 C CA . ASP A 1 321 ? 11.021 -15.098 -13.314 1.00 93.06 321 ASP A CA 1
ATOM 2581 C C . ASP A 1 321 ? 10.277 -14.161 -12.356 1.00 93.06 321 ASP A C 1
ATOM 2583 O O . ASP A 1 321 ? 9.916 -14.540 -11.240 1.00 93.06 321 ASP A O 1
ATOM 2587 N N . TYR A 1 322 ? 9.990 -12.942 -12.811 1.00 93.88 322 TYR A N 1
ATOM 2588 C CA . TYR A 1 322 ? 9.312 -11.913 -12.025 1.00 93.88 322 TYR A CA 1
ATOM 2589 C C . TYR A 1 322 ? 7.781 -11.913 -12.184 1.00 93.88 322 TYR A C 1
ATOM 2591 O O . TYR A 1 322 ? 7.116 -10.974 -11.751 1.00 93.88 322 TYR A O 1
ATOM 2599 N N . SER A 1 323 ? 7.189 -12.961 -12.765 1.00 92.44 323 SER A N 1
ATOM 2600 C CA . SER A 1 323 ? 5.740 -13.071 -12.984 1.00 92.44 323 SER A CA 1
ATOM 2601 C C . SER A 1 323 ? 5.162 -14.352 -12.367 1.00 92.44 323 SER A C 1
ATOM 2603 O O . SER A 1 323 ? 4.736 -15.259 -13.086 1.00 92.44 323 SER A O 1
ATOM 2605 N N . THR A 1 324 ? 5.096 -14.424 -11.033 1.00 92.44 324 THR A N 1
ATOM 2606 C CA . THR A 1 324 ? 4.581 -15.611 -10.318 1.00 92.44 324 THR A CA 1
ATOM 2607 C C . THR A 1 324 ? 3.058 -15.662 -10.228 1.00 92.44 324 THR A C 1
ATOM 2609 O O . THR A 1 324 ? 2.486 -16.746 -10.130 1.00 92.44 324 THR A O 1
ATOM 2612 N N . TRP A 1 325 ? 2.388 -14.511 -10.289 1.00 92.00 325 TRP A N 1
ATOM 2613 C CA . TRP A 1 325 ? 0.935 -14.419 -10.261 1.00 92.00 325 TRP A CA 1
ATOM 2614 C C . TRP A 1 325 ? 0.367 -14.124 -11.641 1.00 92.00 325 TRP A C 1
ATOM 2616 O O . TRP A 1 325 ? 0.899 -13.314 -12.404 1.00 92.00 325 TRP A O 1
ATOM 2626 N N . ARG A 1 326 ? -0.747 -14.788 -11.955 1.00 84.75 326 ARG A N 1
ATOM 2627 C CA . ARG A 1 326 ? -1.502 -14.565 -13.184 1.00 84.75 326 ARG A CA 1
ATOM 2628 C C . ARG A 1 326 ? -2.945 -14.253 -12.815 1.00 84.75 326 ARG A C 1
ATOM 2630 O O . ARG A 1 326 ? -3.576 -15.087 -12.162 1.00 84.75 326 ARG A O 1
ATOM 2637 N N . PRO A 1 327 ? -3.465 -13.086 -13.215 1.00 79.94 327 PRO A N 1
ATOM 2638 C CA . PRO A 1 327 ? -4.866 -12.795 -12.998 1.00 79.94 327 PRO A CA 1
ATOM 2639 C C . PRO A 1 327 ? -5.733 -13.769 -13.799 1.00 79.94 327 PRO A C 1
ATOM 2641 O O . PRO A 1 327 ? -5.402 -14.111 -14.934 1.00 79.94 327 PRO A O 1
ATOM 2644 N N . MET A 1 328 ? -6.836 -14.220 -13.200 1.00 75.50 328 MET A N 1
ATOM 2645 C CA . MET A 1 328 ? -7.849 -14.995 -13.928 1.00 75.50 328 MET A CA 1
ATOM 2646 C C . MET A 1 328 ? -8.644 -14.100 -14.876 1.00 75.50 328 MET A C 1
ATOM 2648 O O . MET A 1 328 ? -9.023 -14.533 -15.961 1.00 75.50 328 MET A O 1
ATOM 2652 N N . ASP A 1 329 ? -8.870 -12.853 -14.465 1.00 77.12 329 ASP A N 1
ATOM 2653 C CA . ASP A 1 329 ? -9.510 -11.851 -15.294 1.00 77.12 329 ASP A CA 1
ATOM 2654 C C . ASP A 1 329 ? -8.480 -11.149 -16.195 1.00 77.12 329 ASP A C 1
ATOM 2656 O O . ASP A 1 329 ? -7.512 -10.533 -15.746 1.00 77.12 329 ASP A O 1
ATOM 2660 N N . LEU A 1 330 ? -8.699 -11.271 -17.502 1.00 72.44 330 LEU A N 1
ATOM 2661 C CA . LEU A 1 330 ? -7.860 -10.681 -18.541 1.00 72.44 330 LEU A CA 1
ATOM 2662 C C . LEU A 1 330 ? -8.164 -9.188 -18.760 1.00 72.44 330 LEU A C 1
ATOM 2664 O O . LEU A 1 330 ? -7.390 -8.517 -19.453 1.00 72.44 330 LEU A O 1
ATOM 2668 N N . GLN A 1 331 ? -9.267 -8.680 -18.196 1.00 81.81 331 GLN A N 1
ATOM 2669 C CA . GLN A 1 331 ? -9.738 -7.305 -18.346 1.00 81.81 331 GLN A CA 1
ATOM 2670 C C . GLN A 1 331 ? -9.287 -6.370 -17.220 1.00 81.81 331 GLN A C 1
ATOM 2672 O O . GLN A 1 331 ? -9.350 -5.164 -17.430 1.00 81.81 331 GLN A O 1
ATOM 2677 N N . LEU A 1 332 ? -8.716 -6.874 -16.118 1.00 81.69 332 LEU A N 1
ATOM 2678 C CA . LEU A 1 332 ? -8.239 -6.069 -14.976 1.00 81.69 332 LEU A CA 1
ATOM 2679 C C . LEU A 1 332 ? -7.487 -4.786 -15.350 1.00 81.69 332 LEU A C 1
ATOM 2681 O O . LEU A 1 332 ? -7.700 -3.738 -14.748 1.00 81.69 332 LEU A O 1
ATOM 2685 N N . GLU A 1 333 ? -6.579 -4.848 -16.327 1.00 83.75 333 GLU A N 1
ATOM 2686 C CA . GLU A 1 333 ? -5.832 -3.656 -16.746 1.00 83.75 333 GLU A CA 1
ATOM 2687 C C . GLU A 1 333 ? -6.729 -2.626 -17.447 1.00 83.75 333 GLU A C 1
ATOM 2689 O O . GLU A 1 333 ? -6.580 -1.431 -17.214 1.00 83.75 333 GLU A O 1
ATOM 2694 N N . VAL A 1 334 ? -7.699 -3.073 -18.247 1.00 82.81 334 VAL A N 1
ATOM 2695 C CA . VAL A 1 334 ? -8.678 -2.200 -18.912 1.00 82.81 334 VAL A CA 1
ATOM 2696 C C . VAL A 1 334 ? -9.658 -1.619 -17.892 1.00 82.81 334 VAL A C 1
ATOM 2698 O O . VAL A 1 334 ? -9.953 -0.430 -17.930 1.00 82.81 334 VAL A O 1
ATOM 2701 N N . GLU A 1 335 ? -10.121 -2.426 -16.940 1.00 83.69 335 GLU A N 1
ATOM 2702 C CA . GLU A 1 335 ? -11.029 -1.981 -15.877 1.00 83.69 335 GLU A CA 1
ATOM 2703 C C . GLU A 1 335 ? -10.354 -1.033 -14.878 1.00 83.69 335 GLU A C 1
ATOM 2705 O O . GLU A 1 335 ? -11.010 -0.206 -14.239 1.00 83.69 335 GLU A O 1
ATOM 2710 N N . SER A 1 336 ? -9.027 -1.111 -14.748 1.00 81.88 336 SER A N 1
ATOM 2711 C CA . SER A 1 336 ? -8.279 -0.169 -13.917 1.00 81.88 336 SER A CA 1
ATOM 2712 C C . SER A 1 336 ? -8.366 1.271 -14.425 1.00 81.88 336 SER A C 1
ATOM 2714 O O . SER A 1 336 ? -8.285 2.207 -13.629 1.00 81.88 336 SER A O 1
ATOM 2716 N N . GLU A 1 337 ? -8.620 1.445 -15.723 1.00 80.25 337 GLU A N 1
ATOM 2717 C CA . GLU A 1 337 ? -8.757 2.735 -16.393 1.00 80.25 337 GLU A CA 1
ATOM 2718 C C . GLU A 1 337 ? -10.142 3.390 -16.262 1.00 80.25 337 GLU A C 1
ATOM 2720 O O . GLU A 1 337 ? -10.437 4.361 -16.971 1.00 80.25 337 GLU A O 1
ATOM 2725 N N . ASP A 1 338 ? -10.969 2.899 -15.342 1.00 86.69 338 ASP A N 1
ATOM 2726 C CA . ASP A 1 338 ? -12.260 3.492 -15.020 1.00 86.69 338 ASP A CA 1
ATOM 2727 C C . ASP A 1 338 ? -12.164 4.986 -14.630 1.00 86.69 338 ASP A C 1
ATOM 2729 O O . ASP A 1 338 ? -11.202 5.455 -14.004 1.00 86.69 338 ASP A O 1
ATOM 2733 N N . ALA A 1 339 ? -13.199 5.744 -15.002 1.00 86.62 339 ALA A N 1
ATOM 2734 C CA . ALA A 1 339 ? -13.265 7.188 -14.816 1.00 86.62 339 ALA A CA 1
ATOM 2735 C C . ALA A 1 339 ? -13.255 7.598 -13.333 1.00 86.62 339 ALA A C 1
ATOM 2737 O O . ALA A 1 339 ? -12.657 8.623 -12.992 1.00 86.62 339 ALA A O 1
ATOM 2738 N N . GLU A 1 340 ? -13.851 6.799 -12.438 1.00 88.50 340 GLU A N 1
ATOM 2739 C CA . GLU A 1 340 ? -13.836 7.076 -10.999 1.00 88.50 340 GLU A CA 1
ATOM 2740 C C . GLU A 1 340 ? -12.408 6.972 -10.450 1.00 88.50 340 GLU A C 1
ATOM 2742 O O . GLU A 1 340 ? -11.938 7.864 -9.739 1.00 88.50 340 GLU A O 1
ATOM 2747 N N . ASN A 1 341 ? -11.683 5.909 -10.815 1.00 87.69 341 ASN A N 1
ATOM 2748 C CA . ASN A 1 341 ? -10.304 5.700 -10.370 1.00 87.69 341 ASN A CA 1
ATOM 2749 C C . ASN A 1 341 ? -9.378 6.814 -10.868 1.00 87.69 341 ASN A C 1
ATOM 2751 O O . ASN A 1 341 ? -8.601 7.355 -10.077 1.00 87.69 341 ASN A O 1
ATOM 2755 N N . LYS A 1 342 ? -9.514 7.208 -12.140 1.00 89.00 342 LYS A N 1
ATOM 2756 C CA . LYS A 1 342 ? -8.770 8.337 -12.720 1.00 89.00 342 LYS A CA 1
ATOM 2757 C C . LYS A 1 342 ? -9.051 9.637 -11.970 1.00 89.00 342 LYS A C 1
ATOM 2759 O O . LYS A 1 342 ? -8.119 10.327 -11.561 1.00 89.00 342 LYS A O 1
ATOM 2764 N N . SER A 1 343 ? -10.323 9.939 -11.703 1.00 91.00 343 SER A N 1
ATOM 2765 C CA . SER A 1 343 ? -10.705 11.140 -10.952 1.00 91.00 343 SER A CA 1
ATOM 2766 C C . SER A 1 343 ? -10.120 11.148 -9.537 1.00 91.00 343 SER A C 1
ATOM 2768 O O . SER A 1 343 ? -9.640 12.181 -9.072 1.00 91.00 343 SER A O 1
ATOM 2770 N N . ARG A 1 344 ? -10.116 10.000 -8.849 1.00 91.25 344 ARG A N 1
ATOM 2771 C CA . ARG A 1 344 ? -9.556 9.874 -7.494 1.00 91.25 344 ARG A CA 1
ATOM 2772 C C . ARG A 1 344 ? -8.043 10.081 -7.455 1.00 91.25 344 ARG A C 1
ATOM 2774 O O . ARG A 1 344 ? -7.543 10.680 -6.503 1.00 91.25 344 ARG A O 1
ATOM 2781 N N . VAL A 1 345 ? -7.314 9.592 -8.458 1.00 92.50 345 VAL A N 1
ATOM 2782 C CA . VAL A 1 345 ? -5.864 9.819 -8.578 1.00 92.50 345 VAL A CA 1
ATOM 2783 C C . VAL A 1 345 ? -5.565 11.282 -8.912 1.00 92.50 345 VAL A C 1
ATOM 2785 O O . VAL A 1 345 ? -4.688 11.876 -8.290 1.00 92.50 345 VAL A O 1
ATOM 2788 N N . VAL A 1 346 ? -6.352 11.908 -9.787 1.00 92.38 346 VAL A N 1
ATOM 2789 C CA . VAL A 1 346 ? -6.243 13.346 -10.085 1.00 92.38 346 VAL A CA 1
ATOM 2790 C C . VAL A 1 346 ? -6.498 14.209 -8.845 1.00 92.38 346 VAL A C 1
ATOM 2792 O O . VAL A 1 346 ? -5.745 15.139 -8.570 1.00 92.38 346 VAL A O 1
ATOM 2795 N N . GLU A 1 347 ? -7.521 13.897 -8.051 1.00 92.00 347 GLU A N 1
ATOM 2796 C CA . GLU A 1 347 ? -7.782 14.598 -6.787 1.00 92.00 347 GLU A CA 1
ATOM 2797 C C . GLU A 1 347 ? -6.622 14.417 -5.791 1.00 92.00 347 GLU A C 1
ATOM 2799 O O . GLU A 1 347 ? -6.223 15.355 -5.102 1.00 92.00 347 GLU A O 1
ATOM 2804 N N . PHE A 1 348 ? -6.020 13.226 -5.755 1.00 91.69 348 PHE A N 1
ATOM 2805 C CA . PHE A 1 348 ? -4.822 12.977 -4.959 1.00 91.69 348 PHE A CA 1
ATOM 2806 C C . PHE A 1 348 ? -3.627 13.812 -5.405 1.00 91.69 348 PHE A C 1
ATOM 2808 O O . PHE A 1 348 ? -2.917 14.356 -4.562 1.00 91.69 348 PHE A O 1
ATOM 2815 N N . PHE A 1 349 ? -3.413 13.957 -6.708 1.00 92.56 349 PHE A N 1
ATOM 2816 C CA . PHE A 1 349 ? -2.372 14.830 -7.235 1.00 92.56 349 PHE A CA 1
ATOM 2817 C C . PHE A 1 349 ? -2.560 16.274 -6.784 1.00 92.56 349 PHE A C 1
ATOM 2819 O O . PHE A 1 349 ? -1.605 16.873 -6.293 1.00 92.56 349 PHE A O 1
ATOM 2826 N N . LYS A 1 350 ? -3.792 16.790 -6.838 1.00 90.38 350 LYS A N 1
ATOM 2827 C CA . LYS A 1 350 ? -4.116 18.145 -6.371 1.00 90.38 350 LYS A CA 1
ATOM 2828 C C . LYS A 1 350 ? -3.785 18.330 -4.890 1.00 90.38 350 LYS A C 1
ATOM 2830 O O . LYS A 1 350 ? -3.083 19.280 -4.546 1.00 90.38 350 LYS A O 1
ATOM 2835 N N . ASP A 1 351 ? -4.186 17.384 -4.042 1.00 87.06 351 ASP A N 1
ATOM 2836 C CA . ASP A 1 351 ? -3.932 17.434 -2.595 1.00 87.06 351 ASP A CA 1
ATOM 2837 C C . ASP A 1 351 ? -2.438 17.415 -2.224 1.00 87.06 351 ASP A C 1
ATOM 2839 O O . ASP A 1 351 ? -2.052 17.965 -1.193 1.00 87.06 351 ASP A O 1
ATOM 2843 N N . TYR A 1 352 ? -1.596 16.790 -3.052 1.00 88.12 352 TYR A N 1
ATOM 2844 C CA . TYR A 1 352 ? -0.156 16.639 -2.810 1.00 88.12 352 TYR A CA 1
ATOM 2845 C C . TYR A 1 352 ? 0.714 17.420 -3.808 1.00 88.12 352 TYR A C 1
ATOM 2847 O O . TYR A 1 352 ? 1.895 17.106 -3.971 1.00 88.12 352 TYR A O 1
ATOM 2855 N N . THR A 1 353 ? 0.157 18.458 -4.445 1.00 89.88 353 THR A N 1
ATOM 2856 C CA . THR A 1 353 ? 0.836 19.262 -5.481 1.00 89.88 353 THR A CA 1
ATOM 2857 C C . THR A 1 353 ? 2.190 19.791 -5.010 1.00 89.88 353 THR A C 1
ATOM 2859 O O . THR A 1 353 ? 3.179 19.621 -5.713 1.00 89.88 353 THR A O 1
ATOM 2862 N N . GLU A 1 354 ? 2.278 20.324 -3.788 1.00 86.75 354 GLU A N 1
ATOM 2863 C CA . GLU A 1 354 ? 3.531 20.866 -3.236 1.00 86.75 354 GLU A CA 1
ATOM 2864 C C . GLU A 1 354 ? 4.663 19.821 -3.174 1.00 86.75 354 GLU A C 1
ATOM 2866 O O . GLU A 1 354 ? 5.834 20.141 -3.384 1.00 86.75 354 GLU A O 1
ATOM 2871 N N . ILE A 1 355 ? 4.334 18.547 -2.915 1.00 86.25 355 ILE A N 1
ATOM 2872 C CA . ILE A 1 355 ? 5.334 17.470 -2.924 1.00 86.25 355 ILE A CA 1
ATOM 2873 C C . ILE A 1 355 ? 5.784 17.194 -4.359 1.00 86.25 355 ILE A C 1
ATOM 2875 O O . ILE A 1 355 ? 6.979 17.046 -4.607 1.00 86.25 355 ILE A O 1
ATOM 2879 N N . TYR A 1 356 ? 4.847 17.119 -5.304 1.00 90.75 356 TYR A N 1
ATOM 2880 C CA . TYR A 1 356 ? 5.158 16.866 -6.711 1.00 90.75 356 TYR A CA 1
ATOM 2881 C C . TYR A 1 356 ? 5.953 18.009 -7.354 1.00 90.75 356 TYR A C 1
ATOM 2883 O O . TYR A 1 356 ? 6.842 17.748 -8.165 1.00 90.75 356 TYR A O 1
ATOM 2891 N N . GLU A 1 357 ? 5.729 19.254 -6.933 1.00 90.38 357 GLU A N 1
ATOM 2892 C CA . GLU A 1 357 ? 6.574 20.399 -7.280 1.00 90.38 357 GLU A CA 1
ATOM 2893 C C . GLU A 1 357 ? 8.015 20.217 -6.781 1.00 90.38 357 GLU A C 1
ATOM 2895 O O . GLU A 1 357 ? 8.951 20.377 -7.566 1.00 90.38 357 GLU A O 1
ATOM 2900 N N . GLU A 1 358 ? 8.221 19.817 -5.516 1.00 87.00 358 GLU A N 1
ATOM 2901 C CA . GLU A 1 358 ? 9.564 19.546 -4.968 1.00 87.00 358 GLU A CA 1
ATOM 2902 C C . GLU A 1 358 ? 10.238 18.384 -5.714 1.00 87.00 358 GLU A C 1
ATOM 2904 O O . GLU A 1 358 ? 11.406 18.494 -6.095 1.00 87.00 358 GLU A O 1
ATOM 2909 N N . ILE A 1 359 ? 9.509 17.293 -5.990 1.00 88.56 359 ILE A N 1
ATOM 2910 C CA . ILE A 1 359 ? 10.038 16.161 -6.768 1.00 88.56 359 ILE A CA 1
ATOM 2911 C C . ILE A 1 359 ? 10.449 16.630 -8.162 1.00 88.56 359 ILE A C 1
ATOM 2913 O O . ILE A 1 359 ? 11.542 16.308 -8.625 1.00 88.56 359 ILE A O 1
ATOM 2917 N N . THR A 1 360 ? 9.598 17.401 -8.834 1.00 90.31 360 THR A N 1
ATOM 2918 C CA . THR A 1 360 ? 9.862 17.882 -10.192 1.00 90.31 360 THR A CA 1
ATOM 2919 C C . THR A 1 360 ? 11.043 18.838 -10.221 1.00 90.31 360 THR A C 1
ATOM 2921 O O . THR A 1 360 ? 11.924 18.681 -11.063 1.00 90.31 360 THR A O 1
ATOM 2924 N N . ALA A 1 361 ? 11.143 19.757 -9.260 1.00 88.81 361 ALA A N 1
ATOM 2925 C CA . ALA A 1 361 ? 12.313 20.613 -9.100 1.00 88.81 361 ALA A CA 1
ATOM 2926 C C . ALA A 1 361 ? 13.592 19.784 -8.895 1.00 88.81 361 ALA A C 1
ATOM 2928 O O . ALA A 1 361 ? 14.612 20.054 -9.529 1.00 88.81 361 ALA A O 1
ATOM 2929 N N . MET A 1 362 ? 13.537 18.727 -8.075 1.00 85.94 362 MET A N 1
ATOM 2930 C CA . MET A 1 362 ? 14.659 17.804 -7.890 1.00 85.94 362 MET A CA 1
ATOM 2931 C C . MET A 1 362 ? 15.015 17.052 -9.178 1.00 85.94 362 MET A C 1
ATOM 2933 O O . MET A 1 362 ? 16.201 16.956 -9.501 1.00 85.94 362 MET A O 1
ATOM 2937 N N . LYS A 1 363 ? 14.033 16.535 -9.927 1.00 87.88 363 LYS A N 1
ATOM 2938 C CA . LYS A 1 363 ? 14.274 15.838 -11.201 1.00 87.88 363 LYS A CA 1
ATOM 2939 C C . LYS A 1 363 ? 14.887 16.795 -12.239 1.00 87.88 363 LYS A C 1
ATOM 2941 O O . LYS A 1 363 ? 15.896 16.433 -12.841 1.00 87.88 363 LYS A O 1
ATOM 2946 N N . ARG A 1 364 ? 14.409 18.047 -12.317 1.00 89.19 364 ARG A N 1
ATOM 2947 C CA . ARG A 1 364 ? 14.940 19.111 -13.197 1.00 89.19 364 ARG A CA 1
ATOM 2948 C C . ARG A 1 364 ? 16.421 19.422 -12.993 1.00 89.19 364 ARG A C 1
ATOM 2950 O O . ARG A 1 364 ? 17.107 19.762 -13.950 1.00 89.19 364 ARG A O 1
ATOM 2957 N N . THR A 1 365 ? 16.963 19.232 -11.786 1.00 87.31 365 THR A N 1
ATOM 2958 C CA . THR A 1 365 ? 18.418 19.388 -11.561 1.00 87.31 365 THR A CA 1
ATOM 2959 C C . THR A 1 365 ? 19.274 18.386 -12.346 1.00 87.31 365 THR A C 1
ATOM 2961 O O . THR A 1 365 ? 20.471 18.609 -12.513 1.00 87.31 365 THR A O 1
ATOM 2964 N N . ARG A 1 366 ? 18.682 17.280 -12.815 1.00 83.56 366 ARG A N 1
ATOM 2965 C CA . ARG A 1 366 ? 19.358 16.193 -13.538 1.00 83.56 366 ARG A CA 1
ATOM 2966 C C . ARG A 1 366 ? 18.993 16.137 -15.027 1.00 83.56 366 ARG A C 1
ATOM 2968 O O . ARG A 1 366 ? 19.555 15.307 -15.734 1.00 83.56 366 ARG A O 1
ATOM 2975 N N . GLY A 1 367 ? 18.083 16.994 -15.489 1.00 84.50 367 GLY A N 1
ATOM 2976 C CA . GLY A 1 367 ? 17.535 17.018 -16.851 1.00 84.50 367 GLY A CA 1
ATOM 2977 C C . GLY A 1 367 ? 16.033 17.310 -16.842 1.00 84.50 367 GLY A C 1
ATOM 2978 O O . GLY A 1 367 ? 15.420 17.249 -15.782 1.00 84.50 367 GLY A O 1
ATOM 2979 N N . GLU A 1 368 ? 15.434 17.627 -17.994 1.00 84.75 368 GLU A N 1
ATOM 2980 C CA . GLU A 1 368 ? 13.985 17.879 -18.072 1.00 84.75 368 GLU A CA 1
ATOM 2981 C C . GLU A 1 368 ? 13.215 16.551 -17.941 1.00 84.75 368 GLU A C 1
ATOM 2983 O O . GLU A 1 368 ? 13.362 15.687 -18.811 1.00 84.75 368 GLU A O 1
ATOM 2988 N N . PRO A 1 369 ? 12.446 16.336 -16.854 1.00 85.00 369 PRO A N 1
ATOM 2989 C CA . PRO A 1 369 ? 11.666 15.117 -16.687 1.00 85.00 369 PRO A CA 1
ATOM 2990 C C . PRO A 1 369 ? 10.416 15.154 -17.567 1.00 85.00 369 PRO A C 1
ATOM 2992 O O . PRO A 1 369 ? 9.817 16.213 -17.747 1.00 85.00 369 PRO A O 1
ATOM 2995 N N . ALA A 1 370 ? 9.965 13.994 -18.045 1.00 86.94 370 ALA A N 1
ATOM 2996 C CA . ALA A 1 370 ? 8.610 13.897 -18.562 1.00 86.94 370 ALA A CA 1
ATOM 2997 C C . ALA A 1 370 ? 7.632 14.020 -17.382 1.00 86.94 370 ALA A C 1
ATOM 2999 O O . ALA A 1 370 ? 7.839 13.452 -16.308 1.00 86.94 370 ALA A O 1
ATOM 3000 N N . ARG A 1 371 ? 6.587 14.825 -17.552 1.00 90.12 371 ARG A N 1
ATOM 3001 C CA . ARG A 1 371 ? 5.573 15.099 -16.533 1.00 90.12 371 ARG A CA 1
ATOM 3002 C C . ARG A 1 371 ? 4.200 15.144 -17.190 1.00 90.12 371 ARG A C 1
ATOM 3004 O O . ARG A 1 371 ? 4.080 15.323 -18.403 1.00 90.12 371 ARG A O 1
ATOM 3011 N N . THR A 1 372 ? 3.167 14.853 -16.407 1.00 90.38 372 THR A N 1
ATOM 3012 C CA . THR A 1 372 ? 1.782 14.980 -16.866 1.00 90.38 372 THR A CA 1
ATOM 3013 C C . THR A 1 372 ? 1.201 16.313 -16.423 1.00 90.38 372 THR A C 1
ATOM 3015 O O . THR A 1 372 ? 1.451 16.790 -15.313 1.00 90.38 372 THR A O 1
ATOM 3018 N N . VAL A 1 373 ? 0.394 16.902 -17.307 1.00 90.19 373 VAL A N 1
ATOM 3019 C CA . VAL A 1 373 ? -0.267 18.182 -17.061 1.00 90.19 373 VAL A CA 1
ATOM 3020 C C . VAL A 1 373 ? -1.657 17.936 -16.495 1.00 90.19 373 VAL A C 1
ATOM 3022 O O . VAL A 1 373 ? -2.515 17.359 -17.163 1.00 90.19 373 VAL A O 1
ATOM 3025 N N . VAL A 1 374 ? -1.901 18.427 -15.283 1.00 88.75 374 VAL A N 1
ATOM 3026 C CA . VAL A 1 374 ? -3.233 18.455 -14.664 1.00 88.75 374 VAL A CA 1
ATOM 3027 C C . VAL A 1 374 ? -3.512 19.888 -14.232 1.00 88.75 374 VAL A C 1
ATOM 3029 O O . VAL A 1 374 ? -2.657 20.527 -13.628 1.00 88.75 374 VAL A O 1
ATOM 3032 N N . ASP A 1 375 ? -4.682 20.421 -14.589 1.00 86.19 375 ASP A N 1
ATOM 3033 C CA . ASP A 1 375 ? -5.078 21.814 -14.319 1.00 86.19 375 ASP A CA 1
ATOM 3034 C C . ASP A 1 375 ? -4.023 22.867 -14.742 1.00 86.19 375 ASP A C 1
ATOM 3036 O O . ASP A 1 375 ? -3.891 23.924 -14.131 1.00 86.19 375 ASP A O 1
ATOM 3040 N N . GLY A 1 376 ? -3.255 22.585 -15.801 1.00 85.62 376 GLY A N 1
ATOM 3041 C CA . GLY A 1 376 ? -2.203 23.476 -16.308 1.00 85.62 376 GLY A CA 1
ATOM 3042 C C . GLY A 1 376 ? -0.866 23.409 -15.557 1.00 85.62 376 GLY A C 1
ATOM 3043 O O . GLY A 1 376 ? 0.052 24.145 -15.913 1.00 85.62 376 GLY A O 1
ATOM 3044 N N . LEU A 1 377 ? -0.728 22.527 -14.561 1.00 88.62 377 LEU A N 1
ATOM 3045 C CA . LEU A 1 377 ? 0.520 22.287 -13.836 1.00 88.62 377 LEU A CA 1
ATOM 3046 C C . LEU A 1 377 ? 1.227 21.036 -14.369 1.00 88.62 377 LEU A C 1
ATOM 3048 O O . LEU A 1 377 ? 0.659 19.946 -14.359 1.00 88.62 377 LEU A O 1
ATOM 3052 N N . ASP A 1 378 ? 2.478 21.201 -14.799 1.00 91.56 378 ASP A N 1
ATOM 3053 C CA . ASP A 1 378 ? 3.329 20.148 -15.368 1.00 91.56 378 ASP A CA 1
ATOM 3054 C C . ASP A 1 378 ? 4.331 19.613 -14.333 1.00 91.56 378 ASP A C 1
ATOM 3056 O O . ASP A 1 378 ? 5.537 19.880 -14.377 1.00 91.56 378 ASP A O 1
ATOM 3060 N N . VAL A 1 379 ? 3.798 18.960 -13.299 1.00 91.12 379 VAL A N 1
ATOM 3061 C CA . VAL A 1 379 ? 4.580 18.509 -12.132 1.00 91.12 379 VAL A CA 1
ATOM 3062 C C . VAL A 1 379 ? 4.266 17.077 -11.708 1.00 91.12 379 VAL A C 1
ATOM 3064 O O . VAL A 1 379 ? 4.930 16.542 -10.821 1.00 91.12 379 VAL A O 1
ATOM 3067 N N . TYR A 1 380 ? 3.272 16.447 -12.331 1.00 93.19 380 TYR A N 1
ATOM 3068 C CA . TYR A 1 380 ? 2.718 15.172 -11.887 1.00 93.19 380 TYR A CA 1
ATOM 3069 C C . TYR A 1 380 ? 3.404 13.968 -12.550 1.00 93.19 380 TYR A C 1
ATOM 3071 O O . TYR A 1 380 ? 4.065 14.136 -13.581 1.00 93.19 380 TYR A O 1
ATOM 3079 N N . PRO A 1 381 ? 3.280 12.759 -11.965 1.00 93.06 381 PRO A N 1
ATOM 3080 C CA . PRO A 1 381 ? 3.967 11.556 -12.440 1.00 93.06 381 PRO A CA 1
ATOM 3081 C C . PRO A 1 381 ? 3.750 11.273 -13.928 1.00 93.06 381 PRO A C 1
ATOM 3083 O O . PRO A 1 381 ? 2.761 11.708 -14.520 1.00 93.06 381 PRO A O 1
ATOM 3086 N N . GLU A 1 382 ? 4.660 10.522 -14.540 1.00 92.38 382 GLU A N 1
ATOM 3087 C CA . GLU A 1 382 ? 4.563 10.177 -15.959 1.00 92.38 382 GLU A CA 1
ATOM 3088 C C . GLU A 1 382 ? 3.330 9.297 -16.245 1.00 92.38 382 GLU A C 1
ATOM 3090 O O . GLU A 1 382 ? 2.744 8.685 -15.348 1.00 92.38 382 GLU A O 1
ATOM 3095 N N . SER A 1 383 ? 2.902 9.221 -17.510 1.00 90.25 383 SER A N 1
ATOM 3096 C CA . SER A 1 383 ? 1.742 8.398 -17.895 1.00 90.25 383 SER A CA 1
ATOM 3097 C C . SER A 1 383 ? 1.868 6.917 -17.479 1.00 90.25 383 SER A C 1
ATOM 3099 O O . SER A 1 383 ? 0.866 6.348 -17.028 1.00 90.25 383 SER A O 1
ATOM 3101 N N . PRO A 1 384 ? 3.046 6.270 -17.591 1.00 91.19 384 PRO A N 1
ATOM 3102 C CA . PRO A 1 384 ? 3.240 4.904 -17.104 1.00 91.19 384 PRO A CA 1
ATOM 3103 C C . PRO A 1 384 ? 3.048 4.779 -15.588 1.00 91.19 384 PRO A C 1
ATOM 3105 O O . PRO A 1 384 ? 2.292 3.915 -15.138 1.00 91.19 384 PRO A O 1
ATOM 3108 N N . ASP A 1 385 ? 3.620 5.700 -14.806 1.00 93.25 385 ASP A N 1
ATOM 3109 C CA . ASP A 1 385 ? 3.462 5.739 -13.347 1.00 93.25 385 ASP A CA 1
ATOM 3110 C C . ASP A 1 385 ? 1.995 5.918 -12.946 1.00 93.25 385 ASP A C 1
ATOM 3112 O O . ASP A 1 385 ? 1.481 5.195 -12.090 1.00 93.25 385 ASP A O 1
ATOM 3116 N N . CYS A 1 386 ? 1.285 6.835 -13.612 1.00 92.56 386 CYS A N 1
ATOM 3117 C CA . CYS A 1 386 ? -0.150 7.032 -13.415 1.00 92.56 386 CYS A CA 1
ATOM 3118 C C . CYS A 1 386 ? -0.934 5.736 -13.671 1.00 92.56 386 CYS A C 1
ATOM 3120 O O . CYS A 1 386 ? -1.837 5.389 -12.910 1.00 92.56 386 CYS A O 1
ATOM 3122 N N . THR A 1 387 ? -0.568 4.986 -14.713 1.00 92.44 387 THR A N 1
ATOM 3123 C CA . THR A 1 387 ? -1.203 3.703 -15.050 1.00 92.44 387 THR A CA 1
ATOM 3124 C C . THR A 1 387 ? -0.982 2.669 -13.945 1.00 92.44 387 THR A C 1
ATOM 3126 O O . THR A 1 387 ? -1.931 2.012 -13.518 1.00 92.44 387 THR A O 1
ATOM 3129 N N . ILE A 1 388 ? 0.238 2.571 -13.409 1.00 94.06 388 ILE A N 1
ATOM 3130 C CA . ILE A 1 388 ? 0.547 1.693 -12.270 1.00 94.06 388 ILE A CA 1
ATOM 3131 C C . ILE A 1 388 ? -0.255 2.110 -11.027 1.00 94.06 388 ILE A C 1
ATOM 3133 O O . ILE A 1 388 ? -0.773 1.242 -10.321 1.00 94.06 388 ILE A O 1
ATOM 3137 N N . MET A 1 389 ? -0.413 3.414 -10.765 1.00 95.00 389 MET A N 1
ATOM 3138 C CA . MET A 1 389 ? -1.235 3.913 -9.653 1.00 95.00 389 MET A CA 1
ATOM 3139 C C . MET A 1 389 ? -2.712 3.528 -9.801 1.00 95.00 389 MET A C 1
ATOM 3141 O O . MET A 1 389 ? -3.303 3.033 -8.838 1.00 95.00 389 MET A O 1
ATOM 3145 N N . HIS A 1 390 ? -3.306 3.711 -10.987 1.00 94.19 390 HIS A N 1
ATOM 3146 C CA . HIS A 1 390 ? -4.692 3.303 -11.260 1.00 94.19 390 HIS A CA 1
ATOM 3147 C C . HIS A 1 390 ? -4.885 1.801 -11.058 1.00 94.19 390 HIS A C 1
ATOM 3149 O O . HIS A 1 390 ? -5.852 1.364 -10.434 1.00 94.19 390 HIS A O 1
ATOM 3155 N N . LEU A 1 391 ? -3.923 1.014 -11.529 1.00 94.25 391 LEU A N 1
ATOM 3156 C CA . LEU A 1 391 ? -3.945 -0.433 -11.427 1.00 94.25 391 LEU A CA 1
ATOM 3157 C C . LEU A 1 391 ? -3.820 -0.926 -9.985 1.00 94.25 391 LEU A C 1
ATOM 3159 O O . LEU A 1 391 ? -4.595 -1.778 -9.554 1.00 94.25 391 LEU A O 1
ATOM 3163 N N . ALA A 1 392 ? -2.896 -0.357 -9.211 1.00 95.25 392 ALA A N 1
ATOM 3164 C CA . ALA A 1 392 ? -2.741 -0.679 -7.798 1.00 95.25 392 ALA A CA 1
ATOM 3165 C C . ALA A 1 392 ? -3.986 -0.289 -6.983 1.00 95.25 392 ALA A C 1
ATOM 3167 O O . ALA A 1 392 ? -4.427 -1.066 -6.135 1.00 95.25 392 ALA A O 1
ATOM 3168 N N . LEU A 1 393 ? -4.593 0.870 -7.274 1.00 95.00 393 LEU A N 1
ATOM 3169 C CA . LEU A 1 393 ? -5.868 1.293 -6.687 1.00 95.00 393 LEU A CA 1
ATOM 3170 C C . LEU A 1 393 ? -6.994 0.308 -7.023 1.00 95.00 393 LEU A C 1
ATOM 3172 O O . LEU A 1 393 ? -7.725 -0.112 -6.127 1.00 95.00 393 LEU A O 1
ATOM 3176 N N . HIS A 1 394 ? -7.130 -0.069 -8.295 1.00 94.25 394 HIS A N 1
ATOM 3177 C CA . HIS A 1 394 ? -8.153 -1.015 -8.725 1.00 94.25 394 HIS A CA 1
ATOM 3178 C C . HIS A 1 394 ? -7.985 -2.356 -7.998 1.00 94.25 394 HIS A C 1
ATOM 3180 O O . HIS A 1 394 ? -8.921 -2.819 -7.353 1.00 94.25 394 HIS A O 1
ATOM 3186 N N . LEU A 1 395 ? -6.779 -2.932 -7.989 1.00 93.69 395 LEU A N 1
ATOM 3187 C CA . LEU A 1 395 ? -6.502 -4.193 -7.290 1.00 93.69 395 LEU A CA 1
ATOM 3188 C C . LEU A 1 395 ? -6.741 -4.108 -5.778 1.00 93.69 395 LEU A C 1
ATOM 3190 O O . LEU A 1 395 ? -7.186 -5.080 -5.177 1.00 93.69 395 LEU A O 1
ATOM 3194 N N . ALA A 1 396 ? -6.472 -2.961 -5.149 1.00 93.81 396 ALA A N 1
ATOM 3195 C CA . ALA A 1 396 ? -6.738 -2.769 -3.726 1.00 93.81 396 ALA A CA 1
ATOM 3196 C C . ALA A 1 396 ? -8.243 -2.745 -3.397 1.00 93.81 396 ALA A C 1
ATOM 3198 O O . ALA A 1 396 ? -8.625 -3.122 -2.286 1.00 93.81 396 ALA A O 1
ATOM 3199 N N . LYS A 1 397 ? -9.099 -2.334 -4.343 1.00 92.25 397 LYS A N 1
ATOM 3200 C CA . LYS A 1 397 ? -10.564 -2.394 -4.206 1.00 92.25 397 LYS A CA 1
ATOM 3201 C C . LYS A 1 397 ? -11.122 -3.814 -4.387 1.00 92.25 397 LYS A C 1
ATOM 3203 O O . LYS A 1 397 ? -12.202 -4.093 -3.875 1.00 92.25 397 LYS A O 1
ATOM 3208 N N . GLN A 1 398 ? -10.409 -4.690 -5.094 1.00 91.12 398 GLN A N 1
ATOM 3209 C CA . GLN A 1 398 ? -10.846 -6.063 -5.366 1.00 91.12 398 GLN A CA 1
ATOM 3210 C C . GLN A 1 398 ? -10.674 -6.986 -4.152 1.00 91.12 398 GLN A C 1
ATOM 3212 O O . GLN A 1 398 ? -9.917 -6.680 -3.233 1.00 91.12 398 GLN A O 1
ATOM 3217 N N . SER A 1 399 ? -11.349 -8.138 -4.176 1.00 91.50 399 SER A N 1
ATOM 3218 C CA . SER A 1 399 ? -11.203 -9.224 -3.194 1.00 91.50 399 SER A CA 1
ATOM 3219 C C . SER A 1 399 ? -10.475 -10.420 -3.816 1.00 91.50 399 SER A C 1
ATOM 3221 O O . SER A 1 399 ? -11.072 -11.429 -4.188 1.00 91.50 399 SER A O 1
ATOM 3223 N N . LEU A 1 400 ? -9.157 -10.318 -3.954 1.00 88.25 400 LEU A N 1
ATOM 3224 C CA . LEU A 1 400 ? -8.316 -11.288 -4.655 1.00 88.25 400 LEU A CA 1
ATOM 3225 C C . LEU A 1 400 ? -8.004 -12.515 -3.780 1.00 88.25 400 LEU A C 1
ATOM 3227 O O . LEU A 1 400 ? -6.881 -12.688 -3.304 1.00 88.25 400 LEU A O 1
ATOM 3231 N N . GLY A 1 401 ? -8.995 -13.383 -3.562 1.00 84.50 401 GLY A N 1
ATOM 3232 C CA . GLY A 1 401 ? -8.823 -14.728 -2.998 1.00 84.50 401 GLY A CA 1
ATOM 3233 C C . GLY A 1 401 ? -7.943 -14.770 -1.744 1.00 84.50 401 GLY A C 1
ATOM 3234 O O . GLY A 1 401 ? -8.280 -14.163 -0.734 1.00 84.50 401 GLY A O 1
ATOM 3235 N N . ASN A 1 402 ? -6.803 -15.467 -1.805 1.00 85.19 402 ASN A N 1
ATOM 3236 C CA . ASN A 1 402 ? -5.872 -15.622 -0.675 1.00 85.19 402 ASN A CA 1
ATOM 3237 C C . ASN A 1 402 ? -4.748 -14.560 -0.633 1.00 85.19 402 ASN A C 1
ATOM 3239 O O . ASN A 1 402 ? -3.827 -14.690 0.171 1.00 85.19 402 ASN A O 1
ATOM 3243 N N . LEU A 1 403 ? -4.772 -13.543 -1.501 1.00 91.00 403 LEU A N 1
ATOM 3244 C CA . LEU A 1 403 ? -3.728 -12.514 -1.529 1.00 91.00 403 LEU A CA 1
ATOM 3245 C C . LEU A 1 403 ? -3.868 -11.550 -0.348 1.00 91.00 403 LEU A C 1
ATOM 3247 O O . LEU A 1 403 ? -4.968 -11.206 0.069 1.00 91.00 403 LEU A O 1
ATOM 3251 N N . GLY A 1 404 ? -2.747 -11.085 0.181 1.00 90.50 404 GLY A N 1
ATOM 3252 C CA . GLY A 1 404 ? -2.706 -10.063 1.220 1.00 90.50 404 GLY A CA 1
ATOM 3253 C C . GLY A 1 404 ? -2.931 -8.664 0.658 1.00 90.50 404 GLY A C 1
ATOM 3254 O O . GLY A 1 404 ? -3.827 -8.415 -0.148 1.00 90.50 404 GLY A O 1
ATOM 3255 N N . THR A 1 405 ? -2.099 -7.729 1.090 1.00 92.06 405 THR A N 1
ATOM 3256 C CA . THR A 1 405 ? -2.109 -6.356 0.584 1.00 92.06 405 THR A CA 1
ATOM 3257 C C . THR A 1 405 ? -1.558 -6.264 -0.837 1.00 92.06 405 THR A C 1
ATOM 3259 O O . THR A 1 405 ? -0.812 -7.131 -1.296 1.00 92.06 405 THR A O 1
ATOM 3262 N N . VAL A 1 406 ? -1.921 -5.191 -1.538 1.00 95.75 406 VAL A N 1
ATOM 3263 C CA . VAL A 1 406 ? -1.330 -4.831 -2.833 1.00 95.75 406 VAL A CA 1
ATOM 3264 C C . VAL A 1 406 ? -0.170 -3.872 -2.590 1.00 95.75 406 VAL A C 1
ATOM 3266 O O . VAL A 1 406 ? -0.310 -2.919 -1.824 1.00 95.75 406 VAL A O 1
ATOM 3269 N N . LEU A 1 407 ? 0.970 -4.112 -3.233 1.00 96.06 407 LEU A N 1
ATOM 3270 C CA . LEU A 1 407 ? 2.193 -3.327 -3.098 1.00 96.06 407 LEU A CA 1
ATOM 3271 C C . LEU A 1 407 ? 2.746 -2.949 -4.470 1.00 96.06 407 LEU A C 1
ATOM 3273 O O . LEU A 1 407 ? 2.736 -3.765 -5.384 1.00 96.06 407 LEU A O 1
ATOM 3277 N N . VAL A 1 408 ? 3.319 -1.755 -4.591 1.00 97.19 408 VAL A N 1
ATOM 3278 C CA . VAL A 1 408 ? 4.134 -1.362 -5.749 1.00 97.19 408 VAL A CA 1
ATOM 3279 C C . VAL A 1 408 ? 5.609 -1.389 -5.349 1.00 97.19 408 VAL A C 1
ATOM 3281 O O . VAL A 1 408 ? 6.029 -0.678 -4.431 1.00 97.19 408 VAL A O 1
ATOM 3284 N N . ALA A 1 409 ? 6.407 -2.224 -6.010 1.00 95.81 409 ALA A N 1
ATOM 3285 C CA . ALA A 1 409 ? 7.851 -2.281 -5.839 1.00 95.81 409 ALA A CA 1
ATOM 3286 C C . ALA A 1 409 ? 8.525 -1.288 -6.788 1.00 95.81 409 ALA A C 1
ATOM 3288 O O . ALA A 1 409 ? 8.696 -1.579 -7.967 1.00 95.81 409 ALA A O 1
ATOM 3289 N N . THR A 1 410 ? 8.907 -0.126 -6.259 1.00 94.19 410 THR A N 1
ATOM 3290 C CA . THR A 1 410 ? 9.476 0.989 -7.029 1.00 94.19 410 THR A CA 1
ATOM 3291 C C . THR A 1 410 ? 10.438 1.812 -6.181 1.00 94.19 410 THR A C 1
ATOM 3293 O O . THR A 1 410 ? 10.288 1.925 -4.958 1.00 94.19 410 THR A O 1
ATOM 3296 N N . ARG A 1 411 ? 11.432 2.413 -6.836 1.00 89.75 411 ARG A N 1
ATOM 3297 C CA . ARG A 1 411 ? 12.337 3.400 -6.235 1.00 89.75 411 ARG A CA 1
ATOM 3298 C C . ARG A 1 411 ? 12.010 4.834 -6.644 1.00 89.75 411 ARG A C 1
ATOM 3300 O O . ARG A 1 411 ? 12.691 5.738 -6.159 1.00 89.75 411 ARG A O 1
ATOM 3307 N N . ASP A 1 412 ? 11.001 5.059 -7.486 1.00 91.00 412 ASP A N 1
ATOM 3308 C CA . ASP A 1 412 ? 10.669 6.410 -7.928 1.00 91.00 412 ASP A CA 1
ATOM 3309 C C . ASP A 1 412 ? 10.152 7.257 -6.755 1.00 91.00 412 ASP A C 1
ATOM 3311 O O . ASP A 1 412 ? 9.331 6.842 -5.930 1.00 91.00 412 ASP A O 1
ATOM 3315 N N . SER A 1 413 ? 10.669 8.475 -6.660 1.00 88.94 413 SER A N 1
ATOM 3316 C CA . SER A 1 413 ? 10.173 9.535 -5.785 1.00 88.94 413 SER A CA 1
ATOM 3317 C C . SER A 1 413 ? 8.669 9.782 -5.908 1.00 88.94 413 SER A C 1
ATOM 3319 O O . SER A 1 413 ? 8.042 10.049 -4.880 1.00 88.94 413 SER A O 1
ATOM 3321 N N . ASP A 1 414 ? 8.102 9.631 -7.109 1.00 91.38 414 ASP A N 1
ATOM 3322 C CA . ASP A 1 414 ? 6.682 9.857 -7.398 1.00 91.38 414 ASP A CA 1
ATOM 3323 C C . ASP A 1 414 ? 5.768 8.903 -6.612 1.00 91.38 414 ASP A C 1
ATOM 3325 O O . ASP A 1 414 ? 4.653 9.270 -6.254 1.00 91.38 414 ASP A O 1
ATOM 3329 N N . PHE A 1 415 ? 6.266 7.725 -6.223 1.00 93.06 415 PHE A N 1
ATOM 3330 C CA . PHE A 1 415 ? 5.580 6.816 -5.299 1.00 93.06 415 PHE A CA 1
ATOM 3331 C C . PHE A 1 415 ? 6.142 6.893 -3.880 1.00 93.06 415 PHE A C 1
ATOM 3333 O O . PHE A 1 415 ? 5.411 6.844 -2.891 1.00 93.06 415 PHE A O 1
ATOM 3340 N N . THR A 1 416 ? 7.467 6.964 -3.740 1.00 90.25 416 THR A N 1
ATOM 3341 C CA . THR A 1 416 ? 8.126 6.731 -2.449 1.00 90.25 416 THR A CA 1
ATOM 3342 C C . THR A 1 416 ? 8.014 7.899 -1.473 1.00 90.25 416 THR A C 1
ATOM 3344 O O . THR A 1 416 ? 8.045 7.658 -0.261 1.00 90.25 416 THR A O 1
ATOM 3347 N N . LEU A 1 417 ? 7.860 9.143 -1.944 1.00 85.88 417 LEU A N 1
ATOM 3348 C CA . LEU A 1 417 ? 7.633 10.288 -1.054 1.00 85.88 417 LEU A CA 1
ATOM 3349 C C . LEU A 1 417 ? 6.189 10.348 -0.552 1.00 85.88 417 LEU A C 1
ATOM 3351 O O . LEU A 1 417 ? 5.963 10.716 0.603 1.00 85.88 417 LEU A O 1
ATOM 3355 N N . VAL A 1 418 ? 5.232 9.902 -1.360 1.00 88.19 418 VAL A N 1
ATOM 3356 C CA . VAL A 1 418 ? 3.799 9.876 -1.029 1.00 88.19 418 VAL A CA 1
ATOM 3357 C C . VAL A 1 418 ? 3.301 8.495 -0.594 1.00 88.19 418 VAL A C 1
ATOM 3359 O O . VAL A 1 418 ? 2.103 8.303 -0.415 1.00 88.19 418 VAL A O 1
ATOM 3362 N N . SER A 1 419 ? 4.201 7.537 -0.350 1.00 89.50 419 SER A N 1
ATOM 3363 C CA . SER A 1 419 ? 3.857 6.127 -0.106 1.00 89.50 419 SER A CA 1
ATOM 3364 C C . SER A 1 419 ? 2.788 5.922 0.963 1.00 89.50 419 SER A C 1
ATOM 3366 O O . SER A 1 419 ? 1.845 5.165 0.764 1.00 89.50 419 SER A O 1
ATOM 3368 N N . ARG A 1 420 ? 2.899 6.636 2.088 1.00 84.62 420 ARG A N 1
ATOM 3369 C CA . ARG A 1 420 ? 1.927 6.537 3.179 1.00 84.62 420 ARG A CA 1
ATOM 3370 C C . ARG A 1 420 ? 0.571 7.143 2.816 1.00 84.62 420 ARG A C 1
ATOM 3372 O O . ARG A 1 420 ? -0.456 6.651 3.263 1.00 84.62 420 ARG A O 1
ATOM 3379 N N . ALA A 1 421 ? 0.567 8.200 2.010 1.00 87.62 421 ALA A N 1
ATOM 3380 C CA . ALA A 1 421 ? -0.660 8.825 1.541 1.00 87.62 421 ALA A CA 1
ATOM 3381 C C . ALA A 1 421 ? -1.400 7.927 0.537 1.00 87.62 421 ALA A C 1
ATOM 3383 O O . ALA A 1 421 ? -2.622 7.807 0.624 1.00 87.62 421 ALA A O 1
ATOM 3384 N N . LEU A 1 422 ? -0.659 7.262 -0.358 1.00 91.31 422 LEU A N 1
ATOM 3385 C CA . LEU A 1 422 ? -1.194 6.238 -1.262 1.00 91.31 422 LEU A CA 1
ATOM 3386 C C . LEU A 1 422 ? -1.798 5.080 -0.467 1.00 91.31 422 LEU A C 1
ATOM 3388 O O . LEU A 1 422 ? -2.945 4.704 -0.699 1.00 91.31 422 LEU A O 1
ATOM 3392 N N . GLU A 1 423 ? -1.072 4.594 0.539 1.00 89.00 423 GLU A N 1
ATOM 3393 C CA . GLU A 1 423 ? -1.564 3.547 1.426 1.00 89.00 423 GLU A CA 1
ATOM 3394 C C . GLU A 1 423 ? -2.871 3.983 2.085 1.00 89.00 423 GLU A C 1
ATOM 3396 O O . GLU A 1 423 ? -3.892 3.321 1.928 1.00 89.00 423 GLU A O 1
ATOM 3401 N N . GLU A 1 424 ? -2.897 5.117 2.782 1.00 85.81 424 GLU A N 1
ATOM 3402 C CA . GLU A 1 424 ? -4.077 5.571 3.521 1.00 85.81 424 GLU A CA 1
ATOM 3403 C C . GLU A 1 424 ? -5.304 5.826 2.633 1.00 85.81 424 GLU A C 1
ATOM 3405 O O . GLU A 1 424 ? -6.400 5.442 3.039 1.00 85.81 424 GLU A O 1
ATOM 3410 N N . ARG A 1 425 ? -5.135 6.422 1.442 1.00 87.06 425 ARG A N 1
ATOM 3411 C CA . ARG A 1 425 ? -6.253 6.816 0.561 1.00 87.06 425 ARG A CA 1
ATOM 3412 C C . ARG A 1 425 ? -6.715 5.715 -0.392 1.00 87.06 425 ARG A C 1
ATOM 3414 O O . ARG A 1 425 ? -7.900 5.660 -0.729 1.00 87.06 425 ARG A O 1
ATOM 3421 N N . PHE A 1 426 ? -5.791 4.884 -0.864 1.00 91.44 426 PHE A N 1
ATOM 3422 C CA . PHE A 1 426 ? -6.043 3.900 -1.920 1.00 91.44 426 PHE A CA 1
ATOM 3423 C C . PHE A 1 426 ? -5.878 2.452 -1.461 1.00 91.44 426 PHE A C 1
ATOM 3425 O O . PHE A 1 426 ? -6.319 1.550 -2.161 1.00 91.44 426 PHE A O 1
ATOM 3432 N N . GLY A 1 427 ? -5.299 2.212 -0.284 1.00 89.00 427 GLY A N 1
ATOM 3433 C CA . GLY A 1 427 ? -5.197 0.878 0.309 1.00 89.00 427 GLY A CA 1
ATOM 3434 C C . GLY A 1 427 ? -4.024 0.035 -0.196 1.00 89.00 427 GLY A C 1
ATOM 3435 O O . GLY A 1 427 ? -3.871 -1.092 0.265 1.00 89.00 427 GLY A O 1
ATOM 3436 N N . PHE A 1 428 ? -3.173 0.552 -1.088 1.00 94.31 428 PHE A N 1
ATOM 3437 C CA . PHE A 1 428 ? -1.972 -0.151 -1.553 1.00 94.31 428 PHE A CA 1
ATOM 3438 C C . PHE A 1 428 ? -0.686 0.463 -0.987 1.00 94.31 428 PHE A C 1
ATOM 3440 O O . PHE A 1 428 ? -0.567 1.676 -0.831 1.00 94.31 428 PHE A O 1
ATOM 3447 N N . GLY A 1 429 ? 0.297 -0.379 -0.679 1.00 92.81 429 GLY A N 1
ATOM 3448 C CA . GLY A 1 429 ? 1.591 0.043 -0.145 1.00 92.81 429 GLY A CA 1
ATOM 3449 C C . GLY A 1 429 ? 2.654 0.262 -1.223 1.00 92.81 429 GLY A C 1
ATOM 3450 O O . GLY A 1 429 ? 2.492 -0.106 -2.384 1.00 92.81 429 GLY A O 1
ATOM 3451 N N . VAL A 1 430 ? 3.795 0.824 -0.820 1.00 94.62 430 VAL A N 1
ATOM 3452 C CA . VAL A 1 430 ? 4.974 0.995 -1.686 1.00 94.62 430 VAL A CA 1
ATOM 3453 C C . VAL A 1 430 ? 6.200 0.384 -1.013 1.00 94.62 430 VAL A C 1
ATOM 3455 O O . VAL A 1 430 ? 6.540 0.734 0.122 1.00 94.62 430 VAL A O 1
ATOM 3458 N N . ALA A 1 431 ? 6.900 -0.498 -1.724 1.00 93.25 431 ALA A N 1
ATOM 3459 C CA . ALA A 1 431 ? 8.108 -1.167 -1.257 1.00 93.25 431 ALA A CA 1
ATOM 3460 C C . ALA A 1 431 ? 9.330 -0.703 -2.064 1.00 93.25 431 ALA A C 1
ATOM 3462 O O . ALA A 1 431 ? 9.560 -1.147 -3.182 1.00 93.25 431 ALA A O 1
ATOM 3463 N N . LYS A 1 432 ? 10.150 0.174 -1.473 1.00 90.38 432 LYS A N 1
ATOM 3464 C CA . LYS A 1 432 ? 11.362 0.713 -2.126 1.00 90.38 432 LYS A CA 1
ATOM 3465 C C . LYS A 1 432 ? 12.645 -0.078 -1.889 1.00 90.38 432 LYS A C 1
ATOM 3467 O O . LYS A 1 432 ? 13.672 0.199 -2.501 1.00 90.38 432 LYS A O 1
ATOM 3472 N N . ASN A 1 433 ? 12.626 -0.962 -0.896 1.00 88.31 433 ASN A N 1
ATOM 3473 C CA . ASN A 1 433 ? 13.749 -1.802 -0.498 1.00 88.31 433 ASN A CA 1
ATOM 3474 C C . ASN A 1 433 ? 13.261 -2.974 0.365 1.00 88.31 433 ASN A C 1
ATOM 3476 O O . ASN A 1 433 ? 12.091 -3.047 0.754 1.00 88.31 433 ASN A O 1
ATOM 3480 N N . SER A 1 434 ? 14.186 -3.870 0.711 1.00 86.50 434 SER A N 1
ATOM 3481 C CA . SER A 1 434 ? 13.921 -5.053 1.537 1.00 86.50 434 SER A CA 1
ATOM 3482 C C . SER A 1 434 ? 13.322 -4.711 2.904 1.00 86.50 434 SER A C 1
ATOM 3484 O O . SER A 1 434 ? 12.423 -5.403 3.373 1.00 86.50 434 SER A O 1
ATOM 3486 N N . ARG A 1 435 ? 13.768 -3.615 3.534 1.00 84.38 435 ARG A N 1
ATOM 3487 C CA . ARG A 1 435 ? 13.227 -3.148 4.818 1.00 84.38 435 ARG A CA 1
ATOM 3488 C C . ARG A 1 435 ? 11.762 -2.735 4.698 1.00 84.38 435 ARG A C 1
ATOM 3490 O O . ARG A 1 435 ? 10.974 -3.086 5.568 1.00 84.38 435 ARG A O 1
ATOM 3497 N N . ALA A 1 436 ? 11.408 -2.010 3.637 1.00 86.06 436 ALA A N 1
ATOM 3498 C CA . ALA A 1 436 ? 10.030 -1.621 3.371 1.00 86.06 436 ALA A CA 1
ATOM 3499 C C . ALA A 1 436 ? 9.151 -2.848 3.111 1.00 86.06 436 ALA A C 1
ATOM 3501 O O . ALA A 1 436 ? 8.103 -2.966 3.733 1.00 86.06 436 ALA A O 1
ATOM 3502 N N . LEU A 1 437 ? 9.625 -3.783 2.280 1.00 89.00 437 LEU A N 1
ATOM 3503 C CA . LEU A 1 437 ? 8.926 -5.036 1.989 1.00 89.00 437 LEU A CA 1
ATOM 3504 C C . LEU A 1 437 ? 8.663 -5.861 3.255 1.00 89.00 437 LEU A C 1
ATOM 3506 O O . LEU A 1 437 ? 7.544 -6.308 3.464 1.00 89.00 437 LEU A O 1
ATOM 3510 N N . ASN A 1 438 ? 9.662 -6.022 4.128 1.00 85.81 438 ASN A N 1
ATOM 3511 C CA . ASN A 1 438 ? 9.511 -6.785 5.372 1.00 85.81 438 ASN A CA 1
ATOM 3512 C C . ASN A 1 438 ? 8.431 -6.209 6.304 1.00 85.81 438 ASN A C 1
ATOM 3514 O O . ASN A 1 438 ? 7.853 -6.961 7.078 1.00 85.81 438 ASN A O 1
ATOM 3518 N N . GLY A 1 439 ? 8.137 -4.908 6.214 1.00 80.31 439 GLY A N 1
ATOM 3519 C CA . GLY A 1 439 ? 7.027 -4.281 6.938 1.00 80.31 439 GLY A CA 1
ATOM 3520 C C . GLY A 1 439 ? 5.634 -4.664 6.424 1.00 80.31 439 GLY A C 1
ATOM 3521 O O . GLY A 1 439 ? 4.650 -4.201 6.979 1.00 80.31 439 GLY A O 1
ATOM 3522 N N . PHE A 1 440 ? 5.539 -5.464 5.362 1.00 83.50 440 PHE A N 1
ATOM 3523 C CA . PHE A 1 440 ? 4.280 -5.997 4.836 1.00 83.50 440 PHE A CA 1
ATOM 3524 C C . PHE A 1 440 ? 4.205 -7.526 4.901 1.00 83.50 440 PHE A C 1
ATOM 3526 O O . PHE A 1 440 ? 3.161 -8.090 4.601 1.00 83.50 440 PHE A O 1
ATOM 3533 N N . LEU A 1 441 ? 5.289 -8.205 5.293 1.00 80.06 441 LEU A N 1
ATOM 3534 C CA . LEU A 1 441 ? 5.351 -9.669 5.398 1.00 80.06 441 LEU A CA 1
ATOM 3535 C C . LEU A 1 441 ? 5.038 -10.152 6.818 1.00 80.06 441 LEU A C 1
ATOM 3537 O O . LEU A 1 441 ? 5.658 -11.104 7.283 1.00 80.06 441 LEU A O 1
ATOM 3541 N N . HIS A 1 442 ? 4.157 -9.445 7.526 1.00 62.97 442 HIS A N 1
ATOM 3542 C CA . HIS A 1 442 ? 3.840 -9.760 8.914 1.00 62.97 442 HIS A CA 1
ATOM 3543 C C . HIS A 1 442 ? 3.157 -11.135 9.019 1.00 62.97 442 HIS A C 1
ATOM 3545 O O . HIS A 1 442 ? 2.253 -11.457 8.252 1.00 62.97 442 HIS A O 1
ATOM 3551 N N . GLY A 1 443 ? 3.712 -11.948 9.919 1.00 45.16 443 GLY A N 1
ATOM 3552 C CA . GLY A 1 443 ? 3.453 -13.364 10.159 1.00 45.16 443 GLY A CA 1
ATOM 3553 C C . GLY A 1 443 ? 4.508 -13.897 11.117 1.00 45.16 443 GLY A C 1
ATOM 3554 O O . GLY A 1 443 ? 5.712 -13.719 10.804 1.00 45.16 443 GLY A O 1
#

Foldseek 3Di:
DVVLLVVLVVCQQVLVLVVSLVSCVVDVLNVLLDDPLVNLQSVLSVVCVPPLVVSLVSLQVVQWDWDFDFDQDPVRDTDTDTDTDGPLVVLVLSQCVQVLDLDRGDNPPRNVSSLVNSVVVVVVVVPPPCDLVVQLVVQVVDLQRDLVSLLVSLLVVCVVPVLVSLLSLVVVLVVPSDDPVSNVVSLVSSVVSCQVCLQVDFLLSLSSVQSDQFAAEEEEALVLLVLVLLVLLCVLLVPDPPDPPPVPQQSCQNVLLLVCVVVVSHAFAYDPLSLVVNVVCLVPLVNSLVVCVPPPGPPVSSVVCSDSVNSVVSSVVSNVSRHRDDDPDPCLLVVLPDPVLLVLVLVVCVSNVSLLQVLQVVVVVVPHDQADADPNDGRADHPSVSSVLSSLLSSSRGSDNRHHHYEYADQRSNCPSCQVVSSVRRSHGYHPGPSRVVSRSRD

pLDDT: mean 83.37, std 12.36, range [39.84, 97.19]